Protein AF-A0AAN9UHY3-F1 (afdb_monomer)

Sequence (389 aa):
MPRKSASGRRTAHSATTQTTSTPLDSTSKKSTRTQTADFNFEQNLVESHIYPCGFTWTNDLPDAEPVNIDTLRRRLAAPRASLSPSRRDPSQYDNFRRANAMCLSESAVMTNVLPFLCGDDSLAFSTGQDMLFTNIESVTGGANIAPKPDLFDGAPQVQVDAQVWKALDHLIIPTKEPAAPRAPNFFFEAKSINRLPTEGERQLAQDLAVGARAIDALRNFGSDTVDQDGNAYTIGATYHGNGQLKLYSAHRTTDHTGQTGTYITELNAYAMTGDSHWDGIRAFRNSRDMAKEFRNDALRTANSRAREAAEHEQHHRQDDNQDESADCAEHGIHSTTSFNTITGDRSRSAPSSPSDKHATRSKKSKVKKRRRESSSESDARSRQGRKIT

Mean predicted aligned error: 15.1 Å

Secondary structure (DSSP, 8-state):
--------------------------------PBPTTSTHHHHHHHHTTEE-TT---SS-------TTHHHHHHHHH---GGGSGGG--HHHHHHHHHHHHT--SHHHHHHHTHHHHHGGGGGGSEEE-S----SSPPTTTTSBPPP--SEEEEE-GGGS-HHHHHHTHHHH-S-S-TTPPEEEEEEEEEE-TTS-HHHHHHHHHHHHHHHHHHHHHHHTTT-SS--------EEEEEEETTTEEEEEEEEEEE-TTS-EEEEEEEEEEEETTSTTHHHHHHHHHHHHHHHHHHHHHHHHHHHHHHHHHHHHHHHHHHHHHHHHHHTTS------------------------------------------------------------

pLDDT: mean 77.18, std 25.65, range [25.8, 98.81]

Organism: NCBI:txid2898453

Radius of gyration: 35.47 Å; Cα contacts (8 Å, |Δi|>4): 537; chains: 1; bounding box: 152×101×100 Å

Structure (mmCIF, N/CA/C/O backbone):
data_AF-A0AAN9UHY3-F1
#
_entry.id   AF-A0AAN9UHY3-F1
#
loop_
_atom_site.group_PDB
_atom_site.id
_atom_site.type_symbol
_atom_site.label_atom_id
_atom_site.label_alt_id
_atom_site.label_comp_id
_atom_site.label_asym_id
_atom_site.label_entity_id
_atom_site.label_seq_id
_atom_site.pdbx_PDB_ins_code
_atom_site.Cartn_x
_atom_site.Cartn_y
_atom_site.Cartn_z
_atom_site.occupancy
_atom_site.B_iso_or_equiv
_atom_site.auth_seq_id
_atom_site.auth_comp_id
_atom_site.auth_asym_id
_atom_site.auth_atom_id
_atom_site.pdbx_PDB_model_num
ATOM 1 N N . MET A 1 1 ? 73.926 71.077 6.222 1.00 37.41 1 MET A N 1
ATOM 2 C CA . MET A 1 1 ? 73.258 71.454 7.494 1.00 37.41 1 MET A CA 1
ATOM 3 C C . MET A 1 1 ? 71.843 71.935 7.169 1.00 37.41 1 MET A C 1
ATOM 5 O O . MET A 1 1 ? 71.764 72.694 6.213 1.00 37.41 1 MET A O 1
ATOM 9 N N . PRO A 1 2 ? 70.766 71.673 7.944 1.00 50.66 2 PRO A N 1
ATOM 10 C CA . PRO A 1 2 ? 70.395 70.532 8.805 1.00 50.66 2 PRO A CA 1
ATOM 11 C C . PRO A 1 2 ? 68.933 70.011 8.552 1.00 50.66 2 PRO A C 1
ATOM 13 O O . PRO A 1 2 ? 68.239 70.530 7.689 1.00 50.66 2 PRO A O 1
ATOM 16 N N . ARG A 1 3 ? 68.469 69.067 9.409 1.00 30.56 3 ARG A N 1
ATOM 17 C CA . ARG A 1 3 ? 67.079 68.776 9.903 1.00 30.56 3 ARG A CA 1
ATOM 18 C C . ARG A 1 3 ? 66.253 67.559 9.398 1.00 30.56 3 ARG A C 1
ATOM 20 O O . ARG A 1 3 ? 65.698 67.562 8.313 1.00 30.56 3 ARG A O 1
ATOM 27 N N . LYS A 1 4 ? 66.079 66.617 10.352 1.00 35.88 4 LYS A N 1
ATOM 28 C CA . LYS A 1 4 ? 64.873 65.906 10.874 1.00 35.88 4 LYS A CA 1
ATOM 29 C C . LYS A 1 4 ? 63.720 65.527 9.920 1.00 35.88 4 LYS A C 1
ATOM 31 O O . LYS A 1 4 ? 63.047 66.409 9.407 1.00 35.88 4 LYS A O 1
ATOM 36 N N . SER A 1 5 ? 63.263 64.269 9.992 1.00 32.81 5 SER A N 1
ATOM 37 C CA . SER A 1 5 ? 62.105 63.838 10.822 1.00 32.81 5 SER A CA 1
ATOM 38 C C . SER A 1 5 ? 61.686 62.381 10.538 1.00 32.81 5 SER A C 1
ATOM 40 O O . SER A 1 5 ? 61.819 61.896 9.422 1.00 32.81 5 SER A O 1
ATOM 42 N N . ALA A 1 6 ? 61.196 61.689 11.572 1.00 41.28 6 ALA A N 1
ATOM 43 C CA . ALA A 1 6 ? 60.603 60.353 11.519 1.00 41.28 6 ALA A CA 1
ATOM 44 C C . ALA A 1 6 ? 59.127 60.442 11.940 1.00 41.28 6 ALA A C 1
ATOM 46 O O . ALA A 1 6 ? 58.795 61.232 12.825 1.00 41.28 6 ALA A O 1
ATOM 47 N N . SER A 1 7 ? 58.264 59.619 11.342 1.00 34.16 7 SER A N 1
ATOM 48 C CA . SER A 1 7 ? 56.874 59.417 11.763 1.00 34.16 7 SER A CA 1
ATOM 49 C C . SER A 1 7 ? 56.463 57.971 11.484 1.00 34.16 7 SER A C 1
ATOM 51 O O . SER A 1 7 ? 56.783 57.430 10.429 1.00 34.16 7 SER A O 1
ATOM 53 N N . GLY A 1 8 ? 55.788 57.343 12.447 1.00 29.11 8 GLY A N 1
ATOM 54 C CA . GLY A 1 8 ? 55.198 56.009 12.324 1.00 29.11 8 GLY A CA 1
ATOM 55 C C . GLY A 1 8 ? 53.670 56.042 12.390 1.00 29.11 8 GLY A C 1
ATOM 56 O O . GLY A 1 8 ? 53.093 57.121 12.487 1.00 29.11 8 GLY A O 1
ATOM 57 N N . ARG A 1 9 ? 53.033 54.854 12.412 1.00 31.59 9 ARG A N 1
ATOM 58 C CA . ARG A 1 9 ? 52.057 54.402 13.441 1.00 31.59 9 ARG A CA 1
ATOM 59 C C . ARG A 1 9 ? 51.084 53.299 12.945 1.00 31.59 9 ARG A C 1
ATOM 61 O O . ARG A 1 9 ? 50.199 53.564 12.151 1.00 31.59 9 ARG A O 1
ATOM 68 N N . ARG A 1 10 ? 51.255 52.117 13.563 1.00 32.66 10 ARG A N 1
ATOM 69 C CA . ARG A 1 10 ? 50.317 51.162 14.222 1.00 32.66 10 ARG A CA 1
ATOM 70 C C . ARG A 1 10 ? 49.083 50.551 13.522 1.00 32.66 10 ARG A C 1
ATOM 72 O O . ARG A 1 10 ? 48.167 51.234 13.088 1.00 32.66 10 ARG A O 1
ATOM 79 N N . THR A 1 11 ? 49.037 49.225 13.678 1.00 36.44 11 THR A N 1
ATOM 80 C CA . THR A 1 11 ? 47.922 48.261 13.666 1.00 36.44 11 THR A CA 1
ATOM 81 C C . THR A 1 11 ? 47.044 48.341 14.932 1.00 36.44 11 THR A C 1
ATOM 83 O O . THR A 1 11 ? 47.516 48.786 15.982 1.00 36.44 11 THR A O 1
ATOM 86 N N . ALA A 1 12 ? 45.789 47.870 14.863 1.00 31.69 12 ALA A N 1
ATOM 87 C CA . ALA A 1 12 ? 44.913 47.676 16.027 1.00 31.69 12 ALA A CA 1
ATOM 88 C C . ALA A 1 12 ? 44.021 46.422 15.897 1.00 31.69 12 ALA A C 1
ATOM 90 O O . ALA A 1 12 ? 43.510 46.118 14.821 1.00 31.69 12 ALA A O 1
ATOM 91 N N . HIS A 1 13 ? 43.879 45.727 17.029 1.00 30.34 13 HIS A N 1
ATOM 92 C CA . HIS A 1 13 ? 43.134 44.493 17.290 1.00 30.34 13 HIS A CA 1
ATOM 93 C C . HIS A 1 13 ? 41.716 44.750 17.847 1.00 30.34 13 HIS A C 1
ATOM 95 O O . HIS A 1 13 ? 41.422 45.845 18.317 1.00 30.34 13 HIS A O 1
ATOM 101 N N . SER A 1 14 ? 40.907 43.679 17.822 1.00 31.66 14 SER A N 1
ATOM 102 C CA . SER A 1 14 ? 39.658 43.355 18.542 1.00 31.66 14 SER A CA 1
ATOM 103 C C . SER A 1 14 ? 39.184 44.252 19.691 1.00 31.66 14 SER A C 1
ATOM 105 O O . SER A 1 14 ? 39.929 44.536 20.625 1.00 31.66 14 SER A O 1
ATOM 107 N N . ALA A 1 15 ? 37.866 44.483 19.720 1.00 31.47 15 ALA A N 1
ATOM 108 C CA . ALA A 1 15 ? 37.122 44.823 20.929 1.00 31.47 15 ALA A CA 1
ATOM 109 C C . ALA A 1 15 ? 35.822 44.001 21.019 1.00 31.47 15 ALA A C 1
ATOM 111 O O . ALA A 1 15 ? 34.943 44.093 20.166 1.00 31.47 15 ALA A O 1
ATOM 112 N N . THR A 1 16 ? 35.731 43.205 22.083 1.00 33.75 16 THR A N 1
ATOM 113 C CA . THR A 1 16 ? 34.530 42.540 22.598 1.00 33.75 16 THR A CA 1
ATOM 114 C C . THR A 1 16 ? 33.654 43.566 23.316 1.00 33.75 16 THR A C 1
ATOM 116 O O . THR A 1 16 ? 34.169 44.338 24.121 1.00 33.75 16 THR A O 1
ATOM 119 N N . THR A 1 17 ? 32.338 43.541 23.105 1.00 31.27 17 THR A N 1
ATOM 120 C CA . THR A 1 17 ? 31.365 44.183 24.008 1.00 31.27 17 THR A CA 1
ATOM 121 C C . THR A 1 17 ? 30.167 43.257 24.219 1.00 31.27 17 THR A C 1
ATOM 123 O O . THR A 1 17 ? 29.492 42.863 23.275 1.00 31.27 17 THR A O 1
ATOM 126 N N . GLN A 1 18 ? 29.947 42.873 25.479 1.00 37.03 18 GLN A N 1
ATOM 127 C CA .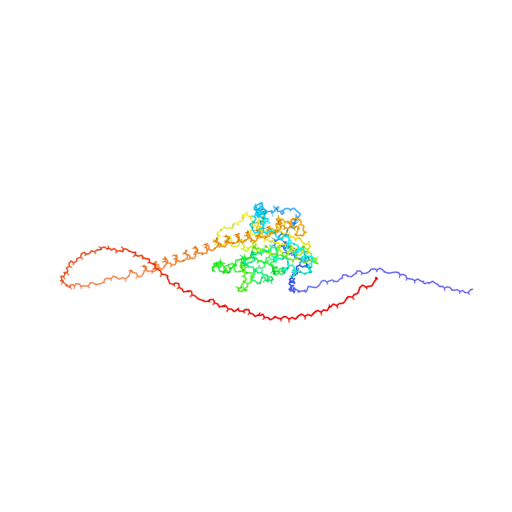 GLN A 1 18 ? 28.709 42.270 25.970 1.00 37.03 18 GLN A CA 1
ATOM 128 C C . GLN A 1 18 ? 27.717 43.386 26.310 1.00 37.03 18 GLN A C 1
ATOM 130 O O . GLN A 1 18 ? 28.096 44.324 27.010 1.00 37.03 18 GLN A O 1
ATOM 135 N N . THR A 1 19 ? 26.448 43.234 25.925 1.00 29.48 19 THR A N 1
ATOM 136 C CA . THR A 1 19 ? 25.320 43.959 26.533 1.00 29.48 19 THR A CA 1
ATOM 137 C C . THR A 1 19 ? 24.067 43.080 26.560 1.00 29.48 19 THR A C 1
ATOM 139 O O . THR A 1 19 ? 23.441 42.843 25.533 1.00 29.48 19 THR A O 1
ATOM 142 N N . THR A 1 20 ? 23.770 42.592 27.768 1.00 29.41 20 THR A N 1
ATOM 143 C CA . THR A 1 20 ? 22.459 42.550 28.452 1.00 29.41 20 THR A CA 1
ATOM 144 C C . THR A 1 20 ? 21.195 42.126 27.693 1.00 29.41 20 THR A C 1
ATOM 146 O O . THR A 1 20 ? 20.703 42.798 26.792 1.00 29.41 20 THR A O 1
ATOM 149 N N . SER A 1 21 ? 20.603 41.052 28.214 1.00 38.47 21 SER A N 1
ATOM 150 C CA . SER A 1 21 ? 19.273 40.506 27.957 1.00 38.47 21 SER A CA 1
ATOM 151 C C . SER A 1 21 ? 18.122 41.447 28.345 1.00 38.47 21 SER A C 1
ATOM 153 O O . SER A 1 21 ? 18.120 42.045 29.418 1.00 38.47 21 SER A O 1
ATOM 155 N N . THR A 1 22 ? 17.081 41.474 27.509 1.00 28.58 22 THR A N 1
ATOM 156 C CA . THR A 1 22 ? 15.688 41.759 27.900 1.00 28.58 22 THR A CA 1
ATOM 157 C C . THR A 1 22 ? 14.768 40.736 27.210 1.00 28.58 22 THR A C 1
ATOM 159 O O . THR A 1 22 ? 15.017 40.396 26.052 1.00 28.58 22 THR A O 1
ATOM 162 N N . PRO A 1 23 ? 13.763 40.173 27.910 1.00 39.69 23 PRO A N 1
ATOM 163 C CA . PRO A 1 23 ? 12.930 39.089 27.397 1.00 39.69 23 PRO A CA 1
ATOM 164 C C . PRO A 1 23 ? 11.740 39.653 26.614 1.00 39.69 23 PRO A C 1
ATOM 166 O O . PRO A 1 23 ? 10.970 40.450 27.146 1.00 39.69 23 PRO A O 1
ATOM 169 N N . LEU A 1 24 ? 11.574 39.226 25.362 1.00 29.25 24 LEU A N 1
ATOM 170 C CA . LEU A 1 24 ? 10.413 39.569 24.543 1.00 29.25 24 LEU A CA 1
ATOM 171 C C . LEU A 1 24 ? 9.776 38.302 23.974 1.00 29.25 24 LEU A C 1
ATOM 173 O O . LEU A 1 24 ? 10.279 37.679 23.045 1.00 29.25 24 LEU A O 1
ATOM 177 N N . ASP A 1 25 ? 8.670 37.969 24.630 1.00 25.80 25 ASP A N 1
ATOM 178 C CA . ASP A 1 25 ? 7.384 37.583 24.062 1.00 25.80 25 ASP A CA 1
ATOM 179 C C . ASP A 1 25 ? 7.324 36.338 23.162 1.00 25.80 25 ASP A C 1
ATOM 181 O O . ASP A 1 25 ? 7.754 36.301 22.006 1.00 25.80 25 ASP A O 1
ATOM 185 N N . SER A 1 26 ? 6.703 35.303 23.727 1.00 39.69 26 SER A N 1
ATOM 186 C CA . SER A 1 26 ? 6.318 34.061 23.074 1.00 39.69 26 SER A CA 1
ATOM 187 C C . SER A 1 26 ? 5.269 34.332 21.996 1.00 39.69 26 SER A C 1
ATOM 189 O O . SER A 1 26 ? 4.066 34.216 22.224 1.00 39.69 26 SER A O 1
ATOM 191 N N . THR A 1 27 ? 5.721 34.662 20.792 1.00 31.69 27 THR A N 1
ATOM 192 C CA . THR A 1 27 ? 4.864 34.652 19.609 1.00 31.69 27 THR A CA 1
ATOM 193 C C . THR A 1 27 ? 4.940 33.279 18.948 1.00 31.69 27 THR A C 1
ATOM 195 O O . THR A 1 27 ? 6.004 32.767 18.599 1.00 31.69 27 THR A O 1
ATOM 198 N N . SER A 1 28 ? 3.772 32.645 18.853 1.00 39.38 28 SER A N 1
ATOM 199 C CA . SER A 1 28 ? 3.536 31.320 18.288 1.00 39.38 28 SER A CA 1
ATOM 200 C C . SER A 1 28 ? 4.299 31.105 16.978 1.00 39.38 28 SER A C 1
ATOM 202 O O . SER A 1 28 ? 4.013 31.759 15.969 1.00 39.38 28 SER A O 1
ATOM 204 N N . LYS A 1 29 ? 5.220 30.137 16.954 1.00 36.00 29 LYS A N 1
ATOM 205 C CA . LYS A 1 29 ? 5.753 29.613 15.696 1.00 36.00 29 LYS A CA 1
ATOM 206 C C . LYS A 1 29 ? 4.601 28.927 14.962 1.00 36.00 29 LYS A C 1
ATOM 208 O O . LYS A 1 29 ? 4.200 27.826 15.328 1.00 36.00 29 LYS A O 1
ATOM 213 N N . LYS A 1 30 ? 4.055 29.570 13.925 1.00 39.38 30 LYS A N 1
ATOM 214 C CA . LYS A 1 30 ? 3.321 28.849 12.878 1.00 39.38 30 LYS A CA 1
ATOM 215 C C . LYS A 1 30 ? 4.291 27.810 12.323 1.00 39.38 30 LYS A C 1
ATOM 217 O O . LYS A 1 30 ? 5.267 28.183 11.679 1.00 39.38 30 LYS A O 1
ATOM 222 N N . SER A 1 31 ? 4.059 26.539 12.637 1.00 43.47 31 SER A N 1
ATOM 223 C CA . SER A 1 31 ? 4.822 25.436 12.062 1.00 43.47 31 SER A CA 1
ATOM 224 C C . SER A 1 31 ? 4.598 25.454 10.551 1.00 43.47 31 SER A C 1
ATOM 226 O O . SER A 1 31 ? 3.487 25.215 10.073 1.00 43.47 31 SER A O 1
ATOM 228 N N . THR A 1 32 ? 5.618 25.849 9.791 1.00 52.69 32 THR A N 1
ATOM 229 C CA . THR A 1 32 ? 5.590 25.759 8.333 1.00 52.69 32 THR A CA 1
ATOM 230 C C . THR A 1 32 ? 5.602 24.276 7.986 1.00 52.69 32 THR A C 1
ATOM 232 O O . THR A 1 32 ? 6.602 23.600 8.206 1.00 52.69 32 THR A O 1
ATOM 235 N N . ARG A 1 33 ? 4.467 23.760 7.502 1.00 57.47 33 ARG A N 1
ATOM 236 C CA . ARG A 1 33 ? 4.300 22.352 7.120 1.00 57.47 33 ARG A CA 1
ATOM 237 C C . ARG A 1 33 ? 5.398 21.956 6.127 1.00 57.47 33 ARG A C 1
ATOM 239 O O . ARG A 1 33 ? 5.549 22.616 5.099 1.00 57.47 33 ARG A O 1
ATOM 246 N N . THR A 1 34 ? 6.151 20.911 6.452 1.00 66.94 34 THR A N 1
ATOM 247 C CA . THR A 1 34 ? 7.372 20.530 5.726 1.00 66.94 34 THR A CA 1
ATOM 248 C C . THR A 1 34 ? 7.021 19.878 4.386 1.00 66.94 34 THR A C 1
ATOM 250 O O . THR A 1 34 ? 6.140 19.013 4.343 1.00 66.94 34 THR A O 1
ATOM 253 N N . GLN A 1 35 ? 7.669 20.296 3.292 1.00 60.84 35 GLN A N 1
ATOM 254 C CA . GLN A 1 35 ? 7.463 19.709 1.964 1.00 60.84 35 GLN A CA 1
ATOM 255 C C . GLN A 1 35 ? 8.291 18.424 1.804 1.00 60.84 35 GLN A C 1
ATOM 257 O O . GLN A 1 35 ? 9.287 18.213 2.486 1.00 60.84 35 GLN A O 1
ATOM 262 N N . THR A 1 36 ? 7.888 17.541 0.890 1.00 56.09 36 THR A N 1
ATOM 263 C CA . THR A 1 36 ? 8.447 16.179 0.733 1.00 56.09 36 THR A CA 1
ATOM 264 C C . THR A 1 36 ? 9.929 16.128 0.350 1.00 56.09 36 THR A C 1
ATOM 266 O O . THR A 1 36 ? 10.589 15.109 0.562 1.00 56.09 36 THR A O 1
ATOM 269 N N . ALA A 1 37 ? 10.452 17.222 -0.207 1.00 54.75 37 ALA A N 1
ATOM 270 C CA . ALA A 1 37 ? 11.851 17.372 -0.595 1.00 54.75 37 ALA A CA 1
ATOM 271 C C . ALA A 1 37 ? 12.753 17.904 0.537 1.00 54.75 37 ALA A C 1
ATOM 273 O O . ALA A 1 37 ? 13.972 17.937 0.371 1.00 54.75 37 ALA A O 1
ATOM 274 N N . ASP A 1 38 ? 12.187 18.312 1.676 1.00 63.62 38 ASP A N 1
ATOM 275 C CA . ASP A 1 38 ? 12.951 18.872 2.788 1.00 63.62 38 ASP A CA 1
ATOM 276 C C . ASP A 1 38 ? 13.569 17.752 3.638 1.00 63.62 38 ASP A C 1
ATOM 278 O O . ASP A 1 38 ? 12.904 16.771 3.971 1.00 63.62 38 ASP A O 1
ATOM 282 N N . PHE A 1 39 ? 14.823 17.925 4.072 1.00 61.88 39 PHE A N 1
ATOM 283 C CA . PHE A 1 39 ? 15.498 17.005 5.008 1.00 61.88 39 PHE A CA 1
ATOM 284 C C . PHE A 1 39 ? 14.679 16.735 6.281 1.00 61.88 39 PHE A C 1
ATOM 286 O O . PHE A 1 39 ? 14.737 15.644 6.841 1.00 61.88 39 PHE A O 1
ATOM 293 N N . ASN A 1 40 ? 13.864 17.704 6.700 1.00 84.56 40 ASN A N 1
ATOM 294 C CA . ASN A 1 40 ? 12.998 17.575 7.867 1.00 84.56 40 ASN A CA 1
ATOM 295 C C . ASN A 1 40 ? 11.883 16.534 7.676 1.00 84.56 40 ASN A C 1
ATOM 297 O O . ASN A 1 40 ? 11.332 16.066 8.663 1.00 84.56 40 ASN A O 1
ATOM 301 N N . PHE A 1 41 ? 11.537 16.150 6.443 1.00 88.69 41 PHE A N 1
ATOM 302 C CA . PHE A 1 41 ? 10.422 15.236 6.201 1.00 88.69 41 PHE A CA 1
ATOM 303 C C . PHE A 1 41 ? 10.672 13.846 6.794 1.00 88.69 41 PHE A C 1
ATOM 305 O O . PHE A 1 41 ? 9.780 13.285 7.426 1.00 88.69 41 PHE A O 1
ATOM 312 N N . GLU A 1 42 ? 11.877 13.298 6.601 1.00 89.81 42 GLU A N 1
ATOM 313 C CA . GLU A 1 42 ? 12.268 11.994 7.153 1.00 89.81 42 GLU A CA 1
ATOM 314 C C . GLU A 1 42 ? 12.367 12.041 8.673 1.00 89.81 42 GLU A C 1
ATOM 316 O O . GLU A 1 42 ? 11.837 11.169 9.356 1.00 89.81 42 GLU A O 1
ATOM 321 N N . GLN A 1 43 ? 12.966 13.112 9.197 1.00 90.75 43 GLN A N 1
ATOM 322 C CA . GLN A 1 43 ? 13.054 13.348 10.631 1.00 90.75 43 GLN A CA 1
ATOM 323 C C . GLN A 1 43 ? 11.657 13.371 11.269 1.00 90.75 43 GLN A C 1
ATOM 325 O O . GLN A 1 43 ? 11.430 12.689 12.262 1.00 90.75 43 GLN A O 1
ATOM 330 N N . ASN A 1 44 ? 10.694 14.058 10.648 1.00 93.94 44 ASN A N 1
ATOM 331 C CA . ASN A 1 44 ? 9.309 14.093 11.116 1.00 93.94 44 ASN A CA 1
ATOM 332 C C . ASN A 1 44 ? 8.636 12.707 11.081 1.00 93.94 44 ASN A C 1
ATOM 334 O O . ASN A 1 44 ? 7.778 12.439 11.921 1.00 93.94 44 ASN A O 1
ATOM 338 N N . LEU A 1 45 ? 8.982 11.829 10.126 1.00 94.00 45 LEU A N 1
ATOM 339 C CA . LEU A 1 45 ? 8.495 10.441 10.122 1.00 94.00 45 LEU A CA 1
ATOM 340 C C . LEU A 1 45 ? 9.034 9.687 11.341 1.00 94.00 45 LEU A C 1
ATOM 342 O O . LEU A 1 45 ? 8.251 9.115 12.096 1.00 94.00 45 LEU A O 1
ATOM 346 N N . VAL A 1 46 ? 10.346 9.757 11.569 1.00 92.00 46 VAL A N 1
ATOM 347 C CA . VAL A 1 46 ? 11.030 9.058 12.667 1.00 92.00 46 VAL A CA 1
ATOM 348 C C . VAL A 1 46 ? 10.558 9.557 14.034 1.00 92.00 46 VAL A C 1
ATOM 350 O O . VAL A 1 46 ? 10.242 8.749 14.903 1.00 92.00 46 VAL A O 1
ATOM 353 N N . GLU A 1 47 ? 10.433 10.874 14.215 1.00 92.00 47 GLU A N 1
ATOM 354 C CA . GLU A 1 47 ? 9.877 11.492 15.430 1.00 92.00 47 GLU A CA 1
ATOM 355 C C . GLU A 1 47 ? 8.412 11.105 15.673 1.00 92.00 47 GLU A C 1
ATOM 357 O O . GLU A 1 47 ? 7.941 11.145 16.805 1.00 92.00 47 GLU A O 1
ATOM 362 N N . SER A 1 48 ? 7.705 10.689 14.620 1.00 93.69 48 SER A N 1
ATOM 363 C CA . SER A 1 48 ? 6.334 10.175 14.690 1.00 93.69 48 SER A CA 1
ATOM 364 C C . SER A 1 48 ? 6.271 8.643 14.732 1.00 93.69 48 SER A C 1
ATOM 366 O O . SER A 1 48 ? 5.215 8.064 14.475 1.00 93.69 48 SER A O 1
ATOM 368 N N . HIS A 1 49 ? 7.390 7.977 15.036 1.00 92.75 49 HIS A N 1
ATOM 369 C CA . HIS A 1 49 ? 7.517 6.517 15.109 1.00 92.75 49 HIS A CA 1
ATOM 370 C C . HIS A 1 49 ? 7.173 5.793 13.798 1.00 92.75 49 HIS A C 1
ATOM 372 O O . HIS A 1 49 ? 6.652 4.676 13.805 1.00 92.75 49 HIS A O 1
ATOM 378 N N . ILE A 1 50 ? 7.449 6.428 12.658 1.00 94.12 50 ILE A N 1
ATOM 379 C CA . ILE A 1 50 ? 7.385 5.826 11.325 1.00 94.12 50 ILE A CA 1
ATOM 380 C C . ILE A 1 50 ? 8.822 5.658 10.843 1.00 94.12 50 ILE A C 1
ATOM 382 O O . ILE A 1 50 ? 9.508 6.643 10.582 1.00 94.12 50 ILE A O 1
ATOM 386 N N . TYR A 1 51 ? 9.269 4.414 10.712 1.00 92.56 51 TYR A N 1
ATOM 387 C CA . TYR A 1 51 ? 10.653 4.076 10.396 1.00 92.56 51 TYR A CA 1
ATOM 388 C C . TYR A 1 51 ? 10.767 3.637 8.929 1.00 92.56 51 TYR A C 1
ATOM 390 O O . TYR A 1 51 ? 10.276 2.556 8.577 1.00 92.56 51 TYR A O 1
ATOM 398 N N . PRO A 1 52 ? 11.371 4.463 8.048 1.00 91.69 52 PRO A N 1
ATOM 399 C CA . PRO A 1 52 ? 11.601 4.097 6.655 1.00 91.69 52 PRO A CA 1
ATOM 400 C C . PRO A 1 52 ? 12.519 2.878 6.518 1.00 91.69 52 PRO A C 1
ATOM 402 O O . PRO A 1 52 ? 13.303 2.556 7.410 1.00 91.69 52 PRO A O 1
ATOM 405 N N . CYS A 1 53 ? 12.456 2.213 5.365 1.00 88.38 53 CYS A N 1
ATOM 406 C CA . CYS A 1 53 ? 13.299 1.052 5.093 1.00 88.38 53 CYS A CA 1
ATOM 407 C C . CYS A 1 53 ? 14.791 1.409 5.182 1.00 88.38 53 CYS A C 1
ATOM 409 O O . CYS A 1 53 ? 15.232 2.402 4.607 1.00 88.38 53 CYS A O 1
ATOM 411 N N . GLY A 1 54 ? 15.570 0.567 5.866 1.00 81.50 54 GLY A N 1
ATOM 412 C CA . GLY A 1 54 ? 17.004 0.782 6.076 1.00 81.50 54 GLY A CA 1
ATOM 413 C C . GLY A 1 54 ? 17.337 1.781 7.188 1.00 81.50 54 GLY A C 1
ATOM 414 O O . GLY A 1 54 ? 18.515 2.042 7.423 1.00 81.50 54 GLY A O 1
ATOM 415 N N . PHE A 1 55 ? 16.335 2.326 7.886 1.00 81.25 55 PHE A N 1
ATOM 416 C CA . PHE A 1 55 ? 16.564 3.135 9.074 1.00 81.25 55 PHE A CA 1
ATOM 417 C C . PHE A 1 55 ? 17.116 2.267 10.212 1.00 81.25 55 PHE A C 1
ATOM 419 O O . PHE A 1 55 ? 16.460 1.333 10.666 1.00 81.25 55 PHE A O 1
ATOM 426 N N . THR A 1 56 ? 18.309 2.602 10.699 1.00 67.19 56 THR A N 1
ATOM 427 C CA . THR A 1 56 ? 18.930 1.960 11.863 1.00 67.19 56 THR A CA 1
ATOM 428 C C . THR A 1 56 ? 19.160 3.003 12.949 1.00 67.19 56 THR A C 1
ATOM 430 O O . THR A 1 56 ? 19.903 3.962 12.725 1.00 67.19 56 THR A O 1
ATOM 433 N N . TRP A 1 57 ? 18.575 2.820 14.136 1.00 62.69 57 TRP A N 1
ATOM 434 C CA . TRP A 1 57 ? 19.024 3.563 15.316 1.00 62.69 57 TRP A CA 1
ATOM 435 C C . TRP A 1 57 ? 20.360 2.995 15.792 1.00 62.69 57 TRP A C 1
ATOM 437 O O . TRP A 1 57 ? 20.627 1.803 15.634 1.00 62.69 57 TRP A O 1
ATOM 447 N N . THR A 1 58 ? 21.214 3.831 16.376 1.00 52.28 58 THR A N 1
ATOM 448 C CA . THR A 1 58 ? 22.525 3.428 16.900 1.00 52.28 58 THR A CA 1
ATOM 449 C C . THR A 1 58 ? 22.391 2.607 18.191 1.00 52.28 58 THR A C 1
ATOM 451 O O . THR A 1 58 ? 22.797 3.081 19.244 1.00 52.28 58 THR A O 1
ATOM 454 N N . ASN A 1 59 ? 21.881 1.375 18.078 1.00 47.16 59 ASN A N 1
ATOM 455 C CA . ASN A 1 59 ? 21.624 0.354 19.112 1.00 47.16 59 ASN A CA 1
ATOM 456 C C . ASN A 1 59 ? 20.169 0.348 19.619 1.00 47.16 59 ASN A C 1
ATOM 458 O O . ASN A 1 59 ? 19.762 1.292 20.274 1.00 47.16 59 ASN A O 1
ATOM 462 N N . ASP A 1 60 ? 19.426 -0.737 19.363 1.00 55.00 60 ASP A N 1
ATOM 463 C CA . ASP A 1 60 ? 18.198 -1.172 20.078 1.00 55.00 60 ASP A CA 1
ATOM 464 C C . ASP A 1 60 ? 16.825 -0.992 19.401 1.00 55.00 60 ASP A C 1
ATOM 466 O O . ASP A 1 60 ? 15.821 -1.410 19.984 1.00 55.00 60 ASP A O 1
ATOM 470 N N . LEU A 1 61 ? 16.729 -0.489 18.162 1.00 56.75 61 LEU A N 1
ATOM 471 C CA . LEU A 1 61 ? 15.505 -0.754 17.389 1.00 56.75 61 LEU A CA 1
ATOM 472 C C . LEU A 1 61 ? 15.545 -2.223 16.948 1.00 56.75 61 LEU A C 1
ATOM 474 O O . LEU A 1 61 ? 16.530 -2.621 16.322 1.00 56.75 61 LEU A O 1
ATOM 478 N N . PRO A 1 62 ? 14.536 -3.043 17.294 1.00 53.69 62 PRO A N 1
ATOM 479 C CA . PRO A 1 62 ? 14.512 -4.435 16.877 1.00 53.69 62 PRO A CA 1
ATOM 480 C C . PRO A 1 62 ? 14.563 -4.486 15.350 1.00 53.69 62 PRO A C 1
ATOM 482 O O . PRO A 1 62 ? 13.920 -3.666 14.692 1.00 53.69 62 PRO A O 1
ATOM 485 N N . ASP A 1 63 ? 15.312 -5.443 14.799 1.00 56.44 63 ASP A N 1
ATOM 486 C CA . ASP A 1 63 ? 15.162 -5.881 13.409 1.00 56.44 63 ASP A CA 1
ATOM 487 C C . ASP A 1 63 ? 13.698 -6.299 13.213 1.00 56.44 63 ASP A C 1
ATOM 489 O O . ASP A 1 63 ? 13.308 -7.446 13.427 1.00 56.44 63 ASP A O 1
ATOM 493 N N . ALA A 1 64 ? 12.844 -5.331 12.905 1.00 69.62 64 ALA A N 1
ATOM 494 C CA . ALA A 1 64 ? 11.419 -5.527 12.773 1.00 69.62 64 ALA A CA 1
ATOM 495 C C . ALA A 1 64 ? 11.158 -5.788 11.295 1.00 69.62 64 ALA A C 1
ATOM 497 O O . ALA A 1 64 ? 10.693 -4.927 10.555 1.00 69.62 64 ALA A O 1
ATOM 498 N N . GLU A 1 65 ? 11.549 -6.968 10.821 1.00 86.31 65 GLU A N 1
ATOM 499 C CA . GLU A 1 65 ? 10.877 -7.533 9.658 1.00 86.31 65 GLU A CA 1
ATOM 500 C C . GLU A 1 65 ? 9.489 -8.018 10.111 1.00 86.31 65 GLU A C 1
ATOM 502 O O . GLU A 1 65 ? 9.349 -8.538 11.223 1.00 86.31 65 GLU A O 1
ATOM 507 N N . PRO A 1 66 ? 8.441 -7.868 9.285 1.00 92.75 66 PRO A N 1
ATOM 508 C CA . PRO A 1 66 ? 7.130 -8.374 9.650 1.00 92.75 66 PRO A CA 1
ATOM 509 C C . PRO A 1 66 ? 7.168 -9.896 9.794 1.00 92.75 66 PRO A C 1
ATOM 511 O O . PRO A 1 66 ? 7.780 -10.594 8.983 1.00 92.75 66 PRO A O 1
ATOM 514 N N . VAL A 1 67 ? 6.426 -10.427 10.766 1.00 94.19 67 VAL A N 1
ATOM 515 C CA . VAL A 1 67 ? 6.392 -11.871 11.073 1.00 94.19 67 VAL A CA 1
ATOM 516 C C . VAL A 1 67 ? 6.012 -12.716 9.845 1.00 94.19 67 VAL A C 1
ATOM 518 O O . VAL A 1 67 ? 6.497 -13.833 9.663 1.00 94.19 67 VAL A O 1
ATOM 521 N N . ASN A 1 68 ? 5.187 -12.177 8.942 1.00 96.50 68 ASN A N 1
ATOM 522 C CA . ASN A 1 68 ? 4.756 -12.841 7.712 1.00 96.50 68 ASN A CA 1
ATOM 523 C C . ASN A 1 68 ? 5.648 -12.583 6.478 1.00 96.50 68 ASN A C 1
ATOM 525 O O . ASN A 1 68 ? 5.210 -12.912 5.368 1.00 96.50 68 ASN A O 1
ATOM 529 N N . ILE A 1 69 ? 6.870 -12.046 6.613 1.00 96.50 69 ILE A N 1
ATOM 530 C CA . ILE A 1 69 ? 7.705 -11.624 5.469 1.00 96.50 69 ILE A CA 1
ATOM 531 C C . ILE A 1 69 ? 7.935 -12.724 4.422 1.00 96.50 69 ILE A C 1
ATOM 533 O O . ILE A 1 69 ? 7.773 -12.486 3.221 1.00 96.50 69 ILE A O 1
ATOM 537 N N . ASP A 1 70 ? 8.215 -13.955 4.852 1.00 97.62 70 ASP A N 1
ATOM 538 C CA . ASP A 1 70 ? 8.421 -15.088 3.943 1.00 97.62 70 ASP A CA 1
ATOM 539 C C . ASP A 1 70 ? 7.157 -15.428 3.158 1.00 97.62 70 ASP A C 1
ATOM 541 O O . ASP A 1 70 ? 7.204 -15.785 1.978 1.00 97.62 70 ASP A O 1
ATOM 545 N N . THR A 1 71 ? 5.996 -15.298 3.800 1.00 98.19 71 THR A N 1
ATOM 546 C CA . THR A 1 71 ? 4.710 -15.497 3.136 1.00 98.19 71 THR A CA 1
ATOM 547 C C . THR A 1 71 ? 4.441 -14.390 2.127 1.00 98.19 71 THR A C 1
ATOM 549 O O . THR A 1 71 ? 4.010 -14.704 1.017 1.00 98.19 71 THR A O 1
ATOM 552 N N . LEU A 1 72 ? 4.761 -13.133 2.448 1.00 98.38 72 LEU A N 1
ATOM 553 C CA . LEU A 1 72 ? 4.652 -12.024 1.500 1.00 98.38 72 LEU A CA 1
ATOM 554 C C . LEU A 1 72 ? 5.532 -12.280 0.272 1.00 98.38 72 LEU A C 1
ATOM 556 O O . LEU A 1 72 ? 5.011 -12.362 -0.841 1.00 98.38 72 LEU A O 1
ATOM 560 N N . ARG A 1 73 ? 6.839 -12.513 0.460 1.00 98.44 73 ARG A N 1
ATOM 561 C CA . ARG A 1 73 ? 7.796 -12.766 -0.635 1.00 98.44 73 ARG A CA 1
ATOM 562 C C . ARG A 1 73 ? 7.377 -13.958 -1.505 1.00 98.44 73 ARG A C 1
ATOM 564 O O . ARG A 1 73 ? 7.378 -13.857 -2.734 1.00 98.44 73 ARG A O 1
ATOM 571 N N . ARG A 1 74 ? 6.930 -15.062 -0.894 1.00 98.44 74 ARG A N 1
ATOM 572 C CA . ARG A 1 74 ? 6.432 -16.249 -1.617 1.00 98.44 74 ARG A CA 1
ATOM 573 C C . ARG A 1 74 ? 5.196 -15.936 -2.458 1.00 98.44 74 ARG A C 1
ATOM 575 O O . ARG A 1 74 ? 5.110 -16.361 -3.609 1.00 98.44 74 ARG A O 1
ATOM 582 N N . ARG A 1 75 ? 4.241 -15.186 -1.903 1.00 98.31 75 ARG A N 1
ATOM 583 C CA . ARG A 1 75 ? 3.015 -14.797 -2.609 1.00 98.31 75 ARG A CA 1
ATOM 584 C C . ARG A 1 75 ? 3.283 -13.798 -3.737 1.00 98.31 75 ARG A C 1
ATOM 586 O O . ARG A 1 75 ? 2.640 -13.898 -4.778 1.00 98.31 75 ARG A O 1
ATOM 593 N N . LEU A 1 76 ? 4.257 -12.897 -3.592 1.00 98.06 76 LEU A N 1
ATOM 594 C CA . LEU A 1 76 ? 4.686 -12.015 -4.686 1.00 98.06 76 LEU A CA 1
ATOM 595 C C . LEU A 1 76 ? 5.205 -12.813 -5.891 1.00 98.06 76 LEU A C 1
ATOM 597 O O . LEU A 1 76 ? 4.844 -12.515 -7.029 1.00 98.06 76 LEU A O 1
ATOM 601 N N . ALA A 1 77 ? 5.984 -13.870 -5.650 1.00 97.69 77 ALA A N 1
ATOM 602 C CA . ALA A 1 77 ? 6.552 -14.715 -6.703 1.00 97.69 77 ALA A CA 1
ATOM 603 C C . ALA A 1 77 ? 5.546 -15.697 -7.344 1.00 97.69 77 ALA A C 1
ATOM 605 O O . ALA A 1 77 ? 5.841 -16.290 -8.393 1.00 97.69 77 ALA A O 1
ATOM 606 N N . ALA A 1 78 ? 4.366 -15.874 -6.740 1.00 97.44 78 ALA A N 1
ATOM 607 C CA . ALA A 1 78 ? 3.392 -16.884 -7.140 1.00 97.44 78 ALA A CA 1
ATOM 608 C C . ALA A 1 78 ? 3.005 -16.763 -8.632 1.00 97.44 78 ALA A C 1
ATOM 610 O O . ALA A 1 78 ? 2.706 -15.662 -9.111 1.00 97.44 78 ALA A O 1
ATOM 611 N N . PRO A 1 79 ? 3.009 -17.871 -9.400 1.00 95.44 79 PRO A N 1
ATOM 612 C CA . PRO A 1 79 ? 2.587 -17.862 -10.795 1.00 95.44 79 PRO A CA 1
ATOM 613 C C . PRO A 1 79 ? 1.165 -17.329 -10.966 1.00 95.44 79 PRO A C 1
ATOM 615 O O . PRO A 1 79 ? 0.274 -17.617 -10.171 1.00 95.44 79 PRO A O 1
ATOM 618 N N . ARG A 1 80 ? 0.945 -16.592 -12.054 1.00 92.19 80 ARG A N 1
ATOM 619 C CA . ARG A 1 80 ? -0.322 -15.921 -12.336 1.00 92.19 80 ARG A CA 1
ATOM 620 C C . ARG A 1 80 ? -0.771 -16.194 -13.761 1.00 92.19 80 ARG A C 1
ATOM 622 O O . ARG A 1 80 ? -0.001 -16.015 -14.705 1.00 92.19 80 ARG A O 1
ATOM 629 N N . ALA A 1 81 ? -2.034 -16.588 -13.924 1.00 89.44 81 ALA A N 1
ATO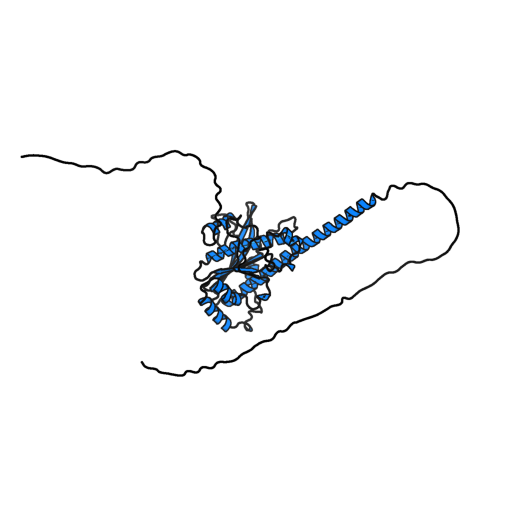M 630 C CA . ALA A 1 81 ? -2.584 -16.991 -15.218 1.00 89.44 81 ALA A CA 1
ATOM 631 C C . ALA A 1 81 ? -2.480 -15.886 -16.285 1.00 89.44 81 ALA A C 1
ATOM 633 O O . ALA A 1 81 ? -2.160 -16.186 -17.438 1.00 89.44 81 ALA A O 1
ATOM 634 N N . SER A 1 82 ? -2.672 -14.616 -15.899 1.00 87.88 82 SER A N 1
ATOM 635 C CA . SER A 1 82 ? -2.564 -13.452 -16.795 1.00 87.88 82 SER A CA 1
ATOM 636 C C . SER A 1 82 ? -1.148 -13.210 -17.340 1.00 87.88 82 SER A C 1
ATOM 638 O O . SER A 1 82 ? -1.003 -12.485 -18.316 1.00 87.88 82 SER A O 1
ATOM 640 N N . LEU A 1 83 ? -0.122 -13.852 -16.767 1.00 89.88 83 LEU A N 1
ATOM 641 C CA . LEU A 1 83 ? 1.288 -13.755 -17.174 1.00 89.88 83 LEU A CA 1
ATOM 642 C C . LEU A 1 83 ? 1.881 -15.102 -17.618 1.00 89.88 83 LEU A C 1
ATOM 644 O O . LEU A 1 83 ? 3.109 -15.270 -17.669 1.00 89.88 83 LEU A O 1
ATOM 648 N N . SER A 1 84 ? 1.015 -16.071 -17.930 1.00 89.25 84 SER A N 1
ATOM 649 C CA . SER A 1 84 ? 1.421 -17.334 -18.551 1.00 89.25 84 SER A CA 1
ATOM 650 C C . SER A 1 84 ? 2.201 -17.075 -19.849 1.00 89.25 84 SER A C 1
ATOM 652 O O . SER A 1 84 ? 1.917 -16.091 -20.534 1.00 89.25 84 SER A O 1
ATOM 654 N N . PRO A 1 85 ? 3.178 -17.928 -20.219 1.00 88.19 85 PRO A N 1
ATOM 655 C CA . PRO A 1 85 ? 4.030 -17.687 -21.385 1.00 88.19 85 PRO A CA 1
ATOM 656 C C . PRO A 1 85 ? 3.266 -17.394 -22.682 1.00 88.19 85 PRO A C 1
ATOM 658 O O . PRO A 1 85 ? 3.692 -16.544 -23.452 1.00 88.19 85 PRO A O 1
ATOM 661 N N . SER A 1 86 ? 2.106 -18.023 -22.891 1.00 89.75 86 SER A N 1
ATOM 662 C CA . SER A 1 86 ? 1.252 -17.804 -24.067 1.00 89.75 86 SER A CA 1
ATOM 663 C C . SER A 1 86 ? 0.545 -16.445 -24.102 1.00 89.75 86 SER A C 1
ATOM 665 O O . SER A 1 86 ? 0.054 -16.047 -25.153 1.00 89.75 86 SER A O 1
ATOM 667 N N . ARG A 1 87 ? 0.467 -15.738 -22.970 1.00 86.44 87 ARG A N 1
ATOM 668 C CA . ARG A 1 87 ? -0.108 -14.388 -22.856 1.00 86.44 87 ARG A CA 1
ATOM 669 C C . ARG A 1 87 ? 0.947 -13.288 -22.849 1.00 86.44 87 ARG A C 1
ATOM 671 O O . ARG A 1 87 ? 0.593 -12.113 -22.865 1.00 86.44 87 ARG A O 1
ATOM 678 N N . ARG A 1 88 ? 2.229 -13.651 -22.788 1.00 87.19 88 ARG A N 1
ATOM 679 C CA . ARG A 1 88 ? 3.326 -12.688 -22.859 1.00 87.19 88 ARG A CA 1
ATOM 680 C C . ARG A 1 88 ? 3.449 -12.203 -24.293 1.00 87.19 88 ARG A C 1
ATOM 682 O O . ARG A 1 88 ? 3.643 -13.001 -25.204 1.00 87.19 88 ARG A O 1
ATOM 689 N N . ASP A 1 89 ? 3.357 -10.895 -24.466 1.00 85.38 89 ASP A N 1
ATOM 690 C CA . ASP A 1 89 ? 3.505 -10.239 -25.756 1.00 85.38 89 ASP A CA 1
ATOM 691 C C . ASP A 1 89 ? 4.808 -9.423 -25.755 1.00 85.38 89 ASP A C 1
ATOM 693 O O . ASP A 1 89 ? 4.871 -8.369 -25.111 1.00 85.38 89 ASP A O 1
ATOM 697 N N . PRO A 1 90 ? 5.865 -9.887 -26.450 1.00 86.75 90 PRO A N 1
ATOM 698 C CA . PRO A 1 90 ? 7.123 -9.152 -26.546 1.00 86.75 90 PRO A CA 1
ATOM 699 C C . PRO A 1 90 ? 6.951 -7.731 -27.098 1.00 86.75 90 PRO A C 1
ATOM 701 O O . PRO A 1 90 ? 7.658 -6.820 -26.675 1.00 86.75 90 PRO A O 1
ATOM 704 N N . SER A 1 91 ? 5.971 -7.505 -27.981 1.00 90.31 91 SER A N 1
ATOM 705 C CA . SER A 1 91 ? 5.733 -6.180 -28.558 1.00 90.31 91 SER A CA 1
ATOM 706 C C . SER A 1 91 ? 5.207 -5.182 -27.523 1.00 90.31 91 SER A C 1
ATOM 708 O O . SER A 1 91 ? 5.574 -4.005 -27.553 1.00 90.31 91 SER A O 1
ATOM 710 N N . GLN A 1 92 ? 4.410 -5.646 -26.552 1.00 89.06 92 GLN A N 1
ATOM 711 C CA . GLN A 1 92 ? 3.977 -4.819 -25.423 1.00 89.06 92 GLN A CA 1
ATOM 712 C C . GLN A 1 92 ? 5.157 -4.422 -24.544 1.00 89.06 92 GLN A C 1
ATOM 714 O O . GLN A 1 92 ? 5.232 -3.272 -24.113 1.00 89.06 92 GLN A O 1
ATOM 719 N N . TYR A 1 93 ? 6.101 -5.338 -24.322 1.00 92.19 93 TYR A N 1
ATOM 720 C CA . TYR A 1 93 ? 7.313 -5.027 -23.573 1.00 92.19 93 TYR A CA 1
ATOM 721 C C . TYR A 1 93 ? 8.211 -4.019 -24.308 1.00 92.19 93 TYR A C 1
ATOM 723 O O . TYR A 1 93 ? 8.695 -3.063 -23.701 1.00 92.19 93 TYR A O 1
ATOM 731 N N . ASP A 1 94 ? 8.377 -4.154 -25.624 1.00 92.94 94 ASP A N 1
ATOM 732 C CA . ASP A 1 94 ? 9.138 -3.184 -26.420 1.00 92.94 94 ASP A CA 1
ATOM 733 C C . ASP A 1 94 ? 8.476 -1.800 -26.450 1.00 92.94 94 ASP A C 1
ATOM 735 O O . ASP A 1 94 ? 9.167 -0.775 -26.428 1.00 92.94 94 ASP A O 1
ATOM 739 N N . ASN A 1 95 ? 7.140 -1.748 -26.486 1.00 92.56 95 ASN A N 1
ATOM 740 C CA . ASN A 1 95 ? 6.385 -0.505 -26.331 1.00 92.56 95 ASN A CA 1
ATOM 741 C C . ASN A 1 95 ? 6.622 0.106 -24.945 1.00 92.56 95 ASN A C 1
ATOM 743 O O . ASN A 1 95 ? 6.927 1.294 -24.859 1.00 92.56 95 ASN A O 1
ATOM 747 N N . PHE A 1 96 ? 6.552 -0.701 -23.883 1.00 94.25 96 PHE A N 1
ATOM 748 C CA . PHE A 1 96 ? 6.845 -0.274 -22.516 1.00 94.25 96 PHE A CA 1
ATOM 749 C C . PHE A 1 96 ? 8.261 0.301 -22.384 1.00 94.25 96 PHE A C 1
ATOM 751 O O . PHE A 1 96 ? 8.425 1.398 -21.857 1.00 94.25 96 PHE A O 1
ATOM 758 N N . ARG A 1 97 ? 9.288 -0.386 -22.900 1.00 94.94 97 ARG A N 1
ATOM 759 C CA . ARG A 1 97 ? 10.682 0.085 -22.828 1.00 94.94 97 ARG A CA 1
ATOM 760 C C . ARG A 1 97 ? 10.861 1.439 -23.505 1.00 94.94 97 ARG A C 1
ATOM 762 O O . ARG A 1 97 ? 11.495 2.326 -22.936 1.00 94.94 97 ARG A O 1
ATOM 769 N N . ARG A 1 98 ? 10.288 1.605 -24.704 1.00 93.81 98 ARG A N 1
ATOM 770 C CA . ARG A 1 98 ? 10.304 2.883 -25.432 1.00 93.81 98 ARG A CA 1
ATOM 771 C C . ARG A 1 98 ? 9.556 3.970 -24.669 1.00 93.81 98 ARG A C 1
ATOM 773 O O . ARG A 1 98 ? 10.070 5.074 -24.545 1.00 93.81 98 ARG A O 1
ATOM 780 N N . ALA A 1 99 ? 8.381 3.653 -24.136 1.00 92.69 99 ALA A N 1
ATOM 781 C CA . ALA A 1 99 ? 7.585 4.583 -23.351 1.00 92.69 99 ALA A CA 1
ATOM 782 C C . ALA A 1 99 ? 8.327 5.043 -22.087 1.00 92.69 99 ALA A C 1
ATOM 784 O O . ALA A 1 99 ? 8.446 6.244 -21.862 1.00 92.69 99 ALA A O 1
ATOM 785 N N . ASN A 1 100 ? 8.909 4.112 -21.324 1.00 94.44 100 ASN A N 1
ATOM 786 C CA . ASN A 1 100 ? 9.701 4.427 -20.138 1.00 94.44 100 ASN A CA 1
ATOM 787 C C . ASN A 1 100 ? 10.888 5.345 -20.459 1.00 94.44 100 ASN A C 1
ATOM 789 O O . ASN A 1 100 ? 11.114 6.318 -19.749 1.00 94.44 100 ASN A O 1
ATOM 793 N N . ALA A 1 101 ? 11.619 5.071 -21.546 1.00 92.94 101 ALA A N 1
ATOM 794 C CA . ALA A 1 101 ? 12.761 5.890 -21.957 1.00 92.94 101 ALA A CA 1
ATOM 795 C C . ALA A 1 101 ? 12.385 7.350 -22.279 1.00 92.94 101 ALA A C 1
ATOM 797 O O . ALA A 1 101 ? 13.236 8.232 -22.205 1.00 92.94 101 ALA A O 1
ATOM 798 N N . MET A 1 102 ? 11.117 7.610 -22.615 1.00 89.94 102 MET A N 1
ATOM 799 C CA . MET A 1 102 ? 10.601 8.943 -22.934 1.00 89.94 102 MET A CA 1
ATOM 800 C C . MET A 1 102 ? 9.885 9.618 -21.748 1.00 89.94 102 MET A C 1
ATOM 802 O O . MET A 1 102 ? 9.430 10.756 -21.876 1.00 89.94 102 MET A O 1
ATOM 806 N N . CYS A 1 103 ? 9.764 8.955 -20.591 1.00 89.31 103 CYS A N 1
ATOM 807 C CA . CYS A 1 103 ? 9.078 9.498 -19.417 1.00 89.31 103 CYS A CA 1
ATOM 808 C C . CYS A 1 103 ? 9.953 10.509 -18.660 1.00 89.31 103 CYS A C 1
ATOM 810 O O . CYS A 1 103 ? 10.817 10.143 -17.866 1.00 89.31 103 CYS A O 1
ATOM 812 N N . LEU A 1 104 ? 9.679 11.802 -18.857 1.00 89.31 104 LEU A N 1
ATOM 813 C CA . LEU A 1 104 ? 10.406 12.900 -18.197 1.00 89.31 104 LEU A CA 1
ATOM 814 C C . LEU A 1 104 ? 9.699 13.462 -16.949 1.00 89.31 104 LEU A C 1
ATOM 816 O O . LEU A 1 104 ? 10.277 14.274 -16.225 1.00 89.31 104 LEU A O 1
ATOM 820 N N . SER A 1 105 ? 8.466 13.032 -16.673 1.00 93.06 105 SER A N 1
ATOM 821 C CA . SER A 1 105 ? 7.646 13.501 -15.550 1.00 93.06 105 SER A CA 1
ATOM 822 C C . SER A 1 105 ? 6.929 12.351 -14.840 1.00 93.06 105 SER A C 1
ATOM 824 O O . SER A 1 105 ? 6.749 11.275 -15.408 1.00 93.06 105 SER A O 1
ATOM 826 N N . GLU A 1 106 ? 6.503 12.589 -13.599 1.00 93.38 106 GLU A N 1
ATOM 827 C CA . GLU A 1 106 ? 5.722 11.633 -12.797 1.00 93.38 106 GLU A CA 1
ATOM 828 C C . GLU A 1 106 ? 4.393 11.305 -13.491 1.00 93.38 106 GLU A C 1
ATOM 830 O O . GLU A 1 106 ? 4.076 10.142 -13.718 1.00 93.38 106 GLU A O 1
ATOM 835 N N . SER A 1 107 ? 3.692 12.324 -14.000 1.00 93.88 107 SER A N 1
ATOM 836 C CA . SER A 1 107 ? 2.479 12.139 -14.809 1.00 93.88 107 SER A CA 1
ATOM 837 C C . SER A 1 107 ? 2.714 11.275 -16.061 1.00 93.88 107 SER A C 1
ATOM 839 O O . SER A 1 107 ? 1.860 10.458 -16.416 1.00 93.88 107 SER A O 1
ATOM 841 N N . ALA A 1 108 ? 3.879 11.384 -16.714 1.00 93.62 108 ALA A N 1
ATOM 842 C CA . ALA A 1 108 ? 4.222 10.518 -17.842 1.00 93.62 108 ALA A CA 1
ATOM 843 C C . ALA A 1 108 ? 4.432 9.059 -17.404 1.00 93.62 108 ALA A C 1
ATOM 845 O O . ALA A 1 108 ? 3.998 8.154 -18.115 1.00 93.62 108 ALA A O 1
ATOM 846 N N . VAL A 1 109 ? 5.028 8.813 -16.231 1.00 94.56 109 VAL A N 1
ATOM 847 C CA . VAL A 1 109 ? 5.118 7.462 -15.647 1.00 94.56 109 VAL A CA 1
ATOM 848 C C . VAL A 1 109 ? 3.714 6.915 -15.380 1.00 94.56 109 VAL A C 1
ATOM 850 O O . VAL A 1 109 ? 3.379 5.820 -15.834 1.00 94.56 109 VAL A O 1
ATOM 853 N N . MET A 1 110 ? 2.852 7.700 -14.739 1.00 95.56 110 MET A N 1
ATOM 854 C CA . MET A 1 110 ? 1.474 7.298 -14.445 1.00 95.56 110 MET A CA 1
ATOM 855 C C . MET A 1 110 ? 0.655 7.006 -15.708 1.00 95.56 110 MET A C 1
ATOM 857 O O . MET A 1 110 ? -0.151 6.081 -15.725 1.00 95.56 110 MET A O 1
ATOM 861 N N . THR A 1 111 ? 0.893 7.744 -16.793 1.00 94.44 111 THR A N 1
ATOM 862 C CA . THR A 1 111 ? 0.151 7.578 -18.052 1.00 94.44 111 THR A CA 1
ATOM 863 C C . THR A 1 111 ? 0.692 6.435 -18.911 1.00 94.44 111 THR A C 1
ATOM 865 O O . THR A 1 111 ? -0.084 5.729 -19.549 1.00 94.44 111 THR A O 1
ATOM 868 N N . ASN A 1 112 ? 2.013 6.236 -18.944 1.00 92.50 112 ASN A N 1
ATOM 869 C CA . ASN A 1 112 ? 2.653 5.371 -19.940 1.00 92.50 112 ASN A CA 1
ATOM 870 C C . ASN A 1 112 ? 3.257 4.079 -19.366 1.00 92.50 112 ASN A C 1
ATOM 872 O O . ASN A 1 112 ? 3.428 3.108 -20.101 1.00 92.50 112 ASN A O 1
ATOM 876 N N . VAL A 1 113 ? 3.598 4.052 -18.075 1.00 93.88 113 VAL A N 1
ATOM 877 C CA . VAL A 1 113 ? 4.251 2.911 -17.404 1.00 93.88 113 VAL A CA 1
ATOM 878 C C . VAL A 1 113 ? 3.245 2.157 -16.544 1.00 93.88 113 VAL A C 1
ATOM 880 O O . VAL A 1 113 ? 3.116 0.939 -16.667 1.00 93.88 113 VAL A O 1
ATOM 883 N N . LEU A 1 114 ? 2.502 2.865 -15.692 1.00 95.06 114 LEU A N 1
ATOM 884 C CA . LEU A 1 114 ? 1.574 2.237 -14.753 1.00 95.06 114 LEU A CA 1
ATOM 885 C C . LEU A 1 114 ? 0.527 1.329 -15.435 1.00 95.06 114 LEU A C 1
ATOM 887 O O . LEU A 1 114 ? 0.295 0.234 -14.916 1.00 95.06 114 LEU A O 1
ATOM 891 N N . PRO A 1 115 ? -0.064 1.668 -16.603 1.00 93.94 115 PRO A N 1
ATOM 892 C CA . PRO A 1 115 ? -0.998 0.763 -17.275 1.00 93.94 115 PRO A CA 1
ATOM 893 C C . PRO A 1 115 ? -0.377 -0.586 -17.648 1.00 93.94 115 PRO A C 1
ATOM 895 O O . PRO A 1 115 ? -1.040 -1.615 -17.539 1.00 93.94 115 PRO A O 1
ATOM 898 N N . PHE A 1 116 ? 0.905 -0.612 -18.022 1.00 93.12 116 PHE A N 1
ATOM 899 C CA . PHE A 1 116 ? 1.621 -1.854 -18.315 1.00 93.12 116 PHE A CA 1
ATOM 900 C C . PHE A 1 116 ? 1.804 -2.713 -17.051 1.00 93.12 116 PHE A C 1
ATOM 902 O O . PHE A 1 116 ? 1.548 -3.924 -17.074 1.00 93.12 116 PHE A O 1
ATOM 909 N N . LEU A 1 117 ? 2.160 -2.083 -15.923 1.00 94.38 117 LEU A N 1
ATOM 910 C CA . LEU A 1 117 ? 2.265 -2.758 -14.624 1.00 94.38 117 LEU A CA 1
ATOM 911 C C . LEU A 1 117 ? 0.916 -3.357 -14.197 1.00 94.38 117 LEU A C 1
ATOM 913 O O . LEU A 1 117 ? 0.846 -4.533 -13.834 1.00 94.38 117 LEU A O 1
ATOM 917 N N . CYS A 1 118 ? -0.169 -2.589 -14.313 1.00 93.44 118 CYS A N 1
ATOM 918 C CA . CYS A 1 118 ? -1.521 -3.023 -13.956 1.00 93.44 118 CYS A CA 1
ATOM 919 C C . CYS A 1 118 ? -2.065 -4.125 -14.878 1.00 93.44 118 CYS A C 1
ATOM 921 O O . CYS A 1 118 ? -2.671 -5.084 -14.399 1.00 93.44 118 CYS A O 1
ATOM 923 N N . GLY A 1 119 ? -1.840 -4.011 -16.189 1.00 89.31 119 GLY A N 1
ATOM 924 C CA . GLY A 1 119 ? -2.507 -4.841 -17.191 1.00 89.31 119 GLY A CA 1
ATOM 925 C C . GLY A 1 119 ? -4.027 -4.659 -17.197 1.00 89.31 119 GLY A C 1
ATOM 926 O O . GLY A 1 119 ? -4.555 -3.633 -16.762 1.00 89.31 119 GLY A O 1
ATOM 927 N N . ASP A 1 120 ? -4.733 -5.692 -17.655 1.00 83.44 120 ASP A N 1
ATOM 928 C CA . ASP A 1 120 ? -6.193 -5.672 -17.838 1.00 83.44 120 ASP A CA 1
ATOM 929 C C . ASP A 1 120 ? -6.994 -5.671 -16.521 1.00 83.44 120 ASP A C 1
ATOM 931 O O . ASP A 1 120 ? -8.205 -5.457 -16.525 1.00 83.44 120 ASP A O 1
ATOM 935 N N . ASP A 1 121 ? -6.332 -5.860 -15.377 1.00 74.31 121 ASP A N 1
ATOM 936 C CA . ASP A 1 121 ? -6.986 -5.947 -14.066 1.00 74.31 121 ASP A CA 1
ATOM 937 C C . ASP A 1 121 ? -7.302 -4.576 -13.454 1.00 74.31 121 ASP A C 1
ATOM 939 O O . ASP A 1 121 ? -7.797 -4.498 -12.331 1.00 74.31 121 ASP A O 1
ATOM 943 N N . SER A 1 122 ? -7.033 -3.478 -14.164 1.00 68.94 122 SER A N 1
ATOM 944 C CA . SER A 1 122 ? -7.243 -2.117 -13.652 1.00 68.94 122 SER A CA 1
ATOM 945 C C . SER A 1 122 ? -8.674 -1.868 -13.152 1.00 68.94 122 SER A C 1
ATOM 947 O O . SER A 1 122 ? -8.856 -1.156 -12.170 1.00 68.94 122 SER A O 1
ATOM 949 N N . LEU A 1 123 ? -9.678 -2.516 -13.753 1.00 76.81 123 LEU A N 1
ATOM 950 C CA . LEU A 1 123 ? -11.089 -2.402 -13.364 1.00 76.81 123 LEU A CA 1
ATOM 951 C C . LEU A 1 123 ? -11.484 -3.276 -12.158 1.00 76.81 123 LEU A C 1
ATOM 953 O O . LEU A 1 123 ? -12.604 -3.164 -11.661 1.00 76.81 123 LEU A O 1
ATOM 957 N N . ALA A 1 124 ? -10.603 -4.162 -11.686 1.00 86.69 124 ALA A N 1
ATOM 958 C CA . ALA A 1 124 ? -10.886 -5.070 -10.572 1.00 86.69 124 ALA A CA 1
ATOM 959 C C . ALA A 1 124 ? -10.701 -4.418 -9.186 1.00 86.69 124 ALA A C 1
ATOM 961 O O . ALA A 1 124 ? -11.024 -5.039 -8.160 1.00 86.69 124 ALA A O 1
ATOM 962 N N . PHE A 1 125 ? -10.183 -3.189 -9.141 1.00 93.25 125 PHE A N 1
ATOM 963 C CA . PHE A 1 125 ? -9.834 -2.468 -7.921 1.00 93.25 125 PHE A CA 1
ATOM 964 C C . PHE A 1 125 ? -10.625 -1.164 -7.801 1.00 93.25 125 PHE A C 1
ATOM 966 O O . PHE A 1 125 ? -10.923 -0.500 -8.790 1.00 93.25 125 PHE A O 1
ATOM 973 N N . SER A 1 126 ? -10.965 -0.799 -6.563 1.00 95.44 126 SER A N 1
ATOM 974 C CA . SER A 1 126 ? -11.436 0.548 -6.248 1.00 95.44 126 SER A CA 1
ATOM 975 C C . SER A 1 126 ? -10.199 1.404 -6.013 1.00 95.44 126 SER A C 1
ATOM 977 O O . SER A 1 126 ? -9.592 1.319 -4.944 1.00 95.44 126 SER A O 1
ATOM 979 N N . THR A 1 127 ? -9.824 2.184 -7.019 1.00 95.75 127 THR A N 1
ATOM 980 C CA . THR A 1 127 ? -8.559 2.925 -7.058 1.00 95.75 127 THR A CA 1
ATOM 981 C C . THR A 1 127 ? -8.809 4.430 -7.005 1.00 95.75 127 THR A C 1
ATOM 983 O O . THR A 1 127 ? -9.713 4.931 -7.672 1.00 95.75 127 THR A O 1
ATOM 986 N N . GLY A 1 128 ? -8.001 5.148 -6.227 1.00 95.69 128 GLY A N 1
ATOM 987 C CA . GLY A 1 128 ? -7.871 6.603 -6.291 1.00 95.69 128 GLY A CA 1
ATOM 988 C C . GLY A 1 128 ? -6.485 6.988 -6.809 1.00 95.69 128 GLY A C 1
ATOM 989 O O . GLY A 1 128 ? -5.541 6.208 -6.686 1.00 95.69 128 GLY A O 1
ATOM 990 N N . GLN A 1 129 ? -6.370 8.167 -7.419 1.00 95.62 129 GLN A N 1
ATOM 991 C CA . GLN A 1 129 ? -5.111 8.691 -7.960 1.00 95.62 129 GLN A CA 1
ATOM 992 C C . GLN A 1 129 ? -5.005 10.187 -7.695 1.00 95.62 129 GLN A C 1
ATOM 994 O O . GLN A 1 129 ? -5.989 10.903 -7.885 1.00 95.62 129 GLN A O 1
ATOM 999 N N . ASP A 1 130 ? -3.823 10.644 -7.280 1.00 95.50 130 ASP A N 1
ATOM 1000 C CA . ASP A 1 130 ? -3.508 12.058 -7.044 1.00 95.50 130 ASP A CA 1
ATOM 1001 C C . ASP A 1 130 ? -4.513 12.767 -6.103 1.00 95.50 130 ASP A C 1
ATOM 1003 O O . ASP A 1 130 ? -4.874 13.932 -6.285 1.00 95.50 130 ASP A O 1
ATOM 1007 N N . MET A 1 131 ? -4.998 12.059 -5.075 1.00 96.19 131 MET A N 1
ATOM 1008 C CA . MET A 1 131 ? -5.986 12.587 -4.123 1.00 96.19 131 MET A CA 1
ATOM 1009 C C . MET A 1 131 ? -5.323 12.908 -2.788 1.00 96.19 131 MET A C 1
ATOM 1011 O O . MET A 1 131 ? -4.752 12.031 -2.148 1.00 96.19 131 MET A O 1
ATOM 1015 N N . LEU A 1 132 ? -5.444 14.160 -2.340 1.00 97.31 132 LEU A N 1
ATOM 1016 C CA . LEU A 1 132 ? -4.947 14.572 -1.028 1.00 97.31 132 LEU A CA 1
ATOM 1017 C C . LEU A 1 132 ? -5.838 13.980 0.070 1.00 97.31 132 LEU A C 1
ATOM 1019 O O . LEU A 1 132 ? -7.063 14.116 0.025 1.00 97.31 132 LEU A O 1
ATOM 1023 N N . PHE A 1 133 ? -5.226 13.363 1.075 1.00 97.81 133 PHE A N 1
ATOM 1024 C CA . PHE A 1 133 ? -5.935 12.747 2.193 1.00 97.81 133 PHE A CA 1
ATOM 1025 C C . PHE A 1 133 ? -6.333 13.815 3.214 1.00 97.81 133 PHE A C 1
ATOM 1027 O O . PHE A 1 133 ? -5.654 14.049 4.209 1.00 97.81 133 PHE A O 1
ATOM 1034 N N . THR A 1 134 ? -7.430 14.515 2.935 1.00 97.38 134 THR A N 1
ATOM 1035 C CA . THR A 1 134 ? -7.904 15.662 3.724 1.00 97.38 134 THR A CA 1
ATOM 1036 C C . THR A 1 134 ? -8.699 15.285 4.971 1.00 97.38 134 THR A C 1
ATOM 1038 O O . THR A 1 134 ? -8.915 16.149 5.816 1.00 97.38 134 THR A O 1
ATOM 1041 N N . ASN A 1 135 ? -9.151 14.034 5.089 1.00 97.81 135 ASN A N 1
ATOM 1042 C CA . ASN A 1 135 ? -9.990 13.583 6.203 1.00 97.81 135 ASN A CA 1
ATOM 1043 C C . ASN A 1 135 ? -9.255 12.680 7.207 1.00 97.81 135 ASN A C 1
ATOM 1045 O O . ASN A 1 135 ? -9.779 12.429 8.291 1.00 97.81 135 ASN A O 1
ATOM 1049 N N . ILE A 1 136 ? -8.064 12.193 6.857 1.00 97.38 136 ILE A N 1
ATOM 1050 C CA . ILE A 1 136 ? -7.283 11.296 7.710 1.00 97.38 136 ILE A CA 1
ATOM 1051 C C . ILE A 1 136 ? -6.588 12.101 8.804 1.00 97.38 136 ILE A C 1
ATOM 1053 O O . ILE A 1 136 ? -5.941 13.112 8.525 1.00 97.38 136 ILE A O 1
ATOM 1057 N N . GLU A 1 137 ? -6.691 11.632 10.046 1.00 96.81 137 GLU A N 1
ATOM 1058 C CA . GLU A 1 137 ? -5.912 12.165 11.161 1.00 96.81 137 GLU A CA 1
ATOM 1059 C C . GLU A 1 137 ? -4.420 12.121 10.809 1.00 96.81 137 GLU A C 1
ATOM 1061 O O . GLU A 1 137 ? -3.935 11.147 10.239 1.00 96.81 137 GLU A O 1
ATOM 1066 N N . SER A 1 138 ? -3.642 13.151 11.124 1.00 96.00 138 SER A N 1
ATOM 1067 C CA . SER A 1 138 ? -2.234 13.149 10.721 1.00 96.00 138 SER A CA 1
ATOM 1068 C C . SER A 1 138 ? -1.455 11.997 11.373 1.00 96.00 138 SER A C 1
ATOM 1070 O O . SER A 1 138 ? -1.474 11.848 12.590 1.00 96.00 138 SER A O 1
ATOM 1072 N N . VAL A 1 139 ? -0.703 11.224 10.581 1.00 95.62 139 VAL A N 1
ATOM 1073 C CA . VAL A 1 139 ? 0.258 10.226 11.102 1.00 95.62 139 VAL A CA 1
ATOM 1074 C C . VAL A 1 139 ? 1.541 10.864 11.648 1.00 95.62 139 VAL A C 1
ATOM 1076 O O . VAL A 1 139 ? 2.289 10.202 12.347 1.00 95.62 139 VAL A O 1
ATOM 1079 N N . THR A 1 140 ? 1.773 12.152 11.363 1.00 94.88 140 THR A N 1
ATOM 1080 C CA . THR A 1 140 ? 2.935 12.924 11.846 1.00 94.88 140 THR A CA 1
ATOM 1081 C C . THR A 1 140 ? 2.575 14.124 12.730 1.00 94.88 140 THR A C 1
ATOM 1083 O O . THR A 1 140 ? 3.289 15.124 12.760 1.00 94.88 140 THR A O 1
ATOM 1086 N N . GLY A 1 141 ? 1.390 14.121 13.354 1.00 92.25 141 GLY A N 1
ATOM 1087 C CA . GLY A 1 141 ? 0.946 15.251 14.192 1.00 92.25 141 GLY A CA 1
ATOM 1088 C C . GLY A 1 141 ? 0.866 16.619 13.482 1.00 92.25 141 GLY A C 1
ATOM 1089 O O . GLY A 1 141 ? 0.898 17.657 14.134 1.00 92.25 141 GLY A O 1
ATOM 1090 N N . GLY A 1 142 ? 0.780 16.647 12.147 1.00 90.50 142 GLY A N 1
ATOM 1091 C CA . GLY A 1 142 ? 0.735 17.855 11.323 1.00 90.50 142 GLY A CA 1
ATOM 1092 C C . GLY A 1 142 ? 2.102 18.374 10.868 1.00 90.50 142 GLY A C 1
ATOM 1093 O O . GLY A 1 142 ? 2.144 19.385 10.166 1.00 90.50 142 GLY A O 1
ATOM 1094 N N . ALA A 1 143 ? 3.205 17.707 11.230 1.00 90.56 143 ALA A N 1
ATOM 1095 C CA . ALA A 1 143 ? 4.559 18.123 10.858 1.00 90.56 143 ALA A CA 1
ATOM 1096 C C . ALA A 1 143 ? 4.815 18.004 9.342 1.00 90.56 143 ALA A C 1
ATOM 1098 O O . ALA A 1 143 ? 5.338 18.933 8.712 1.00 90.56 143 ALA A O 1
ATOM 1099 N N . ASN A 1 144 ? 4.366 16.895 8.743 1.00 91.69 144 ASN A N 1
ATOM 1100 C CA . ASN A 1 144 ? 4.394 16.696 7.293 1.00 91.69 144 ASN A CA 1
ATOM 1101 C C . ASN A 1 144 ? 3.078 17.117 6.640 1.00 91.69 144 ASN A C 1
ATOM 1103 O O . ASN A 1 144 ? 2.016 17.175 7.269 1.00 91.69 144 ASN A O 1
ATOM 1107 N N . ILE A 1 145 ? 3.142 17.397 5.336 1.00 91.94 145 ILE A N 1
ATOM 1108 C CA . ILE A 1 145 ? 1.928 17.529 4.536 1.00 91.94 145 ILE A CA 1
ATOM 1109 C C . ILE A 1 145 ? 1.089 16.247 4.602 1.00 91.94 145 ILE A C 1
ATOM 1111 O O . ILE A 1 145 ? 1.617 15.151 4.789 1.00 91.94 145 ILE A O 1
ATOM 1115 N N . ALA A 1 146 ? -0.230 16.391 4.463 1.00 95.44 146 ALA A N 1
ATOM 1116 C CA . ALA A 1 146 ? -1.102 15.230 4.344 1.00 95.44 146 ALA A CA 1
ATOM 1117 C C . ALA A 1 146 ? -0.705 14.404 3.102 1.00 95.44 146 ALA A C 1
ATOM 1119 O O . ALA A 1 146 ? -0.375 15.014 2.078 1.00 95.44 146 ALA A O 1
ATOM 1120 N N . PRO A 1 147 ? -0.760 13.064 3.180 1.00 96.62 147 PRO A N 1
ATOM 1121 C CA . PRO A 1 147 ? -0.484 12.173 2.058 1.00 96.62 147 PRO A CA 1
ATOM 1122 C C . PRO A 1 147 ? -1.262 12.525 0.796 1.00 96.62 147 PRO A C 1
ATOM 1124 O O . PRO A 1 147 ? -2.447 12.867 0.863 1.00 96.62 147 PRO A O 1
ATOM 1127 N N . LYS A 1 148 ? -0.599 12.412 -0.354 1.00 97.62 148 LYS A N 1
ATOM 1128 C CA . LYS A 1 148 ? -1.214 12.537 -1.678 1.00 97.62 148 LYS A CA 1
ATOM 1129 C C . LYS A 1 148 ? -0.637 11.450 -2.596 1.00 97.62 148 LYS A C 1
ATOM 1131 O O . LYS A 1 148 ? 0.170 11.793 -3.454 1.00 97.62 148 LYS A O 1
ATOM 1136 N N . PRO A 1 149 ? -1.028 10.177 -2.403 1.00 98.06 149 PRO A N 1
ATOM 1137 C CA . PRO A 1 149 ? -0.457 9.081 -3.173 1.00 98.06 149 PRO A CA 1
ATOM 1138 C C . PRO A 1 149 ? -0.731 9.244 -4.669 1.00 98.06 149 PRO A C 1
ATOM 1140 O O . PRO A 1 149 ? -1.865 9.566 -5.055 1.00 98.06 149 PRO A O 1
ATOM 1143 N N . ASP A 1 150 ? 0.256 8.936 -5.512 1.00 97.88 150 ASP A N 1
ATOM 1144 C CA . ASP A 1 150 ? 0.058 8.897 -6.970 1.00 97.88 150 ASP A CA 1
ATOM 1145 C C . ASP A 1 150 ? -1.033 7.879 -7.348 1.00 97.88 150 ASP A C 1
ATOM 1147 O O . ASP A 1 150 ? -1.881 8.137 -8.209 1.00 97.88 150 ASP A O 1
ATOM 1151 N N . LEU A 1 151 ? -1.060 6.729 -6.665 1.00 97.69 151 LEU A N 1
ATOM 1152 C CA . LEU A 1 151 ? -2.160 5.767 -6.710 1.00 97.69 151 LEU A CA 1
ATOM 1153 C C . LEU A 1 151 ? -2.347 5.070 -5.360 1.00 97.69 151 LEU A C 1
ATOM 1155 O O . LEU A 1 151 ? -1.387 4.737 -4.672 1.00 97.69 151 LEU A O 1
ATOM 1159 N N . PHE A 1 152 ? -3.597 4.764 -5.017 1.00 98.44 152 PHE A N 1
ATOM 1160 C CA . PHE A 1 152 ? -3.924 3.876 -3.904 1.00 98.44 152 PHE A CA 1
ATOM 1161 C C . PHE A 1 152 ? -5.142 3.002 -4.209 1.00 98.44 152 PHE A C 1
ATOM 1163 O O . PHE A 1 152 ? -6.070 3.432 -4.897 1.00 98.44 152 PHE A O 1
ATOM 1170 N N . ASP A 1 153 ? -5.172 1.791 -3.648 1.00 98.31 153 ASP A N 1
ATOM 1171 C CA . ASP A 1 153 ? -6.357 0.930 -3.681 1.00 98.31 153 ASP A CA 1
ATOM 1172 C C . ASP A 1 153 ? -6.999 0.813 -2.305 1.00 98.31 153 ASP A C 1
ATOM 1174 O O . ASP A 1 153 ? -6.330 0.607 -1.289 1.00 98.31 153 ASP A O 1
ATOM 1178 N N . GLY A 1 154 ? -8.328 0.851 -2.302 1.00 97.88 154 GLY A N 1
ATOM 1179 C CA . GLY A 1 154 ? -9.149 0.633 -1.121 1.00 97.88 154 GLY A CA 1
ATOM 1180 C C . GLY A 1 154 ? -10.389 -0.201 -1.427 1.00 97.88 154 GLY A C 1
ATOM 1181 O O . GLY A 1 154 ? -10.489 -0.906 -2.436 1.00 97.88 154 GLY A O 1
ATOM 1182 N N . ALA A 1 155 ? -11.352 -0.140 -0.523 1.00 97.56 155 ALA A N 1
ATOM 1183 C CA . ALA A 1 155 ? -12.662 -0.744 -0.648 1.00 97.56 155 ALA A CA 1
ATOM 1184 C C . ALA A 1 155 ? -13.675 0.259 -1.231 1.00 97.56 155 ALA A C 1
ATOM 1186 O O . ALA A 1 155 ? -13.673 1.434 -0.847 1.00 97.56 155 ALA A O 1
ATOM 1187 N N . PRO A 1 156 ? -14.584 -0.188 -2.118 1.00 95.44 156 PRO A N 1
ATOM 1188 C CA . PRO A 1 156 ? -15.789 0.562 -2.443 1.00 95.44 156 PRO A CA 1
ATOM 1189 C C . PRO A 1 156 ? -16.563 0.926 -1.174 1.00 95.44 156 PRO A C 1
ATOM 1191 O O . PRO A 1 156 ? -16.667 0.116 -0.254 1.00 95.44 156 PRO A O 1
ATOM 1194 N N . GLN A 1 157 ? -17.178 2.108 -1.148 1.00 93.00 157 GLN A N 1
ATOM 1195 C CA . GLN A 1 157 ? -17.876 2.609 0.044 1.00 93.00 157 GLN A CA 1
ATOM 1196 C C . GLN A 1 157 ? -18.949 1.648 0.573 1.00 93.00 157 GLN A C 1
ATOM 1198 O O . GLN A 1 157 ? -19.098 1.498 1.781 1.00 93.00 157 GLN A O 1
ATOM 1203 N N . VAL A 1 158 ? -19.642 0.952 -0.335 1.00 93.31 158 VAL A N 1
ATOM 1204 C CA . VAL A 1 158 ? -20.691 -0.035 -0.027 1.00 93.31 158 VAL A CA 1
ATOM 1205 C C . VAL A 1 158 ? -20.198 -1.267 0.739 1.00 93.31 158 VAL A C 1
ATOM 1207 O O . VAL A 1 158 ? -21.019 -2.019 1.250 1.00 93.31 158 VAL A O 1
ATOM 1210 N N . GLN A 1 159 ? -18.886 -1.510 0.799 1.00 95.62 159 GLN A N 1
ATOM 1211 C CA . GLN A 1 159 ? -18.319 -2.643 1.535 1.00 95.62 159 GLN A CA 1
ATOM 1212 C C . GLN A 1 159 ? -18.082 -2.351 3.019 1.00 95.62 159 GLN A C 1
ATOM 1214 O O . GLN A 1 159 ? -17.767 -3.279 3.760 1.00 95.62 159 GLN A O 1
ATOM 1219 N N . VAL A 1 160 ? -18.197 -1.097 3.460 1.00 96.69 160 VAL A N 1
ATOM 1220 C CA . VAL A 1 160 ? -17.911 -0.715 4.847 1.00 96.69 160 VAL A CA 1
ATOM 1221 C C . VAL A 1 160 ? -19.219 -0.470 5.586 1.00 96.69 160 VAL A C 1
ATOM 1223 O O . VAL A 1 160 ? -20.012 0.375 5.163 1.00 96.69 160 VAL A O 1
ATOM 1226 N N . ASP A 1 161 ? -19.438 -1.194 6.683 1.00 97.50 161 ASP A N 1
ATOM 1227 C CA . ASP A 1 161 ? -20.642 -1.052 7.497 1.00 97.50 161 ASP A CA 1
ATOM 1228 C C . ASP A 1 161 ? -20.792 0.374 8.052 1.00 97.50 161 ASP A C 1
ATOM 1230 O O . ASP A 1 161 ? -19.806 1.071 8.319 1.00 97.50 161 ASP A O 1
ATOM 1234 N N . ALA A 1 162 ? -22.043 0.817 8.207 1.00 95.94 162 ALA A N 1
ATOM 1235 C CA . ALA A 1 162 ? -22.377 2.163 8.646 1.00 95.94 162 ALA A CA 1
ATOM 1236 C C . ALA A 1 162 ? -21.794 2.533 10.012 1.00 95.94 162 ALA A C 1
ATOM 1238 O O . ALA A 1 162 ? -21.386 3.680 10.195 1.00 95.94 162 ALA A O 1
ATOM 1239 N N . GLN A 1 163 ? -21.755 1.597 10.957 1.00 96.94 163 GLN A N 1
ATOM 1240 C CA . GLN A 1 163 ? -21.159 1.834 12.268 1.00 96.94 163 GLN A CA 1
ATOM 1241 C C . GLN A 1 163 ? -19.635 1.891 12.168 1.00 96.94 163 GLN A C 1
ATOM 1243 O O . GLN A 1 163 ? -19.027 2.813 12.711 1.00 96.94 163 GLN A O 1
ATOM 1248 N N . VAL A 1 164 ? -19.029 0.984 11.393 1.00 98.00 164 VAL A N 1
ATOM 1249 C CA . VAL A 1 164 ? -17.571 0.919 11.203 1.00 98.00 164 VAL A CA 1
ATOM 1250 C C . VAL A 1 164 ? -17.039 2.214 10.598 1.00 98.00 164 VAL A C 1
ATOM 1252 O O . VAL A 1 164 ? -16.124 2.818 11.152 1.00 98.00 164 VAL A O 1
ATOM 1255 N N . TRP A 1 165 ? -17.605 2.689 9.482 1.00 94.94 165 TRP A N 1
ATOM 1256 C CA . TRP A 1 165 ? -17.050 3.883 8.837 1.00 94.94 165 TRP A CA 1
ATOM 1257 C C . TRP A 1 165 ? -17.327 5.174 9.604 1.00 94.94 165 TRP A C 1
ATOM 1259 O O . TRP A 1 165 ? -16.534 6.101 9.484 1.00 94.94 165 TRP A O 1
ATOM 1269 N N . LYS A 1 166 ? -18.407 5.249 10.393 1.00 96.12 166 LYS A N 1
ATOM 1270 C CA . LYS A 1 166 ? -18.649 6.395 11.283 1.00 96.12 166 LYS A CA 1
ATOM 1271 C C . LYS A 1 166 ? -17.644 6.427 12.429 1.00 96.12 166 LYS A C 1
ATOM 1273 O O . LYS A 1 166 ? -17.100 7.483 12.724 1.00 96.12 166 LYS A O 1
ATOM 1278 N N . ALA A 1 167 ? -17.396 5.277 13.051 1.00 97.56 167 ALA A N 1
ATOM 1279 C CA . ALA A 1 167 ? -16.469 5.165 14.170 1.00 97.56 167 ALA A CA 1
ATOM 1280 C C . ALA A 1 167 ? -15.007 5.366 13.742 1.00 97.56 167 ALA A C 1
ATOM 1282 O O . ALA A 1 167 ? -14.229 5.972 14.468 1.00 97.56 167 ALA A O 1
ATOM 1283 N N . LEU A 1 168 ? -14.639 4.888 12.550 1.00 97.88 168 LEU A N 1
ATOM 1284 C CA . LEU A 1 168 ? -13.272 4.953 12.026 1.00 97.88 168 LEU A CA 1
ATOM 1285 C C . LEU A 1 168 ? -13.077 6.059 10.974 1.00 97.88 168 LEU A C 1
ATOM 1287 O O . LEU A 1 168 ? -12.142 5.983 10.176 1.00 97.88 168 LEU A O 1
ATOM 1291 N N . ASP A 1 169 ? -13.948 7.073 10.937 1.00 97.44 169 ASP A N 1
ATOM 1292 C CA . ASP A 1 169 ? -14.015 8.075 9.862 1.00 97.44 169 ASP A CA 1
ATOM 1293 C C . ASP A 1 169 ? -12.645 8.690 9.530 1.00 97.44 169 ASP A C 1
ATOM 1295 O O . ASP A 1 169 ? -12.187 8.626 8.388 1.00 97.44 169 ASP A O 1
ATOM 1299 N N . HIS A 1 170 ? -11.936 9.190 10.542 1.00 97.94 170 HIS A N 1
ATOM 1300 C CA . HIS A 1 170 ? -10.620 9.820 10.388 1.00 97.94 170 HIS A CA 1
ATOM 1301 C C . HIS A 1 170 ? -9.450 8.833 10.224 1.00 97.94 170 HIS A C 1
ATOM 1303 O O . HIS A 1 170 ? -8.298 9.252 10.115 1.00 97.94 170 HIS A O 1
ATOM 1309 N N . LEU A 1 171 ? -9.717 7.526 10.180 1.00 98.00 171 LEU A N 1
ATOM 1310 C CA . LEU A 1 171 ? -8.701 6.482 10.020 1.00 98.00 171 LEU A CA 1
ATOM 1311 C C . LEU A 1 171 ? -8.816 5.753 8.683 1.00 98.00 171 LEU A C 1
ATOM 1313 O O . LEU A 1 171 ? -7.796 5.402 8.097 1.00 98.00 171 LEU A O 1
ATOM 1317 N N . ILE A 1 172 ? -10.038 5.533 8.187 1.00 98.19 172 ILE A N 1
ATOM 1318 C CA . ILE A 1 172 ? -10.275 4.731 6.979 1.00 98.19 172 ILE A CA 1
ATOM 1319 C C . ILE A 1 172 ? -10.913 5.516 5.832 1.00 98.19 172 ILE A C 1
ATOM 1321 O O . ILE A 1 172 ? -11.092 4.948 4.760 1.00 98.19 172 ILE A O 1
ATOM 1325 N N . ILE A 1 173 ? -11.288 6.785 5.998 1.00 98.00 173 ILE A N 1
ATOM 1326 C CA . ILE A 1 173 ? -11.844 7.589 4.899 1.00 98.00 173 ILE A CA 1
ATOM 1327 C C . ILE A 1 173 ? -10.799 8.630 4.480 1.00 98.00 173 ILE A C 1
ATOM 1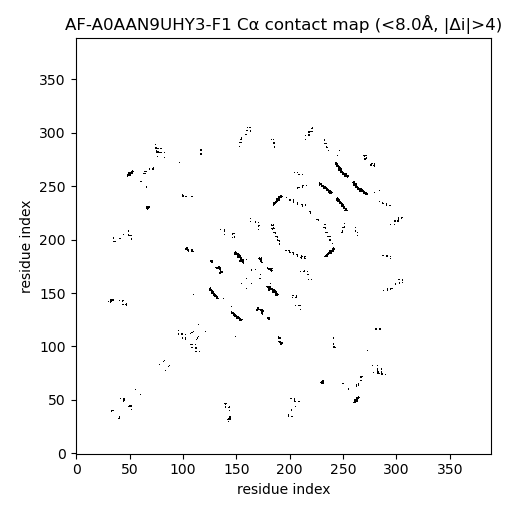329 O O . ILE A 1 173 ? -10.647 9.627 5.184 1.00 98.00 173 ILE A O 1
ATOM 1333 N N . PRO A 1 174 ? -10.097 8.434 3.340 1.00 97.44 174 PRO A N 1
ATOM 1334 C CA . PRO A 1 174 ? -9.038 9.338 2.883 1.00 97.44 174 PRO A CA 1
ATOM 1335 C C . PRO A 1 174 ? -9.509 10.781 2.696 1.00 97.44 174 PRO A C 1
ATOM 1337 O O . PRO A 1 174 ? -8.869 11.738 3.130 1.00 97.44 174 PRO A O 1
ATOM 1340 N N . THR A 1 175 ? -10.666 10.930 2.058 1.00 96.31 175 THR A N 1
ATOM 1341 C CA . THR A 1 175 ? -11.306 12.203 1.734 1.00 96.31 175 THR A CA 1
ATOM 1342 C C . THR A 1 175 ? -12.821 12.013 1.668 1.00 96.31 175 THR A C 1
ATOM 1344 O O . THR A 1 175 ? -13.313 10.889 1.555 1.00 96.31 175 THR A O 1
ATOM 1347 N N . LYS A 1 176 ? -13.571 13.116 1.730 1.00 93.81 176 LYS A N 1
ATOM 1348 C CA . LYS A 1 176 ? -15.035 13.132 1.600 1.00 93.81 176 LYS A CA 1
ATOM 1349 C C . LYS A 1 176 ? -15.526 13.052 0.148 1.00 93.81 176 LYS A C 1
ATOM 1351 O O . LYS A 1 176 ? -16.734 13.076 -0.073 1.00 93.81 176 LYS A O 1
ATOM 1356 N N . GLU A 1 177 ? -14.622 12.933 -0.827 1.00 93.38 177 GLU A N 1
ATOM 1357 C CA . GLU A 1 177 ? -14.989 12.737 -2.232 1.00 93.38 177 GLU A CA 1
ATOM 1358 C C . GLU A 1 177 ? -15.856 11.470 -2.416 1.00 93.38 177 GLU A C 1
ATOM 1360 O O . GLU A 1 177 ? -15.416 10.370 -2.063 1.00 93.38 177 GLU A O 1
ATOM 1365 N N . PRO A 1 178 ? -17.074 11.568 -2.989 1.00 86.50 178 PRO A N 1
ATOM 1366 C CA . PRO A 1 178 ? -18.032 10.456 -3.021 1.00 86.50 178 PRO A CA 1
ATOM 1367 C C . PRO A 1 178 ? -17.562 9.188 -3.744 1.00 86.50 178 PRO A C 1
ATOM 1369 O O . PRO A 1 178 ? -18.067 8.107 -3.460 1.00 86.50 178 PRO A O 1
ATOM 1372 N N . ALA A 1 179 ? -16.617 9.295 -4.679 1.00 87.62 179 ALA A N 1
ATOM 1373 C CA . ALA A 1 179 ? -16.084 8.149 -5.420 1.00 87.62 179 ALA A CA 1
ATOM 1374 C C . ALA A 1 179 ? -14.773 7.592 -4.831 1.00 87.62 179 ALA A C 1
ATOM 1376 O O . ALA A 1 179 ? -14.263 6.591 -5.333 1.00 87.62 179 ALA A O 1
ATOM 1377 N N . ALA A 1 180 ? -14.221 8.216 -3.783 1.00 94.44 180 ALA A N 1
ATOM 1378 C CA . ALA A 1 180 ? -12.944 7.801 -3.217 1.00 94.44 180 ALA A CA 1
ATOM 1379 C C . ALA A 1 180 ? -13.049 6.424 -2.531 1.00 94.44 180 ALA A C 1
ATOM 1381 O O . ALA A 1 180 ? -13.996 6.192 -1.761 1.00 94.44 180 ALA A O 1
ATOM 1382 N N . PRO A 1 181 ? -12.076 5.519 -2.759 1.00 96.81 181 PRO A N 1
ATOM 1383 C CA . PRO A 1 181 ? -11.968 4.281 -1.999 1.00 96.81 181 PRO A CA 1
ATOM 1384 C C . PRO A 1 181 ? -11.761 4.553 -0.505 1.00 96.81 181 PRO A C 1
ATOM 1386 O O . PRO A 1 181 ? -11.097 5.514 -0.120 1.00 96.81 181 PRO A O 1
ATOM 1389 N N . ARG A 1 182 ? -12.296 3.669 0.338 1.00 97.81 182 ARG A N 1
ATOM 1390 C CA . ARG A 1 182 ? -12.089 3.667 1.795 1.00 97.81 182 ARG A CA 1
ATOM 1391 C C . ARG A 1 182 ? -11.074 2.598 2.194 1.00 97.81 182 ARG A C 1
ATOM 1393 O O . ARG A 1 182 ? -10.817 1.683 1.424 1.00 97.81 182 ARG A O 1
ATOM 1400 N N . ALA A 1 183 ? -10.534 2.685 3.400 1.00 98.12 183 ALA A N 1
ATOM 1401 C CA . ALA A 1 183 ? -9.563 1.761 3.976 1.00 98.12 183 ALA A CA 1
ATOM 1402 C C . ALA A 1 183 ? -8.390 1.462 3.021 1.00 98.12 183 ALA A C 1
ATOM 1404 O O . ALA A 1 183 ? -8.214 0.310 2.624 1.00 98.12 183 ALA A O 1
ATOM 1405 N N . PRO A 1 184 ? -7.634 2.479 2.568 1.00 98.25 184 PRO A N 1
ATOM 1406 C CA . PRO A 1 184 ? -6.546 2.248 1.630 1.00 98.25 184 PRO A CA 1
ATOM 1407 C C . PRO A 1 184 ? -5.459 1.377 2.272 1.00 98.25 184 PRO A C 1
ATOM 1409 O O . PRO A 1 184 ? -5.080 1.608 3.418 1.00 98.25 184 PRO A O 1
ATOM 1412 N N . ASN A 1 185 ? -4.957 0.378 1.547 1.00 98.62 185 ASN A N 1
ATOM 1413 C CA . ASN A 1 185 ? -3.832 -0.445 2.022 1.00 98.62 185 ASN A CA 1
ATOM 1414 C C . ASN A 1 185 ? -2.912 -0.977 0.911 1.00 98.62 185 ASN A C 1
ATOM 1416 O O . ASN A 1 185 ? -2.047 -1.819 1.166 1.00 98.62 185 ASN A O 1
ATOM 1420 N N . PHE A 1 186 ? -3.105 -0.489 -0.314 1.00 98.75 186 PHE A N 1
ATOM 1421 C CA . PHE A 1 186 ? -2.105 -0.554 -1.369 1.00 98.75 186 PHE A CA 1
ATOM 1422 C C . PHE A 1 186 ? -1.789 0.863 -1.829 1.00 98.75 186 PHE A C 1
ATOM 1424 O O . PHE A 1 186 ? -2.727 1.625 -2.061 1.00 98.75 186 PHE A O 1
ATOM 1431 N N . PHE A 1 187 ? -0.509 1.188 -1.995 1.00 98.81 187 PHE A N 1
ATOM 1432 C CA . PHE A 1 187 ? -0.052 2.514 -2.418 1.00 98.81 187 PHE A CA 1
ATOM 1433 C C . PHE A 1 187 ? 1.020 2.420 -3.497 1.00 98.81 187 PHE A C 1
ATOM 1435 O O . PHE A 1 187 ? 1.764 1.440 -3.577 1.00 98.81 187 PHE A O 1
ATOM 1442 N N . PHE A 1 188 ? 1.105 3.443 -4.334 1.00 98.62 188 PHE A N 1
ATOM 1443 C CA . PHE A 1 188 ? 2.096 3.537 -5.387 1.00 98.62 188 PHE A CA 1
ATOM 1444 C C . PHE A 1 188 ? 2.606 4.964 -5.508 1.00 98.62 188 PHE A C 1
ATOM 1446 O O . PHE A 1 188 ? 1.799 5.885 -5.588 1.00 98.62 188 PHE A O 1
ATOM 1453 N N . GLU A 1 189 ? 3.927 5.099 -5.585 1.00 98.38 189 GLU A N 1
ATOM 1454 C CA . GLU A 1 189 ? 4.631 6.367 -5.759 1.00 98.38 189 GLU A CA 1
ATOM 1455 C C . GLU A 1 189 ? 5.549 6.302 -6.981 1.00 98.38 189 GLU A C 1
ATOM 1457 O O . GLU A 1 189 ? 6.468 5.479 -7.062 1.00 98.38 189 GLU A O 1
ATOM 1462 N N . ALA A 1 190 ? 5.311 7.178 -7.950 1.00 97.31 190 ALA A N 1
ATOM 1463 C CA . ALA A 1 190 ? 6.126 7.313 -9.140 1.00 97.31 190 ALA A CA 1
ATOM 1464 C C . ALA A 1 190 ? 7.087 8.489 -8.991 1.00 97.31 190 ALA A C 1
ATOM 1466 O O . ALA A 1 190 ? 6.726 9.578 -8.554 1.00 97.31 190 ALA A O 1
ATOM 1467 N N . LYS A 1 191 ? 8.328 8.299 -9.432 1.00 95.44 191 LYS A N 1
ATOM 1468 C CA . LYS A 1 191 ? 9.309 9.375 -9.563 1.00 95.44 191 LYS A CA 1
ATOM 1469 C C . LYS A 1 191 ? 9.903 9.355 -10.961 1.00 95.44 191 LYS A C 1
ATOM 1471 O O . LYS A 1 191 ? 10.239 8.300 -11.503 1.00 95.44 191 LYS A O 1
ATOM 1476 N N . SER A 1 192 ? 9.993 10.526 -11.587 1.00 92.69 192 SER A N 1
ATOM 1477 C CA . SER A 1 192 ? 10.622 10.640 -12.904 1.00 92.69 192 SER A CA 1
ATOM 1478 C C . SER A 1 192 ? 12.136 10.468 -12.799 1.00 92.69 192 SER A C 1
ATOM 1480 O O . SER A 1 192 ? 12.699 10.562 -11.715 1.00 92.69 192 SER A O 1
ATOM 1482 N N . ILE A 1 193 ? 12.806 10.281 -13.939 1.00 91.25 193 ILE A N 1
ATOM 1483 C CA . ILE A 1 193 ? 14.271 10.143 -14.005 1.00 91.25 193 ILE A CA 1
ATOM 1484 C C . ILE A 1 193 ? 15.036 11.340 -13.405 1.00 91.25 193 ILE A C 1
ATOM 1486 O O . ILE A 1 193 ? 16.202 11.215 -13.048 1.00 91.25 193 ILE A O 1
ATOM 1490 N N . ASN A 1 194 ? 14.381 12.501 -13.299 1.00 90.50 194 ASN A N 1
ATOM 1491 C CA . ASN A 1 194 ? 14.970 13.741 -12.794 1.00 90.50 194 ASN A CA 1
ATOM 1492 C C . ASN A 1 194 ? 14.758 13.939 -11.284 1.00 90.50 194 ASN A C 1
ATOM 1494 O O . ASN A 1 194 ? 15.224 14.934 -10.731 1.00 90.50 194 ASN A O 1
ATOM 1498 N N . ARG A 1 195 ? 14.009 13.050 -10.623 1.00 91.12 195 ARG A N 1
ATOM 1499 C CA . ARG A 1 195 ? 13.681 13.137 -9.196 1.00 91.12 195 ARG A CA 1
ATOM 1500 C C . ARG A 1 195 ? 14.471 12.099 -8.419 1.00 91.12 195 ARG A C 1
ATOM 1502 O O . ARG A 1 195 ? 14.853 11.065 -8.951 1.00 91.12 195 ARG A O 1
ATOM 1509 N N . LEU A 1 196 ? 14.723 12.376 -7.144 1.00 91.06 196 LEU A N 1
ATOM 1510 C CA . LEU A 1 196 ? 15.436 11.431 -6.293 1.00 91.06 196 LEU A CA 1
ATOM 1511 C C . LEU A 1 196 ? 14.522 10.238 -5.970 1.00 91.06 196 LEU A C 1
ATOM 1513 O O . LEU A 1 196 ? 13.413 10.462 -5.483 1.00 91.06 196 LEU A O 1
ATOM 1517 N N . PRO A 1 197 ? 14.977 8.982 -6.151 1.00 91.94 197 PRO A N 1
ATOM 1518 C CA . PRO A 1 197 ? 14.207 7.804 -5.745 1.00 91.94 197 PRO A CA 1
ATOM 1519 C C . PRO A 1 197 ? 13.783 7.849 -4.271 1.00 91.94 197 PRO A C 1
ATOM 1521 O O . PRO A 1 197 ? 12.651 7.505 -3.940 1.00 91.94 197 PRO A O 1
ATOM 1524 N N . THR A 1 198 ? 14.660 8.368 -3.404 1.00 91.81 198 THR A N 1
ATOM 1525 C CA . THR A 1 198 ? 14.422 8.476 -1.956 1.00 91.81 198 THR A CA 1
ATOM 1526 C C . THR A 1 198 ? 13.265 9.408 -1.598 1.00 91.81 198 THR A C 1
ATOM 1528 O O . THR A 1 198 ? 12.666 9.261 -0.539 1.00 91.81 198 THR A O 1
ATOM 1531 N N . GLU A 1 199 ? 12.901 10.353 -2.473 1.00 92.06 199 GLU A N 1
ATOM 1532 C CA . GLU A 1 199 ? 11.709 11.178 -2.261 1.00 92.06 199 GLU A CA 1
ATOM 1533 C C . GLU A 1 199 ? 10.428 10.338 -2.342 1.00 92.06 199 GLU A C 1
ATOM 1535 O O . GLU A 1 199 ? 9.558 10.470 -1.483 1.00 92.06 199 GLU A O 1
ATOM 1540 N N . GLY A 1 200 ? 10.340 9.436 -3.325 1.00 95.12 200 GLY A N 1
ATOM 1541 C CA . GLY A 1 200 ? 9.213 8.510 -3.443 1.00 95.12 200 GLY A CA 1
ATOM 1542 C C . GLY A 1 200 ? 9.175 7.485 -2.317 1.00 95.12 200 GLY A C 1
ATOM 1543 O O . GLY A 1 200 ? 8.102 7.164 -1.827 1.00 95.12 200 GLY A O 1
ATOM 1544 N N . GLU A 1 201 ? 10.333 7.019 -1.848 1.00 95.69 201 GLU A N 1
ATOM 1545 C CA . GLU A 1 201 ? 10.410 6.100 -0.705 1.00 95.69 201 GLU A CA 1
ATOM 1546 C C . GLU A 1 201 ? 9.904 6.757 0.593 1.00 95.69 201 GLU A C 1
ATOM 1548 O O . GLU A 1 201 ? 9.157 6.131 1.345 1.00 95.69 201 GLU A O 1
ATOM 1553 N N . ARG A 1 202 ? 10.229 8.037 0.835 1.00 95.06 202 ARG A N 1
ATOM 1554 C CA . ARG A 1 202 ? 9.712 8.796 1.990 1.00 95.06 202 ARG A CA 1
ATOM 1555 C C . ARG A 1 202 ? 8.210 9.056 1.909 1.00 95.06 202 ARG A C 1
ATOM 1557 O O . ARG A 1 202 ? 7.518 8.889 2.911 1.00 95.06 202 ARG A O 1
ATOM 1564 N N . GLN A 1 203 ? 7.705 9.460 0.742 1.00 96.38 203 GLN A N 1
ATOM 1565 C CA . GLN A 1 203 ? 6.264 9.644 0.527 1.00 96.38 203 GLN A CA 1
ATOM 1566 C C . GLN A 1 203 ? 5.520 8.322 0.749 1.00 96.38 203 GLN A C 1
ATOM 1568 O O . GLN A 1 203 ? 4.609 8.260 1.574 1.00 96.38 203 GLN A O 1
ATOM 1573 N N . LEU A 1 204 ? 6.015 7.237 0.145 1.00 98.25 204 LEU A N 1
ATOM 1574 C CA . LEU A 1 204 ? 5.440 5.910 0.312 1.00 98.25 204 LEU A CA 1
ATOM 1575 C C . LEU A 1 204 ? 5.464 5.453 1.777 1.00 98.25 204 LEU A C 1
ATOM 1577 O O . LEU A 1 204 ? 4.504 4.841 2.231 1.00 98.25 204 LEU A O 1
ATOM 1581 N N . ALA A 1 205 ? 6.513 5.753 2.548 1.00 97.75 205 ALA A N 1
ATOM 1582 C CA . ALA A 1 205 ? 6.553 5.427 3.976 1.00 97.75 205 ALA A CA 1
ATOM 1583 C C . ALA A 1 205 ? 5.410 6.100 4.761 1.00 97.75 205 ALA A C 1
ATOM 1585 O O . ALA A 1 205 ? 4.779 5.455 5.603 1.00 97.75 205 ALA A O 1
ATOM 1586 N N . GLN A 1 206 ? 5.098 7.366 4.460 1.00 98.06 206 GLN A N 1
ATOM 1587 C CA . GLN A 1 206 ? 3.968 8.068 5.073 1.00 98.06 206 GLN A CA 1
ATOM 1588 C C . GLN A 1 206 ? 2.622 7.453 4.658 1.00 98.06 206 GLN A C 1
ATOM 1590 O O . GLN A 1 206 ? 1.745 7.252 5.503 1.00 98.06 206 GLN A O 1
ATOM 1595 N N . ASP A 1 207 ? 2.468 7.121 3.376 1.00 98.69 207 ASP A N 1
ATOM 1596 C CA . ASP A 1 207 ? 1.262 6.490 2.831 1.00 98.69 207 ASP A CA 1
ATOM 1597 C C . ASP A 1 207 ? 1.007 5.120 3.469 1.00 98.69 207 ASP A C 1
ATOM 1599 O O . ASP A 1 207 ? -0.090 4.813 3.945 1.00 98.69 207 ASP A O 1
ATOM 1603 N N . LEU A 1 208 ? 2.060 4.308 3.547 1.00 98.69 208 LEU A N 1
ATOM 1604 C CA . LEU A 1 208 ? 2.040 2.999 4.175 1.00 98.69 208 LEU A CA 1
ATOM 1605 C C . LEU A 1 208 ? 1.694 3.087 5.665 1.00 98.69 208 LEU A C 1
ATOM 1607 O O . LEU A 1 208 ? 0.960 2.231 6.157 1.00 98.69 208 LEU A O 1
ATOM 1611 N N . ALA A 1 209 ? 2.152 4.123 6.375 1.00 98.19 209 ALA A N 1
ATOM 1612 C CA . ALA A 1 209 ? 1.769 4.354 7.766 1.00 98.19 209 ALA A CA 1
ATOM 1613 C C . ALA A 1 209 ? 0.274 4.655 7.925 1.00 98.19 209 ALA A C 1
ATOM 1615 O O . ALA A 1 209 ? -0.364 4.132 8.845 1.00 98.19 209 ALA A O 1
ATOM 1616 N N . VAL A 1 210 ? -0.320 5.423 7.002 1.00 98.44 210 VAL A N 1
ATOM 1617 C CA . VAL A 1 210 ? -1.778 5.614 6.968 1.00 98.44 210 VAL A CA 1
ATOM 1618 C C . VAL A 1 210 ? -2.493 4.279 6.781 1.00 98.44 210 VAL A C 1
ATOM 1620 O O . VAL A 1 210 ? -3.395 3.966 7.560 1.00 98.44 210 VAL A O 1
ATOM 1623 N N . GLY A 1 211 ? -2.086 3.478 5.794 1.00 98.56 211 GLY A N 1
ATOM 1624 C CA . GLY A 1 211 ? -2.725 2.187 5.535 1.00 98.56 211 GLY A CA 1
ATOM 1625 C C . GLY A 1 211 ? -2.566 1.192 6.680 1.00 98.56 211 GLY A C 1
ATOM 1626 O O . GLY A 1 211 ? -3.534 0.541 7.071 1.00 98.56 211 GLY A O 1
ATOM 1627 N N . ALA A 1 212 ? -1.380 1.122 7.285 1.00 97.88 212 ALA A N 1
ATOM 1628 C CA . ALA A 1 212 ? -1.119 0.227 8.405 1.00 97.88 212 ALA A CA 1
ATOM 1629 C C . ALA A 1 212 ? -1.989 0.584 9.616 1.00 97.88 212 ALA A C 1
ATOM 1631 O O . ALA A 1 212 ? -2.571 -0.306 10.235 1.00 97.88 212 ALA A O 1
ATOM 1632 N N . ARG A 1 213 ? -2.156 1.879 9.914 1.00 96.94 213 ARG A N 1
ATOM 1633 C CA . ARG A 1 213 ? -3.068 2.339 10.970 1.00 96.94 213 ARG A CA 1
ATOM 1634 C C . ARG A 1 213 ? -4.535 2.061 10.628 1.00 96.94 213 ARG A C 1
ATOM 1636 O O . ARG A 1 213 ? -5.286 1.650 11.506 1.00 96.94 213 ARG A O 1
ATOM 1643 N N . ALA A 1 214 ? -4.935 2.236 9.369 1.00 97.75 214 ALA A N 1
ATOM 1644 C CA . ALA A 1 214 ? -6.294 1.953 8.905 1.00 97.75 214 ALA A CA 1
ATOM 1645 C C . ALA A 1 214 ? -6.661 0.465 9.045 1.00 97.75 214 ALA A C 1
ATOM 1647 O O . ALA A 1 214 ? -7.729 0.136 9.563 1.00 97.75 214 ALA A O 1
ATOM 1648 N N . ILE A 1 215 ? -5.780 -0.440 8.604 1.00 97.94 215 ILE A N 1
ATOM 1649 C CA . ILE A 1 215 ? -6.017 -1.885 8.699 1.00 97.94 215 ILE A CA 1
ATOM 1650 C C . ILE A 1 215 ? -5.979 -2.360 10.152 1.00 97.94 215 ILE A C 1
ATOM 1652 O O . ILE A 1 215 ? -6.830 -3.157 10.537 1.00 97.94 215 ILE A O 1
ATOM 1656 N N . ASP A 1 216 ? -5.061 -1.844 10.969 1.00 95.69 216 ASP A N 1
ATOM 1657 C CA . ASP A 1 216 ? -5.014 -2.169 12.396 1.00 95.69 216 ASP A CA 1
ATOM 1658 C C . ASP A 1 216 ? -6.308 -1.759 13.122 1.00 95.69 216 ASP A C 1
ATOM 1660 O O . ASP A 1 216 ? -6.896 -2.555 13.853 1.00 95.69 216 ASP A O 1
ATOM 1664 N N . ALA A 1 217 ? -6.829 -0.561 12.835 1.00 96.31 217 ALA A N 1
ATOM 1665 C CA . ALA A 1 217 ? -8.100 -0.095 13.388 1.00 96.31 217 ALA A CA 1
ATOM 1666 C C . ALA A 1 217 ? -9.291 -0.971 12.963 1.00 96.31 217 ALA A C 1
ATOM 1668 O O . ALA A 1 217 ? -10.188 -1.226 13.762 1.00 96.31 217 ALA A O 1
ATOM 1669 N N . LEU A 1 218 ? -9.300 -1.468 11.721 1.00 97.69 218 LEU A N 1
ATOM 1670 C CA . LEU A 1 218 ? -10.328 -2.402 11.251 1.00 97.69 218 LEU A CA 1
ATOM 1671 C C . LEU A 1 218 ? -10.232 -3.761 11.947 1.00 97.69 218 LEU A C 1
ATOM 1673 O O . LEU A 1 218 ? -11.242 -4.288 12.406 1.00 97.69 218 LEU A O 1
ATOM 1677 N N . ARG A 1 219 ? -9.026 -4.328 12.053 1.00 96.12 219 ARG A N 1
ATOM 1678 C CA . ARG A 1 219 ? -8.807 -5.626 12.711 1.00 96.12 219 ARG A CA 1
ATOM 1679 C C . ARG A 1 219 ? -9.207 -5.607 14.182 1.00 96.12 219 ARG A C 1
ATOM 1681 O O . ARG A 1 219 ? -9.742 -6.598 14.676 1.00 96.12 219 ARG A O 1
ATOM 1688 N N . ASN A 1 220 ? -8.996 -4.478 14.850 1.00 95.31 220 ASN A N 1
ATOM 1689 C CA . ASN A 1 220 ? -9.287 -4.290 16.268 1.00 95.31 220 ASN A CA 1
ATOM 1690 C C . ASN A 1 220 ? -10.657 -3.647 16.541 1.00 95.31 220 ASN A C 1
ATOM 1692 O O . ASN A 1 220 ? -11.018 -3.441 17.696 1.00 95.31 220 ASN A O 1
ATOM 1696 N N . PHE A 1 221 ? -11.456 -3.359 15.506 1.00 96.75 221 PHE A N 1
ATOM 1697 C CA . PHE A 1 221 ? -12.777 -2.757 15.678 1.00 96.75 221 PHE A CA 1
ATOM 1698 C C . PHE A 1 221 ? -13.666 -3.635 16.568 1.00 96.75 221 PHE A C 1
ATOM 1700 O O . PHE A 1 221 ? -13.833 -4.820 16.275 1.00 96.75 221 PHE A O 1
ATOM 1707 N N . GLY A 1 222 ? -14.229 -3.057 17.634 1.00 92.19 222 GLY A N 1
ATOM 1708 C CA . GLY A 1 222 ? -15.121 -3.752 18.570 1.00 92.19 222 GLY A CA 1
ATOM 1709 C C . GLY A 1 222 ? -14.463 -4.883 19.371 1.00 92.19 222 GLY A C 1
ATOM 1710 O O . GLY A 1 222 ? -15.173 -5.764 19.839 1.00 92.19 222 GLY A O 1
ATOM 1711 N N . SER A 1 223 ? -13.130 -4.909 19.470 1.00 89.94 223 SER A N 1
ATOM 1712 C CA . SER A 1 223 ? -12.381 -5.883 20.272 1.00 89.94 223 SER A CA 1
ATOM 1713 C C . SER A 1 223 ? -11.909 -5.253 21.582 1.00 89.94 223 SER A C 1
ATOM 1715 O O . SER A 1 223 ? -11.374 -4.146 21.564 1.00 89.94 223 SER A O 1
ATOM 1717 N N . ASP A 1 224 ? -12.038 -5.980 22.694 1.00 83.62 224 ASP A N 1
ATOM 1718 C CA . ASP A 1 224 ? -11.510 -5.562 24.006 1.00 83.62 224 ASP A CA 1
ATOM 1719 C C . ASP A 1 224 ? -9.987 -5.749 24.116 1.00 83.62 224 ASP A C 1
ATOM 1721 O O . ASP A 1 224 ? -9.336 -5.196 25.003 1.00 83.62 224 ASP A O 1
ATOM 1725 N N . THR A 1 225 ? -9.404 -6.535 23.210 1.00 81.62 225 THR A N 1
ATOM 1726 C CA . THR A 1 225 ? -7.962 -6.771 23.117 1.00 81.62 225 THR A CA 1
ATOM 1727 C C . THR A 1 225 ? -7.418 -6.264 21.788 1.00 81.62 225 THR A C 1
ATOM 1729 O O . THR A 1 225 ? -8.065 -6.391 20.744 1.00 81.62 225 THR A O 1
ATOM 1732 N N . VAL A 1 226 ? -6.212 -5.693 21.828 1.00 80.50 226 VAL A N 1
ATOM 1733 C CA . VAL A 1 226 ? -5.487 -5.265 20.627 1.00 80.50 226 VAL A CA 1
ATOM 1734 C C . VAL A 1 226 ? -4.671 -6.445 20.102 1.00 80.50 226 VAL A C 1
ATOM 1736 O O . VAL A 1 226 ? -3.772 -6.938 20.782 1.00 80.50 226 VAL A O 1
ATOM 1739 N N . ASP A 1 227 ? -4.979 -6.889 18.889 1.00 77.88 227 ASP A N 1
ATOM 1740 C CA . ASP A 1 227 ? -4.216 -7.889 18.150 1.00 77.88 227 ASP A CA 1
ATOM 1741 C C . ASP A 1 227 ? -3.013 -7.221 17.466 1.00 77.88 227 ASP A C 1
ATOM 1743 O O . ASP A 1 227 ? -3.163 -6.507 16.472 1.00 77.88 227 ASP A O 1
ATOM 1747 N N . GLN A 1 228 ? -1.819 -7.440 18.023 1.00 78.56 228 GLN A N 1
ATOM 1748 C CA . GLN A 1 228 ? -0.536 -7.022 17.449 1.00 78.56 228 GLN A CA 1
ATOM 1749 C C . GLN A 1 228 ? 0.319 -8.244 17.106 1.00 78.56 228 GLN A C 1
ATOM 1751 O O . GLN A 1 228 ? 1.354 -8.508 17.711 1.00 78.56 228 GLN A O 1
ATOM 1756 N N . ASP A 1 229 ? -0.115 -8.994 16.100 1.00 88.81 229 ASP A N 1
ATOM 1757 C CA . ASP A 1 229 ? 0.590 -10.168 15.576 1.00 88.81 229 ASP A CA 1
ATOM 1758 C C . ASP A 1 229 ? 1.919 -9.871 14.850 1.00 88.81 229 ASP A C 1
ATOM 1760 O O . ASP A 1 229 ? 2.579 -10.797 14.378 1.00 88.81 229 ASP A O 1
ATOM 1764 N N . GLY A 1 230 ? 2.306 -8.598 14.714 1.00 89.94 230 GLY A N 1
ATOM 1765 C CA . GLY A 1 230 ? 3.532 -8.179 14.027 1.00 89.94 230 GLY A CA 1
ATOM 1766 C C . GLY A 1 230 ? 3.531 -8.445 12.516 1.00 89.94 230 GLY A C 1
ATOM 1767 O O . GLY A 1 230 ? 4.571 -8.335 11.868 1.00 89.94 230 GLY A O 1
ATOM 1768 N N . ASN A 1 231 ? 2.384 -8.797 11.931 1.00 95.19 231 ASN A N 1
ATOM 1769 C CA . ASN A 1 231 ? 2.263 -9.067 10.502 1.00 95.19 231 ASN A CA 1
ATOM 1770 C C . ASN A 1 231 ? 2.056 -7.773 9.705 1.00 95.19 231 ASN A C 1
ATOM 1772 O O . ASN A 1 231 ? 1.408 -6.826 10.158 1.00 95.19 231 ASN A O 1
ATOM 1776 N N . ALA A 1 232 ? 2.554 -7.744 8.468 1.00 97.12 232 ALA A N 1
ATOM 1777 C CA . ALA A 1 232 ? 2.257 -6.658 7.544 1.00 97.12 232 ALA A CA 1
ATOM 1778 C C . ALA A 1 232 ? 1.022 -6.967 6.693 1.00 97.12 232 ALA A C 1
ATOM 1780 O O . ALA A 1 232 ? 0.928 -8.021 6.056 1.00 97.12 232 ALA A O 1
ATOM 1781 N N . TYR A 1 233 ? 0.113 -5.992 6.639 1.00 98.00 233 TYR A N 1
ATOM 1782 C CA . TYR A 1 233 ? -1.144 -6.045 5.878 1.00 98.00 233 TYR A CA 1
ATOM 1783 C C . TYR A 1 233 ? -1.303 -4.897 4.879 1.00 98.00 233 TYR A C 1
ATOM 1785 O O . TYR A 1 233 ? -2.301 -4.816 4.158 1.00 98.00 233 TYR A O 1
ATOM 1793 N N . THR A 1 234 ? -0.321 -4.001 4.849 1.00 98.62 234 THR A N 1
ATOM 1794 C CA . THR A 1 234 ? -0.257 -2.875 3.923 1.00 98.62 234 THR A CA 1
ATOM 1795 C C . THR A 1 234 ? 0.950 -3.073 3.030 1.00 98.62 234 THR A C 1
ATOM 1797 O O . THR A 1 234 ? 2.037 -3.386 3.519 1.00 98.62 234 THR A O 1
ATOM 1800 N N . ILE A 1 235 ? 0.748 -2.927 1.726 1.00 98.81 235 ILE A N 1
ATOM 1801 C CA . ILE A 1 235 ? 1.782 -3.134 0.713 1.00 98.81 235 ILE A CA 1
ATOM 1802 C C . ILE A 1 235 ? 1.874 -1.870 -0.135 1.00 98.81 235 ILE A C 1
ATOM 1804 O O . ILE A 1 235 ? 0.887 -1.169 -0.328 1.00 98.81 235 ILE A O 1
ATOM 1808 N N . GLY A 1 236 ? 3.049 -1.556 -0.652 1.00 98.69 236 GLY A N 1
ATOM 1809 C CA . GLY A 1 236 ? 3.224 -0.424 -1.546 1.00 98.69 236 GLY A CA 1
ATOM 1810 C C . GLY A 1 236 ? 4.293 -0.689 -2.583 1.00 98.69 236 GLY A C 1
ATOM 1811 O O . GLY A 1 236 ? 5.057 -1.648 -2.459 1.00 98.69 236 GLY A O 1
ATOM 1812 N N . ALA A 1 237 ? 4.347 0.151 -3.609 1.00 98.69 237 ALA A N 1
ATOM 1813 C CA . ALA A 1 237 ? 5.435 0.120 -4.570 1.00 98.69 237 ALA A CA 1
ATOM 1814 C C . ALA A 1 237 ? 5.940 1.518 -4.909 1.00 98.69 237 ALA A C 1
ATOM 1816 O O . ALA A 1 237 ? 5.160 2.460 -5.005 1.00 98.69 237 ALA A O 1
ATOM 1817 N N . THR A 1 238 ? 7.236 1.627 -5.168 1.00 98.62 238 THR A N 1
ATOM 1818 C CA . THR A 1 238 ? 7.794 2.784 -5.865 1.00 98.62 238 THR A CA 1
ATOM 1819 C C . THR A 1 238 ? 8.169 2.396 -7.287 1.00 98.62 238 THR A C 1
ATOM 1821 O O . THR A 1 238 ? 8.613 1.273 -7.543 1.00 98.62 238 THR A O 1
ATOM 1824 N N . TYR A 1 239 ? 8.009 3.329 -8.222 1.00 98.44 239 TYR A N 1
ATOM 1825 C CA . TYR A 1 239 ? 8.588 3.220 -9.554 1.00 98.44 239 TYR A CA 1
ATOM 1826 C C . TYR A 1 239 ? 9.420 4.451 -9.871 1.00 98.44 239 TYR A C 1
ATOM 1828 O O . TYR A 1 239 ? 8.915 5.571 -9.850 1.00 98.44 239 TYR A O 1
ATOM 1836 N N . HIS A 1 240 ? 10.678 4.249 -10.239 1.00 97.12 240 HIS A N 1
ATOM 1837 C CA . HIS A 1 240 ? 11.548 5.325 -10.690 1.00 97.12 240 HIS A CA 1
ATOM 1838 C C . HIS A 1 240 ? 11.787 5.249 -12.205 1.00 97.12 240 HIS A C 1
ATOM 1840 O O . HIS A 1 240 ? 11.921 4.166 -12.777 1.00 97.12 240 HIS A O 1
ATOM 1846 N N . GLY A 1 241 ? 11.876 6.407 -12.870 1.00 94.06 241 GLY A N 1
ATOM 1847 C CA . GLY A 1 241 ? 11.978 6.533 -14.332 1.00 94.06 241 GLY A CA 1
ATOM 1848 C C . GLY A 1 241 ? 13.170 5.814 -14.983 1.00 94.06 241 GLY A C 1
ATOM 1849 O O . GLY A 1 241 ? 13.150 5.553 -16.185 1.00 94.06 241 GLY A O 1
ATOM 1850 N N . ASN A 1 242 ? 14.183 5.409 -14.209 1.00 93.81 242 ASN A N 1
ATOM 1851 C CA . ASN A 1 242 ? 15.254 4.525 -14.696 1.00 93.81 242 ASN A CA 1
ATOM 1852 C C . ASN A 1 242 ? 14.804 3.061 -14.904 1.00 93.81 242 ASN A C 1
ATOM 1854 O O . ASN A 1 242 ? 15.608 2.237 -15.337 1.00 93.81 242 ASN A O 1
ATOM 1858 N N . GLY A 1 243 ? 13.542 2.728 -14.620 1.00 95.56 243 GLY A N 1
ATOM 1859 C CA . GLY A 1 243 ? 13.003 1.379 -14.749 1.00 95.56 243 GLY A CA 1
ATOM 1860 C C . GLY A 1 243 ? 13.125 0.533 -13.485 1.00 95.56 243 GLY A C 1
ATOM 1861 O O . GLY A 1 243 ? 13.119 -0.690 -13.590 1.00 95.56 243 GLY A O 1
ATOM 1862 N N . GLN A 1 244 ? 13.260 1.139 -12.306 1.00 97.25 244 GLN A N 1
ATOM 1863 C CA . GLN A 1 244 ? 13.294 0.410 -11.037 1.00 97.25 244 GLN A CA 1
ATOM 1864 C C . GLN A 1 244 ? 11.908 0.365 -10.403 1.00 97.25 244 GLN A C 1
ATOM 1866 O O . GLN A 1 244 ? 11.330 1.408 -10.109 1.00 97.25 244 GLN A O 1
ATOM 1871 N N . LEU A 1 245 ? 11.408 -0.848 -10.170 1.00 98.50 245 LEU A N 1
ATOM 1872 C CA . LEU A 1 245 ? 10.221 -1.115 -9.363 1.00 98.50 245 LEU A CA 1
ATOM 1873 C C . LEU A 1 245 ? 10.670 -1.716 -8.032 1.00 98.50 245 LEU A C 1
ATOM 1875 O O . LEU A 1 245 ? 11.343 -2.745 -8.036 1.00 98.50 245 LEU A O 1
ATOM 1879 N N . LYS A 1 246 ? 10.258 -1.137 -6.908 1.00 98.62 246 LYS A N 1
ATOM 1880 C CA . LYS A 1 246 ? 10.488 -1.716 -5.578 1.00 98.62 246 LYS A CA 1
ATOM 1881 C C . LYS A 1 246 ? 9.166 -1.923 -4.862 1.00 98.62 246 LYS A C 1
ATOM 1883 O O . LYS A 1 246 ? 8.270 -1.093 -4.990 1.00 98.62 246 LYS A O 1
ATOM 1888 N N . LEU A 1 247 ? 9.037 -3.027 -4.135 1.00 98.75 247 LEU A N 1
ATOM 1889 C CA . LEU A 1 247 ? 7.862 -3.347 -3.328 1.00 98.75 247 LEU A CA 1
ATOM 1890 C C . LEU A 1 247 ? 8.210 -3.289 -1.850 1.00 98.75 247 LEU A C 1
ATOM 1892 O O . LEU A 1 247 ? 9.256 -3.781 -1.439 1.00 98.75 247 LEU A O 1
ATOM 1896 N N . TYR A 1 248 ? 7.288 -2.756 -1.061 1.00 98.62 248 TYR A N 1
ATOM 1897 C CA . TYR A 1 248 ? 7.438 -2.555 0.373 1.00 98.62 248 TYR A CA 1
ATOM 1898 C C . TYR A 1 248 ? 6.215 -3.065 1.115 1.00 98.62 248 TYR A C 1
ATOM 1900 O O . TYR A 1 248 ? 5.119 -3.124 0.559 1.00 98.62 248 TYR A O 1
ATOM 1908 N N . SER A 1 249 ? 6.388 -3.375 2.388 1.00 98.38 249 SER A N 1
ATOM 1909 C CA . SER A 1 249 ? 5.297 -3.642 3.315 1.00 98.38 249 SER A CA 1
ATOM 1910 C C . SER A 1 249 ? 5.412 -2.776 4.556 1.00 98.38 249 SER A C 1
ATOM 1912 O O . SER A 1 249 ? 6.514 -2.368 4.917 1.00 98.38 249 SER A O 1
ATOM 1914 N N . ALA A 1 250 ? 4.291 -2.568 5.239 1.00 97.12 250 ALA A N 1
ATOM 1915 C CA . ALA A 1 250 ? 4.266 -1.943 6.552 1.00 97.12 250 ALA A CA 1
ATOM 1916 C C . ALA A 1 250 ? 3.532 -2.803 7.573 1.00 97.12 250 ALA A C 1
ATOM 1918 O O . ALA A 1 250 ? 2.434 -3.307 7.309 1.00 97.12 250 ALA A O 1
ATOM 1919 N N . HIS A 1 251 ? 4.138 -2.918 8.749 1.00 93.94 251 HIS A N 1
ATOM 1920 C CA . HIS A 1 251 ? 3.526 -3.507 9.933 1.00 93.94 251 HIS A CA 1
ATOM 1921 C C . HIS A 1 251 ? 3.681 -2.563 11.118 1.00 93.94 251 HIS A C 1
ATOM 1923 O O . HIS A 1 251 ? 4.568 -1.704 11.150 1.00 93.94 251 HIS A O 1
ATOM 1929 N N . ARG A 1 252 ? 2.773 -2.721 12.078 1.00 91.94 252 ARG A N 1
ATOM 1930 C CA . ARG A 1 252 ? 2.803 -1.999 13.344 1.00 91.94 252 ARG A CA 1
ATOM 1931 C C . ARG A 1 252 ? 3.163 -2.975 14.444 1.00 91.94 252 ARG A C 1
ATOM 1933 O O . ARG A 1 252 ? 2.617 -4.074 14.491 1.00 91.94 252 ARG A O 1
ATOM 1940 N N . THR A 1 253 ? 4.079 -2.566 15.305 1.00 88.19 253 THR A N 1
ATOM 1941 C CA . THR A 1 253 ? 4.465 -3.338 16.482 1.00 88.19 253 THR A CA 1
ATOM 1942 C C . THR A 1 253 ? 4.819 -2.395 17.617 1.00 88.19 253 THR A C 1
ATOM 1944 O O . THR A 1 253 ? 5.184 -1.237 17.385 1.00 88.19 253 THR A O 1
ATOM 1947 N N . THR A 1 254 ? 4.666 -2.887 18.838 1.00 86.38 254 THR A N 1
ATOM 1948 C CA . THR A 1 254 ? 5.035 -2.170 20.052 1.00 86.38 254 THR A CA 1
ATOM 1949 C C . THR A 1 254 ? 6.410 -2.630 20.495 1.00 86.38 254 THR A C 1
ATOM 1951 O O . THR A 1 254 ? 6.664 -3.829 20.608 1.00 86.38 254 THR A O 1
ATOM 1954 N N . ASP A 1 255 ? 7.311 -1.678 20.705 1.00 74.94 255 ASP A N 1
ATOM 1955 C CA . ASP A 1 255 ? 8.649 -1.977 21.197 1.00 74.94 255 ASP A CA 1
ATOM 1956 C C . ASP A 1 255 ? 8.663 -2.254 22.715 1.00 74.94 255 ASP A C 1
ATOM 1958 O O . ASP A 1 255 ? 7.648 -2.189 23.412 1.00 74.94 255 ASP A O 1
ATOM 1962 N N . HIS A 1 256 ? 9.847 -2.560 23.248 1.00 72.50 256 HIS A N 1
ATOM 1963 C CA . HIS A 1 256 ? 10.047 -2.851 24.670 1.00 72.50 256 HIS A CA 1
ATOM 1964 C C . HIS A 1 256 ? 9.772 -1.650 25.595 1.00 72.50 256 HIS A C 1
ATOM 1966 O O . HIS A 1 256 ? 9.646 -1.834 26.806 1.00 72.50 256 HIS A O 1
ATOM 1972 N N . THR A 1 257 ? 9.677 -0.434 25.049 1.00 76.88 257 THR A N 1
ATOM 1973 C CA . THR A 1 257 ? 9.322 0.782 25.794 1.00 76.88 257 THR A CA 1
ATOM 1974 C C . THR A 1 257 ? 7.808 1.001 25.864 1.00 76.88 257 THR A C 1
ATOM 1976 O O . THR A 1 257 ? 7.348 1.896 26.571 1.00 76.88 257 THR A O 1
ATOM 1979 N N . GLY A 1 258 ? 7.023 0.164 25.175 1.00 79.50 258 GLY A N 1
ATOM 1980 C CA . GLY A 1 258 ? 5.573 0.306 25.071 1.00 79.50 258 GLY A CA 1
ATOM 1981 C C . GLY A 1 258 ? 5.137 1.260 23.956 1.00 79.50 258 GLY A C 1
ATOM 1982 O O . GLY A 1 258 ? 3.946 1.546 23.836 1.00 79.50 258 GLY A O 1
ATOM 1983 N N . GLN A 1 259 ? 6.066 1.735 23.122 1.00 84.06 259 GLN A N 1
ATOM 1984 C CA . GLN A 1 259 ? 5.762 2.640 22.024 1.00 84.06 259 GLN A CA 1
ATOM 1985 C C . GLN A 1 259 ? 5.399 1.847 20.765 1.00 84.06 259 GLN A C 1
ATOM 1987 O O . GLN A 1 259 ? 6.186 1.055 20.247 1.00 84.06 259 GLN A O 1
ATOM 1992 N N . THR A 1 260 ? 4.190 2.066 20.242 1.00 88.69 260 THR A N 1
ATOM 1993 C CA . THR A 1 260 ? 3.798 1.496 18.948 1.00 88.69 260 THR A CA 1
ATOM 1994 C C . THR A 1 260 ? 4.387 2.326 17.813 1.00 88.69 260 THR A C 1
ATOM 1996 O O . THR A 1 260 ? 4.097 3.519 17.694 1.00 88.69 260 THR A O 1
ATOM 1999 N N . GLY A 1 261 ? 5.165 1.674 16.951 1.00 91.31 261 GLY A N 1
ATOM 2000 C CA . GLY A 1 261 ? 5.725 2.249 15.731 1.00 91.31 261 GLY A CA 1
ATOM 2001 C C . GLY A 1 261 ? 5.198 1.572 14.469 1.00 91.31 261 GLY A C 1
ATOM 2002 O O . GLY A 1 261 ? 4.580 0.506 14.521 1.00 91.31 261 GLY A O 1
ATOM 2003 N N . THR A 1 262 ? 5.442 2.200 13.321 1.00 94.44 262 THR A N 1
ATOM 2004 C CA . THR A 1 262 ? 5.245 1.606 11.996 1.00 94.44 262 THR A CA 1
ATOM 2005 C C . THR A 1 262 ? 6.592 1.392 11.330 1.00 94.44 262 THR A C 1
ATOM 2007 O O . THR A 1 262 ? 7.367 2.334 11.186 1.00 94.44 262 THR A O 1
ATOM 2010 N N . TYR A 1 263 ? 6.839 0.171 10.876 1.00 93.81 263 TYR A N 1
ATOM 2011 C CA . TYR A 1 263 ? 8.106 -0.234 10.282 1.00 93.81 263 TYR A CA 1
ATOM 2012 C C . TYR A 1 263 ? 7.893 -0.592 8.817 1.00 93.81 263 TYR A C 1
ATOM 2014 O O . TYR A 1 263 ? 7.032 -1.418 8.485 1.00 93.81 263 TYR A O 1
ATOM 2022 N N . ILE A 1 264 ? 8.659 0.063 7.944 1.00 95.56 264 ILE A N 1
ATOM 2023 C CA . ILE A 1 264 ? 8.612 -0.148 6.500 1.00 95.56 264 ILE A CA 1
ATOM 2024 C C . ILE A 1 264 ? 9.734 -1.099 6.096 1.00 95.56 264 ILE A C 1
ATOM 2026 O O . ILE A 1 264 ? 10.906 -0.837 6.350 1.00 95.56 264 ILE A O 1
ATOM 2030 N N . THR A 1 265 ? 9.379 -2.178 5.407 1.00 95.25 265 THR A N 1
ATOM 2031 C CA . THR A 1 265 ? 10.325 -3.218 4.983 1.00 95.25 265 THR A CA 1
ATOM 2032 C C . THR A 1 265 ? 10.285 -3.371 3.470 1.00 95.25 265 THR A C 1
ATOM 2034 O O . THR A 1 265 ? 9.204 -3.518 2.896 1.00 95.25 265 THR A O 1
ATOM 2037 N N . GLU A 1 266 ? 11.444 -3.358 2.808 1.00 96.94 266 GLU A N 1
ATOM 2038 C CA . GLU A 1 266 ? 11.539 -3.711 1.389 1.00 96.94 266 GLU A CA 1
ATOM 2039 C C . GLU A 1 266 ? 11.310 -5.220 1.207 1.00 96.94 266 GLU A C 1
ATOM 2041 O O . GLU A 1 266 ? 11.995 -6.071 1.779 1.00 96.94 266 GLU A O 1
ATOM 2046 N N . LEU A 1 267 ? 10.319 -5.562 0.388 1.00 97.44 267 LEU A N 1
ATOM 2047 C CA . LEU A 1 267 ? 9.991 -6.942 0.059 1.00 97.44 267 LEU A CA 1
ATOM 2048 C C . LEU A 1 267 ? 10.898 -7.471 -1.050 1.00 97.44 267 LEU A C 1
ATOM 2050 O O . LEU A 1 267 ? 11.389 -8.597 -0.938 1.00 97.44 267 LEU A O 1
ATOM 2054 N N . ASN A 1 268 ? 11.057 -6.691 -2.129 1.00 97.50 268 ASN A N 1
ATOM 2055 C CA . ASN A 1 268 ? 11.904 -7.011 -3.280 1.00 97.50 268 ASN A CA 1
ATOM 2056 C C . ASN A 1 268 ? 12.048 -5.814 -4.247 1.00 97.50 268 ASN A C 1
ATOM 2058 O O . ASN A 1 268 ? 11.221 -4.896 -4.234 1.00 97.50 268 ASN A O 1
ATOM 2062 N N . ALA A 1 269 ? 13.017 -5.8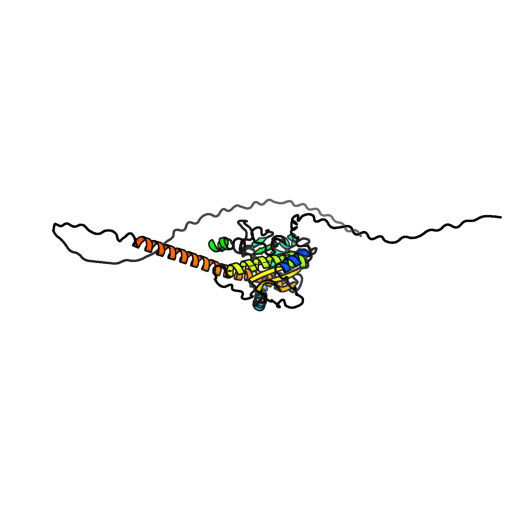92 -5.161 1.00 97.62 269 ALA A N 1
ATOM 2063 C CA . ALA A 1 269 ? 13.271 -4.914 -6.215 1.00 97.62 269 ALA A CA 1
ATOM 2064 C C . ALA A 1 269 ? 13.443 -5.579 -7.593 1.00 97.62 269 ALA A C 1
ATOM 2066 O O . ALA A 1 269 ? 14.013 -6.662 -7.720 1.00 97.62 269 ALA A O 1
ATOM 2067 N N . TYR A 1 270 ? 12.977 -4.907 -8.648 1.00 98.25 270 TYR A N 1
ATOM 2068 C CA . TYR A 1 270 ? 12.961 -5.418 -10.019 1.00 98.25 270 TYR A CA 1
ATOM 2069 C C . TYR A 1 270 ? 13.450 -4.369 -11.019 1.00 98.25 270 TYR A C 1
ATOM 2071 O O . TYR A 1 270 ? 13.045 -3.204 -10.989 1.00 98.25 270 TYR A O 1
ATOM 2079 N N . ALA A 1 271 ? 14.293 -4.810 -11.954 1.00 97.06 271 ALA A N 1
ATOM 2080 C CA . ALA A 1 271 ? 14.757 -4.015 -13.082 1.00 97.06 271 ALA A CA 1
ATOM 2081 C C . ALA A 1 271 ? 13.787 -4.210 -14.255 1.00 97.06 271 ALA A C 1
ATOM 2083 O O . ALA A 1 271 ? 13.904 -5.144 -15.048 1.00 97.06 271 ALA A O 1
ATOM 2084 N N . MET A 1 272 ? 12.813 -3.313 -14.370 1.00 96.75 272 MET A N 1
ATOM 2085 C CA . MET A 1 272 ? 11.718 -3.405 -15.338 1.00 96.75 272 MET A CA 1
ATOM 2086 C C . MET A 1 272 ? 12.184 -3.239 -16.787 1.00 96.75 272 MET A C 1
ATOM 2088 O O . MET A 1 272 ? 11.510 -3.681 -17.711 1.00 96.75 272 MET A O 1
ATOM 2092 N N . THR A 1 273 ? 13.350 -2.642 -17.011 1.00 93.62 273 THR A N 1
ATOM 2093 C CA . THR A 1 273 ? 13.983 -2.505 -18.333 1.00 93.62 273 THR A CA 1
ATOM 2094 C C . THR A 1 273 ? 14.996 -3.615 -18.642 1.00 93.62 273 THR A C 1
ATOM 2096 O O . THR A 1 273 ? 15.618 -3.571 -19.704 1.00 93.62 273 THR A O 1
ATOM 2099 N N . GLY A 1 274 ? 15.142 -4.604 -17.749 1.00 91.44 274 GLY A N 1
ATOM 2100 C CA . GLY A 1 274 ? 16.014 -5.771 -17.906 1.00 91.44 274 GLY A CA 1
ATOM 2101 C C . GLY A 1 274 ? 15.263 -7.103 -17.810 1.00 91.44 274 GLY A C 1
ATOM 2102 O O . GLY A 1 274 ? 14.043 -7.170 -17.970 1.00 91.44 274 GLY A O 1
ATOM 2103 N N . ASP A 1 275 ? 15.992 -8.183 -17.529 1.00 88.88 275 ASP A N 1
ATOM 2104 C CA . ASP A 1 275 ? 15.467 -9.557 -17.609 1.00 88.88 275 ASP A CA 1
ATOM 2105 C C . ASP A 1 275 ? 14.399 -9.885 -16.551 1.00 88.88 275 ASP A C 1
ATOM 2107 O O . ASP A 1 275 ? 13.541 -10.737 -16.782 1.00 88.88 275 ASP A O 1
ATOM 2111 N N . SER A 1 276 ? 14.383 -9.171 -15.419 1.00 92.50 276 SER A N 1
ATOM 2112 C CA . SER A 1 276 ? 13.433 -9.400 -14.319 1.00 92.50 276 SER A CA 1
ATOM 2113 C C . SER A 1 276 ? 12.067 -8.726 -14.506 1.00 92.50 276 SER A C 1
ATOM 2115 O O . SER A 1 276 ? 11.224 -8.787 -13.611 1.00 92.50 276 SER A O 1
ATOM 2117 N N . HIS A 1 277 ? 11.790 -8.123 -15.668 1.00 93.94 277 HIS A N 1
ATOM 2118 C CA . HIS A 1 277 ? 10.544 -7.390 -15.913 1.00 93.94 277 HIS A CA 1
ATOM 2119 C C . HIS A 1 277 ? 9.280 -8.240 -15.724 1.00 93.94 277 HIS A C 1
ATOM 2121 O O . HIS A 1 277 ? 8.328 -7.776 -15.099 1.00 93.94 277 HIS A O 1
ATOM 2127 N N . TRP A 1 278 ? 9.251 -9.492 -16.200 1.00 93.38 278 TRP A N 1
ATOM 2128 C CA . TRP A 1 278 ? 8.085 -10.365 -15.999 1.00 93.38 278 TRP A CA 1
ATOM 2129 C C . TRP A 1 278 ? 7.855 -10.703 -14.526 1.00 93.38 278 TRP A C 1
ATOM 2131 O O . TRP A 1 278 ? 6.705 -10.862 -14.108 1.00 93.38 278 TRP A O 1
ATOM 2141 N N . ASP A 1 279 ? 8.924 -10.799 -13.740 1.00 95.94 279 ASP A N 1
ATOM 2142 C CA . ASP A 1 279 ? 8.836 -11.048 -12.304 1.00 95.94 279 ASP A CA 1
ATOM 2143 C C . ASP A 1 279 ? 8.367 -9.800 -11.561 1.00 95.94 279 ASP A C 1
ATOM 2145 O O . ASP A 1 279 ? 7.498 -9.909 -10.700 1.00 95.94 279 ASP A O 1
ATOM 2149 N N . GLY A 1 280 ? 8.821 -8.615 -11.972 1.00 97.25 280 GLY A N 1
ATOM 2150 C CA . GLY A 1 280 ? 8.336 -7.347 -11.433 1.00 97.25 280 GLY A CA 1
ATOM 2151 C C . GLY A 1 280 ? 6.856 -7.094 -11.726 1.00 97.25 280 GLY A C 1
ATOM 2152 O O . GLY A 1 280 ? 6.100 -6.772 -10.812 1.00 97.25 280 GLY A O 1
ATOM 2153 N N . ILE A 1 281 ? 6.396 -7.323 -12.965 1.00 95.94 281 ILE A N 1
ATOM 2154 C CA . ILE A 1 281 ? 4.966 -7.200 -13.321 1.00 95.94 281 ILE A CA 1
ATOM 2155 C C . ILE A 1 281 ? 4.126 -8.171 -12.483 1.00 95.94 281 ILE A C 1
ATOM 2157 O O . ILE A 1 281 ? 3.057 -7.818 -11.983 1.00 95.94 281 ILE A O 1
ATOM 2161 N N . ARG A 1 282 ? 4.608 -9.407 -12.319 1.00 96.31 282 ARG A N 1
ATOM 2162 C CA . ARG A 1 282 ? 3.940 -10.429 -11.511 1.00 96.31 282 ARG A CA 1
ATOM 2163 C C . ARG A 1 282 ? 3.835 -10.001 -10.055 1.00 96.31 282 ARG A C 1
ATOM 2165 O O . ARG A 1 282 ? 2.735 -10.011 -9.512 1.00 96.31 282 ARG A O 1
ATOM 2172 N N . ALA A 1 283 ? 4.949 -9.590 -9.460 1.00 98.25 283 ALA A N 1
ATOM 2173 C CA . ALA A 1 283 ? 5.002 -9.169 -8.072 1.00 98.25 283 ALA A CA 1
ATOM 2174 C C . ALA A 1 283 ? 4.104 -7.951 -7.821 1.00 98.25 283 ALA A C 1
ATOM 2176 O O . ALA A 1 283 ? 3.343 -7.961 -6.859 1.00 98.25 283 ALA A O 1
ATOM 2177 N N . PHE A 1 284 ? 4.106 -6.959 -8.719 1.00 97.88 284 PH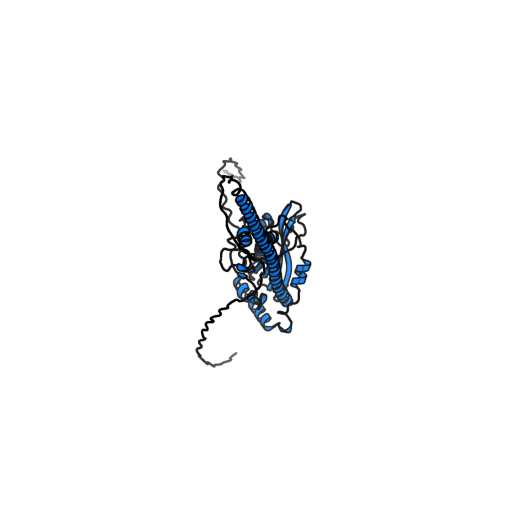E A N 1
ATOM 2178 C CA . PHE A 1 284 ? 3.230 -5.786 -8.633 1.00 97.88 284 PHE A CA 1
ATOM 2179 C C . PHE A 1 284 ? 1.741 -6.142 -8.678 1.00 97.88 284 PHE A C 1
ATOM 2181 O O . PHE A 1 284 ? 0.922 -5.574 -7.965 1.00 97.88 284 PHE A O 1
ATOM 2188 N N . ARG A 1 285 ? 1.351 -7.085 -9.535 1.00 97.06 285 ARG A N 1
ATOM 2189 C CA . ARG A 1 285 ? -0.055 -7.488 -9.632 1.00 97.06 285 ARG A CA 1
ATOM 2190 C C . ARG A 1 285 ? -0.479 -8.339 -8.433 1.00 97.06 285 ARG A C 1
ATOM 2192 O O . ARG A 1 285 ? -1.545 -8.110 -7.870 1.00 97.06 285 ARG A O 1
ATOM 2199 N N . ASN A 1 286 ? 0.375 -9.270 -8.014 1.00 97.81 286 ASN A N 1
ATOM 2200 C CA . ASN A 1 286 ? 0.127 -10.121 -6.852 1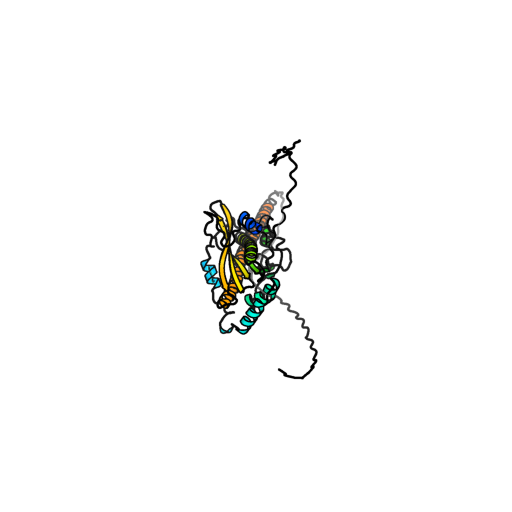.00 97.81 286 ASN A CA 1
ATOM 2201 C C . ASN A 1 286 ? 0.096 -9.318 -5.541 1.00 97.81 286 ASN A C 1
ATOM 2203 O O . ASN A 1 286 ? -0.667 -9.666 -4.642 1.00 97.81 286 ASN A O 1
ATOM 2207 N N . SER A 1 287 ? 0.889 -8.248 -5.414 1.00 98.19 287 SER A N 1
ATOM 2208 C CA . SER A 1 287 ? 0.843 -7.369 -4.240 1.00 98.19 287 SER A CA 1
ATOM 2209 C C . SER A 1 287 ? -0.495 -6.645 -4.119 1.00 98.19 287 SER A C 1
ATOM 2211 O O . SER A 1 287 ? -1.051 -6.595 -3.023 1.00 98.19 287 SER A O 1
ATOM 2213 N N . ARG A 1 288 ? -1.054 -6.148 -5.230 1.00 97.62 288 ARG A N 1
ATOM 2214 C CA . ARG A 1 288 ? -2.387 -5.521 -5.251 1.00 97.62 288 ARG A CA 1
ATOM 2215 C C . ARG A 1 288 ? -3.492 -6.496 -4.853 1.00 97.62 288 ARG A C 1
ATOM 2217 O O . ARG A 1 288 ? -4.336 -6.157 -4.022 1.00 97.62 288 ARG A O 1
ATOM 2224 N N . ASP A 1 289 ? -3.470 -7.713 -5.403 1.00 97.31 289 ASP A N 1
ATOM 2225 C CA . ASP A 1 289 ? -4.416 -8.776 -5.029 1.00 97.31 289 ASP A CA 1
ATOM 2226 C C . ASP A 1 289 ? -4.325 -9.095 -3.532 1.00 97.31 289 ASP A C 1
ATOM 2228 O O . ASP A 1 289 ? -5.332 -9.112 -2.826 1.00 97.31 289 ASP A O 1
ATOM 2232 N N . MET A 1 290 ? -3.103 -9.282 -3.033 1.00 97.75 290 MET A N 1
ATOM 2233 C CA . MET A 1 290 ? -2.842 -9.626 -1.640 1.00 97.75 290 MET A CA 1
ATOM 2234 C C . MET A 1 290 ? -3.267 -8.515 -0.673 1.00 97.75 290 MET A C 1
ATOM 2236 O O . MET A 1 290 ? -3.936 -8.798 0.318 1.00 97.75 290 MET A O 1
ATOM 2240 N N . ALA A 1 291 ? -2.961 -7.251 -0.976 1.00 98.56 291 ALA A N 1
ATOM 2241 C CA . ALA A 1 291 ? -3.443 -6.121 -0.187 1.00 98.56 291 ALA A CA 1
ATOM 2242 C C . ALA A 1 291 ? -4.982 -6.084 -0.157 1.00 98.56 291 ALA A C 1
ATOM 2244 O O . ALA A 1 291 ? -5.588 -5.911 0.901 1.00 98.56 291 ALA A O 1
ATOM 2245 N N . LYS A 1 292 ? -5.640 -6.321 -1.298 1.00 98.38 292 LYS A N 1
ATOM 2246 C CA . LYS A 1 292 ? -7.104 -6.410 -1.364 1.00 98.38 292 LYS A CA 1
ATOM 2247 C C . LYS A 1 292 ? -7.661 -7.538 -0.494 1.00 98.38 292 LYS A C 1
ATOM 2249 O O . LYS A 1 292 ? -8.665 -7.315 0.174 1.00 98.38 292 LYS A O 1
ATOM 2254 N N . GLU A 1 293 ? -7.044 -8.716 -0.486 1.00 98.38 293 GLU A N 1
ATOM 2255 C CA . GLU A 1 293 ? -7.454 -9.821 0.390 1.00 98.38 293 GLU A CA 1
ATOM 2256 C C . GLU A 1 293 ? -7.357 -9.440 1.869 1.00 98.38 293 GLU A C 1
ATOM 2258 O O . GLU A 1 293 ? -8.364 -9.501 2.572 1.00 98.38 293 GLU A O 1
ATOM 2263 N N . PHE A 1 294 ? -6.198 -8.942 2.312 1.00 98.50 294 PHE A N 1
ATOM 2264 C CA . PHE A 1 294 ? -5.986 -8.514 3.698 1.00 98.50 294 PHE A CA 1
ATOM 2265 C C . PHE A 1 294 ? -7.015 -7.480 4.159 1.00 98.50 294 PHE A C 1
ATOM 2267 O O . PHE A 1 294 ? -7.611 -7.612 5.228 1.00 98.50 294 PHE A O 1
ATOM 2274 N N . ARG A 1 295 ? -7.278 -6.470 3.324 1.00 98.56 295 ARG A N 1
ATOM 2275 C CA . ARG A 1 295 ? -8.289 -5.448 3.610 1.00 98.56 295 ARG A CA 1
ATOM 2276 C C . ARG A 1 295 ? -9.691 -6.032 3.685 1.00 98.56 295 ARG A C 1
ATOM 2278 O O . ARG A 1 295 ? -10.457 -5.659 4.568 1.00 98.56 295 ARG A O 1
ATOM 2285 N N . ASN A 1 296 ? -10.048 -6.907 2.749 1.00 98.56 296 ASN A N 1
ATOM 2286 C CA . ASN A 1 296 ? -11.381 -7.498 2.712 1.00 98.56 296 ASN A CA 1
ATOM 2287 C C . ASN A 1 296 ? -11.635 -8.377 3.937 1.00 98.56 296 ASN A C 1
ATOM 2289 O O . ASN A 1 296 ? -12.755 -8.384 4.442 1.00 98.56 296 ASN A O 1
ATOM 2293 N N . ASP A 1 297 ? -10.619 -9.080 4.428 1.00 98.12 297 ASP A N 1
ATOM 2294 C CA . ASP A 1 297 ? -10.738 -9.887 5.638 1.00 98.12 297 ASP A CA 1
ATOM 2295 C C . ASP A 1 297 ? -10.840 -9.014 6.892 1.00 98.12 297 ASP A C 1
ATOM 2297 O O . ASP A 1 297 ? -11.745 -9.231 7.697 1.00 98.12 297 ASP A O 1
ATOM 2301 N N . ALA A 1 298 ? -10.034 -7.952 7.006 1.00 97.94 298 ALA A N 1
ATOM 2302 C CA . ALA A 1 298 ? -10.169 -6.976 8.092 1.00 97.94 298 ALA A CA 1
ATOM 2303 C C . ALA A 1 298 ? -11.563 -6.314 8.109 1.00 97.94 298 ALA A C 1
ATOM 2305 O O . ALA A 1 298 ? -12.198 -6.220 9.158 1.00 97.94 298 ALA A O 1
ATOM 2306 N N . LEU A 1 299 ? -12.082 -5.917 6.941 1.00 98.38 299 LEU A N 1
ATOM 2307 C CA . LEU A 1 299 ? -13.434 -5.363 6.806 1.00 98.38 299 LEU A CA 1
ATOM 2308 C C . LEU A 1 299 ? -14.518 -6.373 7.170 1.00 98.38 299 LEU A C 1
ATOM 2310 O O . LEU A 1 299 ? -15.500 -6.011 7.812 1.00 98.38 299 LEU A O 1
ATOM 2314 N N . ARG A 1 300 ? -14.364 -7.636 6.765 1.00 98.19 300 ARG A N 1
ATOM 2315 C CA . ARG A 1 300 ? -15.317 -8.700 7.096 1.00 98.19 300 ARG A CA 1
ATOM 2316 C C . ARG A 1 300 ? -15.427 -8.872 8.608 1.00 98.19 300 ARG A C 1
ATOM 2318 O O . ARG A 1 300 ? -16.545 -8.924 9.114 1.00 98.19 300 ARG A O 1
ATOM 2325 N N . THR A 1 301 ? -14.292 -8.903 9.303 1.00 96.25 301 THR A N 1
ATOM 2326 C CA . THR A 1 301 ? -14.229 -8.986 10.766 1.00 96.25 301 THR A CA 1
ATOM 2327 C C . THR A 1 301 ? -14.884 -7.771 11.421 1.00 96.25 301 THR A C 1
ATOM 2329 O O . THR A 1 301 ? -15.802 -7.939 12.222 1.00 96.25 301 THR A O 1
ATOM 2332 N N . ALA A 1 302 ? -14.493 -6.552 11.028 1.00 97.88 302 ALA A N 1
ATOM 2333 C CA . ALA A 1 302 ? -15.052 -5.315 11.578 1.00 97.88 302 ALA A CA 1
ATOM 2334 C C . ALA A 1 302 ? -16.576 -5.222 11.383 1.00 97.88 302 ALA A C 1
ATOM 2336 O O . ALA A 1 302 ? -17.321 -4.954 12.323 1.00 97.88 302 ALA A O 1
ATOM 2337 N N . ASN A 1 303 ? -17.053 -5.499 10.166 1.00 98.19 303 ASN A N 1
ATOM 2338 C CA . ASN A 1 303 ? -18.477 -5.462 9.839 1.00 98.19 303 ASN A CA 1
ATOM 2339 C C . ASN A 1 303 ? -19.273 -6.566 10.559 1.00 98.19 303 ASN A C 1
ATOM 2341 O O . ASN A 1 303 ? -20.467 -6.394 10.793 1.00 98.19 303 ASN A O 1
ATOM 2345 N N . SER A 1 304 ? -18.669 -7.722 10.868 1.00 96.88 304 SER A N 1
ATOM 2346 C CA . SER A 1 304 ? -19.337 -8.760 11.672 1.00 96.88 304 SER A CA 1
ATOM 2347 C C . SER A 1 304 ? -19.586 -8.257 13.086 1.00 96.88 304 SER A C 1
ATOM 2349 O O . SER A 1 304 ? -20.736 -8.195 13.508 1.00 96.88 304 SER A O 1
ATOM 2351 N N . ARG A 1 305 ? -18.534 -7.763 13.747 1.00 96.00 305 ARG A N 1
ATOM 2352 C CA . ARG A 1 305 ? -18.612 -7.246 15.119 1.00 96.00 305 ARG A CA 1
ATOM 2353 C C . ARG A 1 305 ? -19.567 -6.063 15.254 1.00 96.00 305 ARG A C 1
ATOM 2355 O O . ARG A 1 305 ? -20.298 -5.981 16.230 1.00 96.00 305 ARG A O 1
ATOM 2362 N N . ALA A 1 306 ? -19.606 -5.173 14.259 1.00 96.62 306 ALA A N 1
ATOM 2363 C CA . ALA A 1 306 ? -20.585 -4.086 14.217 1.00 96.62 306 ALA A CA 1
ATOM 2364 C C . ALA A 1 306 ? -22.030 -4.612 14.264 1.00 96.62 306 ALA A C 1
ATOM 2366 O O . ALA A 1 306 ? -22.835 -4.186 15.088 1.00 96.62 306 ALA A O 1
ATOM 2367 N N . ARG A 1 307 ? -22.348 -5.595 13.414 1.00 95.31 307 ARG A N 1
ATOM 2368 C CA . ARG A 1 307 ? -23.695 -6.179 13.349 1.00 95.31 307 ARG A CA 1
ATOM 2369 C C . ARG A 1 307 ? -24.058 -6.936 14.623 1.00 95.31 307 ARG A C 1
ATOM 2371 O O . ARG A 1 307 ? -25.159 -6.747 15.121 1.00 95.31 307 ARG A O 1
ATOM 2378 N N . GLU A 1 308 ? -23.123 -7.705 15.175 1.00 94.12 308 GLU A N 1
ATOM 2379 C CA . GLU A 1 308 ? -23.299 -8.407 16.453 1.00 94.12 308 GLU A CA 1
ATOM 2380 C C . GLU A 1 308 ? -23.591 -7.418 17.596 1.00 94.12 308 GLU A C 1
ATOM 2382 O O . GLU A 1 308 ? -24.554 -7.594 18.341 1.00 94.12 308 GLU A O 1
ATOM 2387 N N . ALA A 1 309 ? -22.838 -6.316 17.693 1.00 91.38 309 ALA A N 1
ATOM 2388 C CA . ALA A 1 309 ? -23.089 -5.271 18.687 1.00 91.38 309 ALA A CA 1
ATOM 2389 C C . ALA A 1 309 ? -24.469 -4.611 18.506 1.00 91.38 309 ALA A C 1
ATOM 2391 O O . ALA A 1 309 ? -25.196 -4.400 19.478 1.00 91.38 309 ALA A O 1
ATOM 2392 N N . ALA A 1 310 ? -24.868 -4.330 17.261 1.00 90.38 310 ALA A N 1
ATOM 2393 C CA . ALA A 1 310 ? -26.179 -3.759 16.960 1.00 90.38 310 ALA A CA 1
ATOM 2394 C C . ALA A 1 310 ? -27.343 -4.703 17.319 1.00 90.38 310 ALA A C 1
ATOM 2396 O O . ALA A 1 310 ? -28.414 -4.228 17.701 1.00 90.38 310 ALA A O 1
ATOM 2397 N N . GLU A 1 311 ? -27.151 -6.017 17.197 1.00 89.69 311 GLU A N 1
ATOM 2398 C CA . GLU A 1 311 ? -28.123 -7.033 17.613 1.00 89.69 311 GLU A CA 1
ATOM 2399 C C . GLU A 1 311 ? -28.225 -7.106 19.144 1.00 89.69 311 GLU A C 1
ATOM 2401 O O . GLU A 1 311 ? -29.333 -7.055 19.683 1.00 89.69 311 GLU A O 1
ATOM 2406 N N . HIS A 1 312 ? -27.096 -7.115 19.860 1.00 85.06 312 HIS A N 1
ATOM 2407 C CA . HIS A 1 312 ? -27.080 -7.087 21.328 1.00 85.06 312 HIS A CA 1
ATOM 2408 C C . HIS A 1 312 ? -27.778 -5.846 21.909 1.00 85.06 312 HIS A C 1
ATOM 2410 O O . HIS A 1 312 ? -28.566 -5.969 22.848 1.00 85.06 312 HIS A O 1
ATOM 2416 N N . GLU A 1 313 ? -27.568 -4.663 21.322 1.00 83.50 313 GLU A N 1
ATOM 2417 C CA . GLU A 1 313 ? -28.276 -3.441 21.731 1.00 83.50 313 GLU A CA 1
ATOM 2418 C C . GLU A 1 313 ? -29.796 -3.523 21.512 1.00 83.50 313 GLU A C 1
ATOM 2420 O O . GLU A 1 313 ? -30.565 -2.942 22.278 1.00 83.50 313 GLU A O 1
ATOM 2425 N N . GLN A 1 314 ? -30.251 -4.204 20.457 1.00 76.81 314 GLN A N 1
ATOM 2426 C CA . GLN A 1 314 ? -31.682 -4.355 20.177 1.00 76.81 314 GLN A CA 1
ATOM 2427 C C . GLN A 1 314 ? -32.353 -5.335 21.137 1.00 76.81 314 GLN A C 1
ATOM 2429 O O . GLN A 1 314 ? -33.467 -5.061 21.580 1.00 76.81 314 GLN A O 1
ATOM 2434 N N . HIS A 1 315 ? -31.677 -6.434 21.481 1.00 74.38 315 HIS A N 1
ATOM 2435 C CA . HIS A 1 315 ? -32.166 -7.396 22.466 1.00 74.38 315 HIS A CA 1
ATOM 2436 C C . HIS A 1 315 ? -32.265 -6.774 23.868 1.00 74.38 315 HIS A C 1
ATOM 2438 O O . HIS A 1 315 ? -33.327 -6.848 24.477 1.00 74.38 315 HIS A O 1
ATOM 2444 N N . HIS A 1 316 ? -31.235 -6.054 24.332 1.00 72.19 316 HIS A N 1
ATOM 2445 C CA . HIS A 1 316 ? -31.276 -5.398 25.648 1.00 72.19 316 HIS A CA 1
ATOM 2446 C C . HIS A 1 316 ? -32.414 -4.364 25.749 1.00 72.19 316 HIS A C 1
ATOM 2448 O O . HIS A 1 316 ? -33.126 -4.313 26.747 1.00 72.19 316 HIS A O 1
ATOM 2454 N N . ARG A 1 317 ? -32.661 -3.586 24.683 1.00 69.75 317 ARG A N 1
ATOM 2455 C CA . ARG A 1 317 ? -33.788 -2.634 24.641 1.00 69.75 317 ARG A CA 1
ATOM 2456 C C . ARG A 1 317 ? -35.164 -3.311 24.606 1.00 69.75 317 ARG A C 1
ATOM 2458 O O . ARG A 1 317 ? -36.156 -2.654 24.913 1.00 69.75 317 ARG A O 1
ATOM 2465 N N . GLN A 1 318 ? -35.268 -4.566 24.169 1.00 61.88 318 GLN A N 1
ATOM 2466 C CA . GLN A 1 318 ? -36.530 -5.316 24.202 1.00 61.88 318 GLN A CA 1
ATOM 2467 C C . GLN A 1 318 ? -36.801 -5.934 25.575 1.00 61.88 318 GLN A C 1
ATOM 2469 O O . GLN A 1 318 ? -37.969 -6.012 25.952 1.00 61.88 318 GLN A O 1
ATOM 2474 N N . ASP A 1 319 ? -35.757 -6.316 26.312 1.00 63.28 319 ASP A N 1
ATOM 2475 C CA . ASP A 1 319 ? -35.880 -6.832 27.678 1.00 63.28 319 ASP A CA 1
ATOM 2476 C C . ASP A 1 319 ? -36.224 -5.704 28.671 1.00 63.28 319 ASP A C 1
ATOM 2478 O O . ASP A 1 319 ? -37.169 -5.851 29.445 1.00 63.28 319 ASP A O 1
ATOM 2482 N N . ASP A 1 320 ? -35.592 -4.526 28.559 1.00 61.00 320 ASP A N 1
ATOM 2483 C CA . ASP A 1 320 ? -35.919 -3.363 29.412 1.00 61.00 320 ASP A CA 1
ATOM 2484 C C . ASP A 1 320 ? -37.376 -2.886 29.223 1.00 61.00 320 ASP A C 1
ATOM 2486 O O . ASP A 1 320 ? -38.050 -2.487 30.171 1.00 61.00 320 ASP A O 1
ATOM 2490 N N . ASN A 1 321 ? -37.902 -2.969 27.993 1.00 58.66 321 ASN A N 1
ATOM 2491 C CA . ASN A 1 321 ? -39.298 -2.621 27.699 1.00 58.66 321 ASN A CA 1
ATOM 2492 C C . ASN A 1 321 ? -40.309 -3.675 28.192 1.00 58.66 321 ASN A C 1
ATOM 2494 O O . ASN A 1 321 ? -41.500 -3.372 28.279 1.00 58.66 321 ASN A O 1
ATOM 2498 N N . GLN A 1 322 ? -39.877 -4.909 28.476 1.00 54.34 322 GLN A N 1
ATOM 2499 C CA . GLN A 1 322 ? -40.752 -5.940 29.040 1.00 54.34 322 GLN A CA 1
ATOM 2500 C C . GLN A 1 322 ? -40.871 -5.809 30.562 1.00 54.34 322 GLN A C 1
ATOM 2502 O O . GLN A 1 322 ? -41.981 -5.972 31.072 1.00 54.34 322 GLN A O 1
ATOM 2507 N N . ASP A 1 323 ? -39.805 -5.413 31.265 1.00 51.53 323 ASP A N 1
ATOM 2508 C CA . ASP A 1 323 ? -39.842 -5.186 32.719 1.00 51.53 323 ASP A CA 1
ATOM 2509 C C . ASP A 1 323 ? -40.667 -3.942 33.111 1.00 51.53 323 ASP A C 1
ATOM 2511 O O . ASP A 1 323 ? -41.448 -4.004 34.061 1.00 51.53 323 ASP A O 1
ATOM 2515 N N . GLU A 1 324 ? -40.633 -2.846 32.337 1.00 50.28 324 GLU A N 1
ATOM 2516 C CA . GLU A 1 324 ? -41.527 -1.692 32.587 1.00 50.28 324 GLU A CA 1
ATOM 2517 C C . GLU A 1 324 ? -43.009 -1.992 32.287 1.00 50.28 324 GLU A C 1
ATOM 2519 O O . GLU A 1 324 ? -43.907 -1.346 32.830 1.00 50.28 324 GLU A O 1
ATOM 2524 N N . SER A 1 325 ? -43.303 -2.988 31.444 1.00 51.03 325 SER A N 1
ATOM 2525 C CA . SER A 1 325 ? -44.686 -3.387 31.141 1.00 51.03 325 SER A CA 1
ATOM 2526 C C . SER A 1 325 ? -45.304 -4.316 32.195 1.00 51.03 325 SER A C 1
ATOM 2528 O O . SER A 1 325 ? -46.529 -4.457 32.240 1.00 51.03 325 SER A O 1
ATOM 2530 N N . ALA A 1 326 ? -44.481 -4.922 33.059 1.00 51.22 326 ALA A N 1
ATOM 2531 C CA . ALA A 1 326 ? -44.930 -5.804 34.132 1.00 51.22 326 ALA A CA 1
ATOM 2532 C C . ALA A 1 326 ? -45.356 -5.039 35.402 1.00 51.2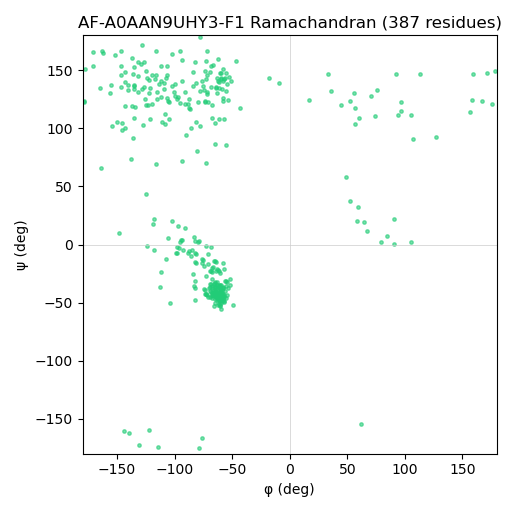2 326 ALA A C 1
ATOM 2534 O O . ALA A 1 326 ? -46.229 -5.519 36.125 1.00 51.22 326 ALA A O 1
ATOM 2535 N N . ASP A 1 327 ? -44.837 -3.827 35.634 1.00 45.25 327 ASP A N 1
ATOM 2536 C CA . ASP A 1 327 ? -45.142 -3.027 36.838 1.00 45.25 327 ASP A CA 1
ATOM 2537 C C . ASP A 1 327 ? -46.442 -2.192 36.722 1.00 45.25 327 ASP A C 1
ATOM 2539 O O . ASP A 1 327 ? -46.921 -1.595 37.684 1.00 45.25 327 ASP A O 1
ATOM 2543 N N . CYS A 1 328 ? -47.098 -2.186 35.553 1.00 47.09 328 CYS A N 1
ATOM 2544 C CA . CYS A 1 328 ? -48.419 -1.561 35.376 1.00 47.09 328 CYS A CA 1
ATOM 2545 C C . CYS A 1 328 ? -49.613 -2.520 35.557 1.00 47.09 328 CYS A C 1
ATOM 2547 O O . CYS A 1 328 ? -50.757 -2.099 35.371 1.00 47.09 328 CYS A O 1
ATOM 2549 N N . ALA A 1 329 ? -49.394 -3.788 35.924 1.00 50.81 329 ALA A N 1
ATOM 2550 C CA . ALA A 1 329 ? -50.461 -4.794 35.991 1.00 50.81 329 ALA A CA 1
ATOM 2551 C C . ALA A 1 329 ? -50.925 -5.178 37.409 1.00 50.81 329 ALA A C 1
ATOM 2553 O O . ALA A 1 329 ? -51.776 -6.059 37.532 1.00 50.81 329 ALA A O 1
ATOM 2554 N N . GLU A 1 330 ? -50.443 -4.525 38.474 1.00 43.72 330 GLU A N 1
ATOM 2555 C CA . GLU A 1 330 ? -50.770 -4.943 39.845 1.00 43.72 330 GLU A CA 1
ATOM 2556 C C . GLU A 1 330 ? -51.375 -3.849 40.738 1.00 43.72 330 GLU A C 1
ATOM 2558 O O . GLU A 1 330 ? -51.061 -3.780 41.914 1.00 43.72 330 GLU A O 1
ATOM 2563 N N . HIS A 1 331 ? -52.315 -3.031 40.248 1.00 42.16 331 HIS A N 1
ATOM 2564 C CA . HIS A 1 331 ? -53.249 -2.295 41.124 1.00 42.16 331 HIS A CA 1
ATOM 2565 C C . HIS A 1 331 ? -54.689 -2.350 40.590 1.00 42.16 331 HIS A C 1
ATOM 2567 O O . HIS A 1 331 ? -55.138 -1.505 39.819 1.00 42.16 331 HIS A O 1
ATOM 2573 N N . GLY A 1 332 ? -55.439 -3.358 41.046 1.00 36.59 332 GLY A N 1
ATOM 2574 C CA . GLY A 1 332 ? -56.865 -3.515 40.757 1.00 36.59 332 GLY A CA 1
ATOM 2575 C C . GLY A 1 332 ? -57.557 -4.503 41.698 1.00 36.59 332 GLY A C 1
ATOM 2576 O O . GLY A 1 332 ? -58.010 -5.557 41.263 1.00 36.59 332 GLY A O 1
ATOM 2577 N N . ILE A 1 333 ? -57.641 -4.180 42.994 1.00 41.34 333 ILE A N 1
ATOM 2578 C CA . ILE A 1 333 ? -58.423 -4.955 43.971 1.00 41.34 333 ILE A CA 1
ATOM 2579 C C . ILE A 1 333 ? -59.891 -4.486 43.988 1.00 41.34 333 ILE A C 1
ATOM 2581 O O . ILE A 1 333 ? -60.195 -3.361 44.367 1.00 41.34 333 ILE A O 1
ATOM 2585 N N . HIS A 1 334 ? -60.763 -5.425 43.600 1.00 37.31 334 HIS A N 1
ATOM 2586 C CA . HIS A 1 334 ? -62.100 -5.763 44.121 1.00 37.31 334 HIS A CA 1
ATOM 2587 C C . HIS A 1 334 ? -63.207 -4.697 44.286 1.00 37.31 334 HIS A C 1
ATOM 2589 O O . HIS A 1 334 ? -63.151 -3.846 45.166 1.00 37.31 334 HIS A O 1
ATOM 2595 N N . SER A 1 335 ? -64.359 -4.948 43.637 1.00 32.31 335 SER A N 1
ATOM 2596 C CA . SER A 1 335 ? -65.647 -5.022 44.354 1.00 32.31 335 SER A CA 1
ATOM 2597 C C . SER A 1 335 ? -66.699 -5.872 43.614 1.00 32.31 335 SER A C 1
ATOM 2599 O O . SER A 1 335 ? -66.841 -5.813 42.396 1.00 32.31 335 SER A O 1
ATOM 2601 N N . THR A 1 336 ? -67.399 -6.696 44.393 1.00 41.00 336 THR A N 1
ATOM 2602 C CA . THR A 1 336 ? -68.470 -7.667 44.084 1.00 41.00 336 THR A CA 1
ATOM 2603 C C . THR A 1 336 ? -69.769 -6.995 43.588 1.00 41.00 336 THR A C 1
ATOM 2605 O O . THR A 1 336 ? -70.024 -5.846 43.934 1.00 41.00 336 THR A O 1
ATOM 2608 N N . THR A 1 337 ? -70.660 -7.630 42.801 1.00 32.41 337 THR A N 1
ATOM 2609 C CA . THR A 1 337 ? -71.809 -8.446 43.287 1.00 32.41 337 THR A CA 1
ATOM 2610 C C . THR A 1 337 ? -72.625 -9.066 42.112 1.00 32.41 337 THR A C 1
ATOM 2612 O O . THR A 1 337 ? -73.097 -8.344 41.246 1.00 32.41 337 THR A O 1
ATOM 2615 N N . SER A 1 338 ? -72.761 -10.400 42.134 1.00 37.91 338 SER A N 1
ATOM 2616 C CA . SER A 1 338 ? -73.856 -11.371 41.842 1.00 37.91 338 SER A CA 1
ATOM 2617 C C . SER A 1 338 ? -74.996 -11.251 40.775 1.00 37.91 338 SER A C 1
ATOM 2619 O O . SER A 1 338 ? -75.652 -10.226 40.647 1.00 37.91 338 SER A O 1
ATOM 2621 N N . PHE A 1 339 ? -75.353 -12.457 40.250 1.00 35.19 339 PHE A N 1
ATOM 2622 C CA . PHE A 1 339 ? -76.566 -12.970 39.529 1.00 35.19 339 PHE A CA 1
ATOM 2623 C C . PHE A 1 339 ? -76.743 -12.568 38.032 1.00 35.19 339 PHE A C 1
ATOM 2625 O O . PHE A 1 339 ? -76.610 -11.404 37.702 1.00 35.19 339 PHE A O 1
ATOM 2632 N N . ASN A 1 340 ? -77.059 -13.429 37.038 1.00 34.97 340 ASN A N 1
ATOM 2633 C CA . ASN A 1 340 ? -77.864 -14.664 36.996 1.00 34.97 340 ASN A CA 1
ATOM 2634 C C . ASN A 1 340 ? -77.589 -15.544 35.729 1.00 34.97 340 ASN A C 1
ATOM 2636 O O . ASN A 1 340 ? -77.020 -15.085 34.745 1.00 34.97 340 ASN A O 1
ATOM 2640 N N . THR A 1 341 ? -78.045 -16.798 35.791 1.00 34.28 341 THR A N 1
ATOM 2641 C CA . THR A 1 341 ? -77.867 -18.008 34.939 1.00 34.28 341 THR A CA 1
ATOM 2642 C C . THR A 1 341 ? -78.517 -17.986 33.527 1.00 34.28 341 THR A C 1
ATOM 2644 O O . THR A 1 341 ? -79.576 -17.383 33.400 1.00 34.28 341 THR A O 1
ATOM 2647 N N . ILE A 1 342 ? -77.982 -18.741 32.527 1.00 37.88 342 ILE A N 1
ATOM 2648 C CA . ILE A 1 342 ? -78.650 -19.836 31.730 1.00 37.88 342 ILE A CA 1
ATOM 2649 C C . ILE A 1 342 ? -78.011 -20.168 30.341 1.00 37.88 342 ILE A C 1
ATOM 2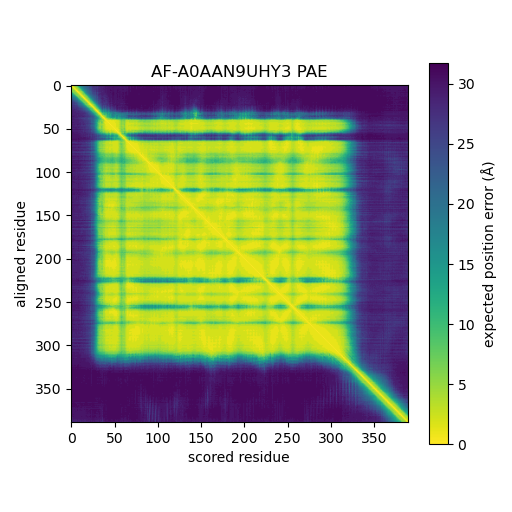651 O O . ILE A 1 342 ? -77.918 -19.323 29.461 1.00 37.88 342 ILE A O 1
ATOM 2655 N N . THR A 1 343 ? -77.660 -21.467 30.195 1.00 35.59 343 THR A N 1
ATOM 2656 C CA . THR A 1 343 ? -77.536 -22.389 29.018 1.00 35.59 343 THR A CA 1
ATOM 2657 C C . THR A 1 343 ? -76.623 -22.045 27.836 1.00 35.59 343 THR A C 1
ATOM 2659 O O . THR A 1 343 ? -76.862 -21.082 27.125 1.00 35.59 343 THR A O 1
ATOM 2662 N N . GLY A 1 344 ? -75.590 -22.856 27.571 1.00 31.80 344 GLY A N 1
ATOM 2663 C CA . GLY A 1 344 ? -75.617 -24.001 26.627 1.00 31.80 344 GLY A CA 1
ATOM 2664 C C . GLY A 1 344 ? -74.681 -23.642 25.454 1.00 31.80 344 GLY A C 1
ATOM 2665 O O . GLY A 1 344 ? -74.539 -22.468 25.163 1.00 31.80 344 GLY A O 1
ATOM 2666 N N . ASP A 1 345 ? -73.931 -24.473 24.744 1.00 31.98 345 ASP A N 1
ATOM 2667 C CA . ASP A 1 345 ? -73.794 -25.908 24.539 1.00 31.98 345 ASP A CA 1
ATOM 2668 C C . ASP A 1 345 ? -72.397 -26.111 23.875 1.00 31.98 345 ASP A C 1
ATOM 2670 O O . ASP A 1 345 ? -71.756 -25.154 23.441 1.00 31.98 345 ASP A O 1
ATOM 2674 N N . ARG A 1 346 ? -71.931 -27.361 23.845 1.00 33.41 346 ARG A N 1
ATOM 2675 C CA . ARG A 1 346 ? -70.759 -27.979 23.178 1.00 33.41 346 ARG A CA 1
ATOM 2676 C C . ARG A 1 346 ? -70.120 -27.170 22.023 1.00 33.41 346 ARG A C 1
ATOM 2678 O O . ARG A 1 346 ? -70.807 -26.691 21.132 1.00 33.41 346 ARG A O 1
ATOM 2685 N N . SER A 1 347 ? -68.794 -27.166 21.835 1.00 35.62 347 SER A N 1
ATOM 2686 C CA . SER A 1 347 ? -68.045 -28.292 21.235 1.00 35.62 347 SER A CA 1
ATOM 2687 C C . SER A 1 347 ? -66.538 -27.982 21.107 1.00 35.62 347 SER A C 1
ATOM 2689 O O . SER A 1 347 ? -66.148 -26.843 20.880 1.00 35.62 347 SER A O 1
ATOM 2691 N N . ARG A 1 348 ? -65.725 -29.046 21.198 1.00 34.00 348 ARG A N 1
ATOM 2692 C CA . ARG A 1 348 ? -64.291 -29.206 20.838 1.00 34.00 348 ARG A CA 1
ATOM 2693 C C . ARG A 1 348 ? -63.982 -28.618 19.434 1.00 34.00 348 ARG A C 1
ATOM 2695 O O . ARG A 1 348 ? -64.899 -28.527 18.633 1.00 34.00 348 ARG A O 1
ATOM 2702 N N . SER A 1 349 ? -62.772 -28.228 19.017 1.00 32.69 349 SER A N 1
ATOM 2703 C CA . SER A 1 349 ? -61.429 -28.825 19.160 1.00 32.69 349 SER A CA 1
ATOM 2704 C C . SER A 1 349 ? -60.371 -27.894 18.524 1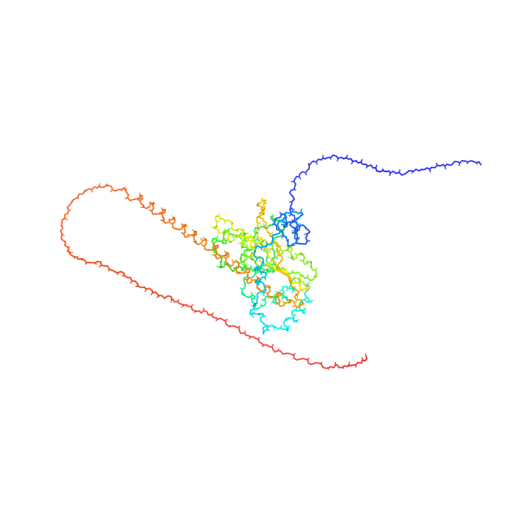.00 32.69 349 SER A C 1
ATOM 2706 O O . SER A 1 349 ? -60.662 -27.207 17.551 1.00 32.69 349 SER A O 1
ATOM 2708 N N . ALA A 1 350 ? -59.143 -27.932 19.044 1.00 32.50 350 ALA A N 1
ATOM 2709 C CA . ALA A 1 350 ? -57.907 -27.403 18.443 1.00 32.50 350 ALA A CA 1
ATOM 2710 C C . ALA A 1 350 ? -57.377 -28.339 17.314 1.00 32.50 350 ALA A C 1
ATOM 2712 O O . ALA A 1 350 ? -58.016 -29.361 17.055 1.00 32.50 350 ALA A O 1
ATOM 2713 N N . PRO A 1 351 ? -56.129 -28.198 16.820 1.00 58.25 351 PRO A N 1
ATOM 2714 C CA . PRO A 1 351 ? -55.451 -27.067 16.153 1.00 58.25 351 PRO A CA 1
ATOM 2715 C C . PRO A 1 351 ? -54.796 -27.505 14.811 1.00 58.25 351 PRO A C 1
ATOM 2717 O O . PRO A 1 351 ? -54.670 -28.700 14.576 1.00 58.25 351 PRO A O 1
ATOM 2720 N N . SER A 1 352 ? -54.275 -26.575 13.989 1.00 32.53 352 SER A N 1
ATOM 2721 C CA . SER A 1 352 ? -53.047 -26.792 13.174 1.00 32.53 352 SER A CA 1
ATOM 2722 C C . SER A 1 352 ? -52.720 -25.616 12.233 1.00 32.53 352 SER A C 1
ATOM 2724 O O . SER A 1 352 ? -53.487 -25.317 11.320 1.00 32.53 352 SER A O 1
ATOM 2726 N N . SER A 1 353 ? -51.533 -25.027 12.397 1.00 35.81 353 SER A N 1
ATOM 2727 C CA . SER A 1 353 ? -50.710 -24.441 11.310 1.00 35.81 353 SER A CA 1
ATOM 2728 C C . SER A 1 353 ? -49.980 -25.591 10.555 1.00 35.81 353 SER A C 1
ATOM 2730 O O . SER A 1 353 ? -50.183 -26.734 10.975 1.00 35.81 353 SER A O 1
ATOM 2732 N N . PRO A 1 354 ? -49.062 -25.410 9.565 1.00 54.25 354 PRO A N 1
ATOM 2733 C CA . PRO A 1 354 ? -48.488 -24.191 8.955 1.00 54.25 354 PRO A CA 1
ATOM 2734 C C . PRO A 1 354 ? -48.201 -24.305 7.419 1.00 54.25 354 PRO A C 1
ATOM 2736 O O . PRO A 1 354 ? -48.655 -25.238 6.761 1.00 54.25 354 PRO A O 1
ATOM 2739 N N . SER A 1 355 ? -47.324 -23.414 6.911 1.00 32.31 355 SER A N 1
ATOM 2740 C CA . SER A 1 355 ? -46.500 -23.503 5.675 1.00 32.31 355 SER A CA 1
ATOM 2741 C C . SER A 1 355 ? -47.137 -22.896 4.406 1.00 32.31 355 SER A C 1
ATOM 2743 O O . SER A 1 355 ? -48.346 -22.940 4.242 1.00 32.31 355 SER A O 1
ATOM 2745 N N . ASP A 1 356 ? -46.440 -22.297 3.437 1.00 31.12 356 ASP A N 1
ATOM 2746 C CA . ASP A 1 356 ? -45.053 -21.862 3.248 1.00 31.12 356 ASP A CA 1
ATOM 2747 C C . ASP A 1 356 ? -45.037 -21.028 1.938 1.00 31.12 356 ASP A C 1
ATOM 2749 O O . ASP A 1 356 ? -45.790 -21.318 1.012 1.00 31.12 356 ASP A O 1
ATOM 2753 N N . LYS A 1 357 ? -44.083 -20.096 1.829 1.00 31.53 357 LYS A N 1
ATOM 2754 C CA . LYS A 1 357 ? -43.302 -19.777 0.611 1.00 31.53 357 LYS A CA 1
ATOM 2755 C C . LYS A 1 357 ? -43.903 -19.070 -0.633 1.00 31.53 357 LYS A C 1
ATOM 2757 O O . LYS A 1 357 ? -44.706 -19.589 -1.394 1.00 31.53 357 LYS A O 1
ATOM 2762 N N . HIS A 1 358 ? -43.155 -18.008 -0.965 1.00 29.70 358 HIS A N 1
ATOM 2763 C CA . HIS A 1 358 ? -42.545 -17.679 -2.268 1.00 29.70 358 HIS A CA 1
ATOM 2764 C C . HIS A 1 358 ? -43.230 -16.714 -3.258 1.00 29.70 358 HIS A C 1
ATOM 2766 O O . HIS A 1 358 ? -44.275 -16.980 -3.834 1.00 29.70 358 HIS A O 1
ATOM 2772 N N . ALA A 1 359 ? -42.444 -15.671 -3.578 1.00 31.91 359 ALA A N 1
ATOM 2773 C CA . ALA A 1 359 ? -41.943 -15.311 -4.917 1.00 31.91 359 ALA A CA 1
ATOM 2774 C C . ALA A 1 359 ? -42.224 -13.863 -5.367 1.00 31.91 359 ALA A C 1
ATOM 2776 O O . ALA A 1 359 ? -43.241 -13.516 -5.959 1.00 31.91 359 ALA A O 1
ATOM 2777 N N . THR A 1 360 ? -41.228 -13.022 -5.076 1.00 29.84 360 THR A N 1
ATOM 2778 C CA . THR A 1 360 ? -40.473 -12.173 -6.016 1.00 29.84 360 THR A CA 1
ATOM 2779 C C . THR A 1 360 ? -41.058 -11.920 -7.416 1.00 29.84 360 THR A C 1
ATOM 2781 O O . THR A 1 360 ? -41.199 -12.814 -8.248 1.00 29.84 360 THR A O 1
ATOM 2784 N N . ARG A 1 361 ? -41.213 -10.630 -7.754 1.00 29.00 361 ARG A N 1
ATOM 2785 C CA . ARG A 1 361 ? -41.394 -10.154 -9.132 1.00 29.00 361 ARG A CA 1
ATOM 2786 C C . ARG A 1 361 ? -40.301 -9.158 -9.525 1.00 29.00 361 ARG A C 1
ATOM 2788 O O . ARG A 1 361 ? -40.279 -8.010 -9.095 1.00 29.00 361 ARG A O 1
ATOM 2795 N N . SER A 1 362 ? -39.425 -9.645 -10.397 1.00 30.11 362 SER A N 1
ATOM 2796 C CA . SER A 1 362 ? -38.425 -8.918 -11.182 1.00 30.11 362 SER A CA 1
ATOM 2797 C C . SER A 1 362 ? -39.052 -7.860 -12.104 1.00 30.11 362 SER A C 1
ATOM 2799 O O . SER A 1 362 ? -40.092 -8.104 -12.722 1.00 30.11 362 SER A O 1
ATOM 2801 N N . LYS A 1 363 ? -38.375 -6.714 -12.272 1.00 33.94 363 LYS A N 1
ATOM 2802 C CA . LYS A 1 363 ? -38.528 -5.835 -13.444 1.00 33.94 363 LYS A CA 1
ATOM 2803 C C . LYS A 1 363 ? -37.161 -5.373 -13.965 1.00 33.94 363 LYS A C 1
ATOM 2805 O O . LYS A 1 363 ? -36.498 -4.533 -13.372 1.00 33.94 363 LYS A O 1
ATOM 2810 N N . LYS A 1 364 ? -36.792 -5.918 -15.130 1.00 31.33 364 LYS A N 1
ATOM 2811 C CA . LYS A 1 364 ? -35.791 -5.401 -16.078 1.00 31.33 364 LYS A CA 1
ATOM 2812 C C . LYS A 1 364 ? -36.313 -4.153 -16.804 1.00 31.33 364 LYS A C 1
ATOM 2814 O O . LYS A 1 364 ? -37.481 -4.115 -17.180 1.00 31.33 364 LYS A O 1
ATOM 2819 N N . SER A 1 365 ? -35.414 -3.215 -17.112 1.00 29.88 365 SER A N 1
ATOM 2820 C CA . SER A 1 365 ? -35.257 -2.438 -18.371 1.00 29.88 365 SER A CA 1
ATOM 2821 C C . SER A 1 365 ? -34.457 -1.157 -18.050 1.00 29.88 365 SER A C 1
ATOM 2823 O O . SER A 1 365 ? -34.564 -0.658 -16.943 1.00 29.88 365 SER A O 1
ATOM 2825 N N . LYS A 1 366 ? -33.603 -0.560 -18.891 1.00 32.69 366 LYS A N 1
ATOM 2826 C CA . LYS A 1 366 ? -33.505 -0.532 -20.356 1.00 32.69 366 LYS A CA 1
ATOM 2827 C C . LYS A 1 366 ? -32.105 -0.001 -20.737 1.00 32.69 366 LYS A C 1
ATOM 2829 O O . LYS A 1 366 ? -31.660 1.007 -20.200 1.00 32.69 366 LYS A O 1
ATOM 2834 N N . VAL A 1 367 ? -31.447 -0.660 -21.690 1.00 30.97 367 VAL A N 1
ATOM 2835 C CA . VAL A 1 367 ? -30.197 -0.235 -22.349 1.00 30.97 367 VAL A CA 1
ATOM 2836 C C . VAL A 1 367 ? -30.500 0.864 -23.375 1.00 30.97 367 VAL A C 1
ATOM 2838 O O . VAL A 1 367 ? -31.490 0.759 -24.102 1.00 30.97 367 VAL A O 1
ATOM 2841 N N . LYS A 1 368 ? -29.642 1.890 -23.484 1.00 32.09 368 LYS A N 1
ATOM 2842 C CA . LYS A 1 368 ? -29.707 2.910 -24.545 1.00 32.09 368 LYS A CA 1
ATOM 2843 C C . LYS A 1 368 ? -28.383 2.956 -25.317 1.00 32.09 368 LYS A C 1
ATOM 2845 O O . LYS A 1 368 ? -27.324 3.194 -24.753 1.00 32.09 368 LYS A O 1
ATOM 2850 N N . LYS A 1 369 ? -28.486 2.693 -26.621 1.00 31.84 369 LYS A N 1
ATOM 2851 C CA . LYS A 1 369 ? -27.427 2.609 -27.637 1.00 31.84 369 LYS A CA 1
ATOM 2852 C C . LYS A 1 369 ? -27.395 3.922 -28.437 1.00 31.84 369 LYS A C 1
ATOM 2854 O O . LYS A 1 369 ? -28.440 4.348 -28.921 1.00 31.84 369 LYS A O 1
ATOM 2859 N N . ARG A 1 370 ? -26.220 4.532 -28.621 1.00 32.94 370 ARG A N 1
ATOM 2860 C CA . ARG A 1 370 ? -25.907 5.575 -29.631 1.00 32.94 370 ARG A CA 1
ATOM 2861 C C . ARG A 1 370 ? -24.468 5.306 -30.093 1.00 32.94 370 ARG A C 1
ATOM 2863 O O . ARG A 1 370 ? -23.582 5.283 -29.256 1.00 32.94 370 ARG A O 1
ATOM 2870 N N . ARG A 1 371 ? -24.248 4.666 -31.246 1.00 31.52 371 ARG A N 1
ATOM 2871 C CA . ARG A 1 371 ? -24.245 5.123 -32.657 1.00 31.52 371 ARG A CA 1
ATOM 2872 C C . ARG A 1 371 ? -22.997 5.961 -32.994 1.00 31.52 371 ARG A C 1
ATOM 2874 O O . ARG A 1 371 ? -22.836 7.062 -32.493 1.00 31.52 371 ARG A O 1
ATOM 2881 N N . ARG A 1 372 ? -22.148 5.340 -33.827 1.00 32.25 372 ARG A N 1
ATOM 2882 C CA . ARG A 1 372 ? -20.938 5.843 -34.492 1.00 32.25 372 ARG A CA 1
ATOM 2883 C C . ARG A 1 372 ? -21.291 6.872 -35.568 1.00 32.25 372 ARG A C 1
ATOM 2885 O O . ARG A 1 372 ? -22.293 6.681 -36.259 1.00 32.25 372 ARG A O 1
ATOM 2892 N N . GLU A 1 373 ? -20.399 7.833 -35.772 1.00 31.25 373 GLU A N 1
ATOM 2893 C CA . GLU A 1 373 ? -20.252 8.591 -37.016 1.00 31.25 373 GLU A CA 1
ATOM 2894 C C . GLU A 1 373 ? -18.811 8.465 -37.521 1.00 31.25 373 GLU A C 1
ATOM 2896 O O . GLU A 1 373 ? -17.863 8.362 -36.744 1.00 31.25 373 GLU A O 1
ATOM 2901 N N . SER A 1 374 ? -18.701 8.392 -38.841 1.00 31.89 374 SER A N 1
ATOM 2902 C CA . SER A 1 374 ? -17.504 8.199 -39.651 1.00 31.89 374 SER A CA 1
ATOM 2903 C C . SER A 1 374 ? -17.561 9.194 -40.809 1.00 31.89 374 SER A C 1
ATOM 2905 O O . SER A 1 374 ? -18.593 9.261 -41.476 1.00 31.89 374 SER A O 1
ATOM 2907 N N . SER A 1 375 ? -16.459 9.886 -41.083 1.00 35.28 375 SER A N 1
ATOM 2908 C CA . SER A 1 375 ? -16.189 10.647 -42.317 1.00 35.28 375 SER A CA 1
ATOM 2909 C C . SER A 1 375 ? -14.667 10.619 -42.535 1.00 35.28 375 SER A C 1
ATOM 2911 O O . SER A 1 375 ? -13.932 11.028 -41.640 1.00 35.28 375 SER A O 1
ATOM 2913 N N . SER A 1 376 ? -14.154 9.834 -43.492 1.00 34.06 376 SER A N 1
ATOM 2914 C CA . SER A 1 376 ? -13.747 10.239 -44.862 1.00 34.06 376 SER A CA 1
ATOM 2915 C C . SER A 1 376 ? -12.704 11.375 -44.863 1.00 34.06 376 SER A C 1
ATOM 2917 O O . SER A 1 376 ? -13.018 12.483 -44.451 1.00 34.06 376 SER A O 1
ATOM 2919 N N . GLU A 1 377 ? -11.420 11.099 -45.111 1.00 33.09 377 GLU A N 1
ATOM 2920 C CA . GLU A 1 377 ? -10.771 10.934 -46.434 1.00 33.09 377 GLU A CA 1
ATOM 2921 C C . GLU A 1 377 ? -10.148 12.260 -46.920 1.00 33.09 377 GLU A C 1
ATOM 2923 O O . GLU A 1 377 ? -10.854 13.206 -47.255 1.00 33.09 377 GLU A O 1
ATOM 2928 N N . SER A 1 378 ? -8.813 12.318 -46.965 1.00 34.09 378 SER A N 1
ATOM 2929 C CA . SER A 1 378 ? -8.071 13.173 -47.899 1.00 34.09 378 SER A CA 1
ATOM 2930 C C . SER A 1 378 ? -6.678 12.593 -48.173 1.00 34.09 378 SER A C 1
ATOM 2932 O O . SER A 1 378 ? -5.738 12.688 -47.385 1.00 34.09 378 SER A O 1
ATOM 2934 N N . ASP A 1 379 ? -6.588 11.958 -49.338 1.00 34.53 379 ASP A N 1
ATOM 2935 C CA . ASP A 1 379 ? -5.364 11.677 -50.077 1.00 34.53 379 ASP A CA 1
ATOM 2936 C C . ASP A 1 379 ? -4.663 12.988 -50.472 1.00 34.53 379 ASP A C 1
ATOM 2938 O O . ASP A 1 379 ? -5.281 13.884 -51.048 1.00 34.53 379 ASP A O 1
ATOM 2942 N N . ALA A 1 380 ? -3.346 13.066 -50.271 1.00 37.03 380 ALA A N 1
ATOM 2943 C CA . ALA A 1 380 ? -2.480 13.967 -51.029 1.00 37.03 380 ALA A CA 1
ATOM 2944 C C . ALA A 1 380 ? -1.109 13.314 -51.250 1.00 37.03 380 ALA A C 1
ATOM 2946 O O . ALA A 1 380 ? -0.221 13.315 -50.399 1.00 37.03 380 ALA A O 1
ATOM 2947 N N . ARG A 1 381 ? -0.953 12.749 -52.449 1.00 35.97 381 ARG A N 1
ATOM 2948 C CA . ARG A 1 381 ? 0.326 12.357 -53.043 1.00 35.97 381 ARG A CA 1
ATOM 2949 C C . ARG A 1 381 ? 1.195 13.598 -53.277 1.00 35.97 381 ARG A C 1
ATOM 2951 O O . ARG A 1 381 ? 0.746 14.534 -53.928 1.00 35.97 381 ARG A O 1
ATOM 2958 N N . SER A 1 382 ? 2.475 13.531 -52.917 1.00 38.50 382 SER A N 1
ATOM 2959 C CA . SER A 1 382 ? 3.532 14.204 -53.679 1.00 38.50 382 SER A CA 1
ATOM 2960 C C . SER A 1 382 ? 4.796 13.345 -53.700 1.00 38.50 382 SER A C 1
ATOM 2962 O O . SER A 1 382 ? 5.358 12.986 -52.668 1.00 38.50 382 SER A O 1
ATOM 2964 N N . ARG A 1 383 ? 5.190 12.966 -54.918 1.00 43.53 383 ARG A N 1
ATOM 2965 C CA . ARG A 1 383 ? 6.447 12.312 -55.288 1.00 43.53 383 ARG A CA 1
ATOM 2966 C C . ARG A 1 383 ? 7.385 13.385 -55.836 1.00 43.53 383 ARG A C 1
ATOM 2968 O O . ARG A 1 383 ? 7.000 14.012 -56.809 1.00 43.53 383 ARG A O 1
ATOM 2975 N N . GLN A 1 384 ? 8.610 13.475 -55.320 1.00 39.34 384 GLN A N 1
ATOM 2976 C CA . GLN A 1 384 ? 9.875 13.816 -56.014 1.00 39.34 384 GLN A CA 1
ATOM 2977 C C . GLN A 1 384 ? 10.912 14.097 -54.909 1.00 39.34 384 GLN A C 1
ATOM 2979 O O . GLN A 1 384 ? 10.646 14.893 -54.028 1.00 39.34 384 GLN A O 1
ATOM 2984 N N . GLY A 1 385 ? 12.079 13.466 -54.785 1.00 36.12 385 GLY A N 1
ATOM 2985 C CA . GLY A 1 385 ? 12.900 12.731 -55.735 1.00 36.12 385 GLY A CA 1
ATOM 2986 C C . GLY A 1 385 ? 14.138 13.557 -56.085 1.00 36.12 385 GLY A C 1
ATOM 2987 O O . GLY A 1 385 ? 14.059 14.306 -57.046 1.00 36.12 385 GLY A O 1
ATOM 2988 N N . ARG A 1 386 ? 15.262 13.404 -55.358 1.00 40.09 386 ARG A N 1
ATOM 2989 C CA . ARG A 1 386 ? 16.636 13.443 -55.916 1.00 40.09 386 ARG A CA 1
ATOM 2990 C C . ARG A 1 386 ? 17.727 13.215 -54.857 1.00 40.09 386 ARG A C 1
ATOM 2992 O O . ARG A 1 386 ? 17.855 13.985 -53.916 1.00 40.09 386 ARG A O 1
ATOM 2999 N N . LYS A 1 387 ? 18.548 12.184 -55.094 1.00 46.16 387 LYS A N 1
ATOM 3000 C CA . LYS A 1 387 ? 19.970 12.109 -54.708 1.00 46.16 387 LYS A CA 1
ATOM 3001 C C . LYS A 1 387 ? 20.721 13.295 -55.314 1.00 46.16 387 LYS A C 1
ATOM 3003 O O . LYS A 1 387 ? 20.464 13.507 -56.496 1.00 46.16 387 LYS A O 1
ATOM 3008 N N . ILE A 1 388 ? 21.690 13.896 -54.610 1.00 48.38 388 ILE A N 1
ATOM 3009 C CA . ILE A 1 388 ? 23.058 14.204 -55.094 1.00 48.38 388 ILE A CA 1
ATOM 3010 C C . ILE A 1 388 ? 23.993 14.313 -53.863 1.00 48.38 388 ILE A C 1
ATOM 3012 O O . ILE A 1 388 ? 23.642 15.020 -52.926 1.00 48.38 388 ILE A O 1
ATOM 3016 N N . THR A 1 389 ? 25.128 13.597 -53.946 1.00 54.88 389 THR A N 1
ATOM 3017 C CA . THR A 1 389 ? 26.422 13.690 -53.212 1.00 54.88 389 THR A CA 1
ATOM 3018 C C . THR A 1 389 ? 26.456 13.677 -51.695 1.00 54.88 389 THR A C 1
ATOM 3020 O O . THR A 1 389 ? 26.026 14.674 -51.082 1.00 54.88 389 THR A O 1
#

Foldseek 3Di:
DDDDDDDDDDDDDDDDDDDDDDDDDDDDDPQPADELPDPVLQVLCVVLQQAFAPDDDPDDDPPQDFPCLVVLLCLLQDDDPCLPPVNDDVVLLVQLLVQLLPFQFQVSCVVRPVCSLQDPCPVVFLKDAQDFQPQADASRNRNHGGAGFRMWTAAFPVLFDPVRCVVCVNQFPSDPPNSHHTLTQETEFEEEQVDDQVSSSSSVSRVLSSNQSSLQCLQCALHPDRDQSSHWLGKYWYAYSQQKIWIKTWHWDAGPVRDIHIYIHTSDMARCSDDCVSSSSSSSNSRVVSSHVSNSVSSVNNNVSVVVVVVVVVVVVVVVVVVVVVVVPPPDDDDDDDDDDDDDDDDDDDDDDDDDDDDDDDDDDDDDDDDDDDDDDDDDDDDDDDDDD

Nearest PDB structures (foldseek):
  5z3g-assembly1_V  TM=5.389E-01  e=3.153E+00  Saccharomyces cerevisiae S288C
  2qr1-assembly2_C  TM=4.805E-01  e=2.982E+00  Schizosaccharomyces pombe
  5sui-assembly1_A  TM=5.275E-01  e=4.403E+00  Saccharomyces cerevisiae S288C
  2qre-assembly3_C  TM=4.603E-01  e=6.500E+00  Schizosaccharomyces pombe
  2qre-assembly3_A  TM=4.574E-01  e=9.597E+00  Schizosaccharomyces pombe

Solvent-accessible surface area (backbone atoms only — not comparable to full-atom values): 23593 Å² total; per-residue (Å²): 139,88,86,88,89,87,86,88,84,85,87,87,80,90,80,89,82,90,80,84,90,80,92,80,76,93,71,80,77,77,77,76,62,38,52,78,87,41,80,62,37,60,53,40,33,46,78,46,38,34,41,50,62,90,69,73,61,96,76,81,68,73,90,65,68,36,72,44,46,70,59,51,49,52,51,24,69,48,89,50,82,85,65,34,78,92,62,59,54,70,68,59,53,55,50,41,49,56,41,40,77,67,26,76,36,39,66,42,38,60,68,52,43,45,52,66,47,53,47,92,55,62,81,79,53,35,62,41,59,67,49,62,30,78,42,39,62,62,78,40,82,58,47,44,62,68,51,54,45,55,28,34,34,29,39,53,66,90,72,53,40,75,63,53,49,64,74,38,34,46,52,29,30,39,44,87,55,90,83,50,30,24,46,44,22,29,40,34,25,62,28,17,61,87,48,61,65,67,46,30,54,53,51,45,45,55,46,35,45,49,13,30,53,20,50,50,51,30,62,32,40,92,47,99,60,83,84,70,80,31,45,52,57,12,34,33,35,37,37,34,36,86,30,42,38,37,34,33,34,17,22,48,45,64,49,97,85,69,52,70,31,33,37,36,38,77,66,53,75,24,43,54,77,51,91,44,25,70,57,38,37,41,25,57,43,37,43,52,54,50,19,51,50,47,45,51,51,24,43,51,53,23,42,47,44,46,52,53,52,56,49,53,56,52,51,53,58,52,53,58,57,49,59,65,61,59,74,76,72,80,84,82,87,83,84,90,85,88,88,86,90,86,85,89,76,89,81,87,82,90,87,84,87,86,88,81,88,89,82,88,83,88,81,90,86,82,91,88,88,82,86,88,88,87,80,87,90,83,89,79,90,82,90,83,90,80,91,80,135